Protein AF-A0A3N0YYC3-F1 (afdb_monomer)

Radius of gyration: 40.22 Å; Cα contacts (8 Å, |Δi|>4): 792; chains: 1; bounding box: 141×110×111 Å

Foldseek 3Di:
DDDPPPPPDQEKPWAAPDVPPVQLDPFRIEFDWDFPDDDPFKTKTWTAKFKWKKFKDKDLWPVVGCVVGVVLVVCQQCQQFPVRHHFTFYDKKKKKFFPPDDSPDIDMIMIITTGHSVPRVPPGGGPDPRMDMDMDHGFIKIKGKAFFDPTRVVLVVQVVVSVVVCVVVPFAWDPRIKMKMWSDDLLDLAPTIIMIITTGDDDDDDDDDDFDDFDDDAAQLARHHFPDDAQHGTHDPVLNVLLLVCLLVVDDFDAPDPLCDHHHPPCVVVGSRNSNVSCVVVPRHSVQHDNDPDDDDDGPCVVVVVVVVVVVVVVSVVRNPGHDDDDDDDDDDDDDDDDDDDDDDDDDDDDDDDDDDDDDDDDDDDDDDDDDDDDDDPPQDDDDDDDDDDDDDDDDDDDDDDDDDDDDDDDDDDDDDDDDDDDDDDDDDDDDDDDDDDDDDDDDDDDDDDDDDDDDDDDDDPDDDQDPLNVVLVLLVVLDDDLVVLLVQLVVQLVVVQVVDDPPDDDHPVQSVLSLLLSVLVSVLVSLCSRPLNVVADSQQLVLLCLVQSLLLSLLVQLVCCLVQNDPQWGQGSNRDTDGLVVCCVPDDPLVNVLSVLSVVLSVLCNVLVDDPSLSSLVSLLSSLDLVRPRHDPSVSSVVSNVSSLVSNQVVCCVVPVPCNCSSVSSVVSSVSSVVSSVSVLVVVVVCVVVVNRDRRTSNVNSSVSNVD

Secondary structure (DSSP, 8-state):
-------------EEE--TTSTT--SSSEEE--EEEEE-SS-EEEEE--EEEEEEEEEESSHHHHHHHHHHHHHHHHHT-BTT-------B-EEEEEETT--TTS-EEEEEEEEPPGGGSSSPPPBSSTTEEEEEE-SEEEEEEEEES---HHHHHHHHHHHHHHHHHTT--B--SEEEEEE-S-TT--SS-EEEEEEEBPP---PPPS-----PPPPPTTTSPPP-EEETTEEE-HHHHHHHHHHHHTT-----SSSS----STTTTTT-HHHHHHHHHHTT--GGGS-SS-------TTHHHHHHHHHHHHHHHTTTSS------------------------------------------------------------PPP--PPPP--------------------------------PPPPP------------------------------------PPPPHHHHHHHHHHTT---HHHHHHHHHHHHHHHHHSS-TT-PPPHHHHHHHHHHHHHHHHHHHHHH-HHHHTS-HHHHHHHHHHHHHHHHHHHHHHHHHHHPPTTEEE-TTS-EEEHHHHHTTS-HHHHHHHHHHHHHHHHHHHTT--HHHHHHHHHHHHS-TT-TT-S-HHHHHHHHHHHHHHHHHHHHHH-TT-TTHHHHHHTTHHHHHHHHHHHHHHHHHHHHTT-SPSS-HHHHHHHHHH-

Mean predicted aligned error: 21.62 Å

pLDDT: mean 72.51, std 26.41, range [19.59, 98.56]

Structure (mmCIF, N/CA/C/O backbone):
data_AF-A0A3N0YYC3-F1
#
_entry.id   AF-A0A3N0YYC3-F1
#
loop_
_atom_site.group_PDB
_atom_site.id
_atom_site.type_symbol
_atom_site.label_atom_id
_atom_site.label_alt_id
_atom_site.label_comp_id
_atom_site.label_asym_id
_atom_site.label_entity_id
_atom_site.label_seq_id
_atom_site.pdbx_PDB_ins_code
_atom_site.Cartn_x
_atom_site.Cartn_y
_atom_site.Cartn_z
_atom_site.occupancy
_atom_site.B_iso_or_equiv
_atom_site.auth_seq_id
_atom_site.auth_comp_id
_atom_site.auth_asym_id
_atom_site.auth_atom_id
_atom_site.pdbx_PDB_model_num
ATOM 1 N N . MET A 1 1 ? 7.888 8.540 -61.650 1.00 36.91 1 MET A N 1
ATOM 2 C CA . MET A 1 1 ? 6.939 8.775 -60.534 1.00 36.91 1 MET A CA 1
ATOM 3 C C . MET A 1 1 ? 6.123 7.499 -60.360 1.00 36.91 1 MET A C 1
ATOM 5 O O . MET A 1 1 ? 5.896 6.847 -61.367 1.00 36.91 1 MET A O 1
ATOM 9 N N . ILE A 1 2 ? 5.713 7.063 -59.170 1.00 29.09 2 ILE A N 1
ATOM 10 C CA . ILE A 1 2 ? 5.730 7.720 -57.850 1.00 29.09 2 ILE A CA 1
ATOM 11 C C . ILE A 1 2 ? 6.622 6.924 -56.881 1.00 29.09 2 ILE A C 1
ATOM 13 O O . ILE A 1 2 ? 6.639 5.698 -56.927 1.00 29.09 2 ILE A O 1
ATOM 17 N N . VAL A 1 3 ? 7.348 7.618 -56.000 1.00 32.41 3 VAL A N 1
ATOM 18 C CA . VAL A 1 3 ? 7.983 7.004 -54.823 1.00 32.41 3 VAL A CA 1
ATOM 19 C C . VAL A 1 3 ? 6.994 7.112 -53.669 1.00 32.41 3 VAL A C 1
ATOM 21 O O . VAL A 1 3 ? 6.712 8.222 -53.226 1.00 32.41 3 VAL A O 1
ATOM 24 N N . LEU A 1 4 ? 6.481 5.982 -53.179 1.00 29.19 4 LEU A N 1
ATOM 25 C CA . LEU A 1 4 ? 5.769 5.933 -51.901 1.00 29.19 4 LEU A CA 1
ATOM 26 C C . LEU A 1 4 ? 6.708 5.362 -50.833 1.00 29.19 4 LEU A C 1
ATOM 28 O O . LEU A 1 4 ? 6.682 4.178 -50.503 1.00 29.19 4 LEU A O 1
ATOM 32 N N . LEU A 1 5 ? 7.572 6.234 -50.314 1.00 31.94 5 LEU A N 1
ATOM 33 C CA . LEU A 1 5 ? 8.235 6.000 -49.038 1.00 31.94 5 LEU A CA 1
ATOM 34 C C . LEU A 1 5 ? 7.171 6.122 -47.944 1.00 31.94 5 LEU A C 1
ATOM 36 O O . LEU A 1 5 ? 6.898 7.217 -47.458 1.00 31.94 5 LEU A O 1
ATOM 40 N N . PHE A 1 6 ? 6.575 4.995 -47.552 1.00 31.17 6 PHE A N 1
ATOM 41 C CA . PHE A 1 6 ? 5.974 4.907 -46.228 1.00 31.17 6 PHE A CA 1
ATOM 42 C C . PHE A 1 6 ? 7.106 5.026 -45.209 1.00 31.17 6 PHE A C 1
ATOM 44 O O . PHE A 1 6 ? 7.826 4.063 -44.942 1.00 31.17 6 PHE A O 1
ATOM 51 N N . ALA A 1 7 ? 7.273 6.229 -44.664 1.00 29.89 7 ALA A N 1
ATOM 52 C CA . ALA A 1 7 ? 7.979 6.407 -43.413 1.00 29.89 7 ALA A CA 1
ATOM 53 C C . ALA A 1 7 ? 7.163 5.680 -42.338 1.00 29.89 7 ALA A C 1
ATOM 55 O O . ALA A 1 7 ? 6.141 6.186 -41.882 1.00 29.89 7 ALA A O 1
ATOM 56 N N . LEU A 1 8 ? 7.594 4.469 -41.983 1.00 31.47 8 LEU A N 1
ATOM 57 C CA . LEU A 1 8 ? 7.172 3.848 -40.737 1.00 31.47 8 LEU A CA 1
ATOM 58 C C . LEU A 1 8 ? 7.747 4.713 -39.617 1.00 31.47 8 LEU A C 1
ATOM 60 O O . LEU A 1 8 ? 8.958 4.711 -39.385 1.00 31.47 8 LEU A O 1
ATOM 64 N N . THR A 1 9 ? 6.883 5.494 -38.978 1.00 33.38 9 THR A N 1
ATOM 65 C CA . THR A 1 9 ? 7.181 6.097 -37.686 1.00 33.38 9 THR A CA 1
ATOM 66 C C . THR A 1 9 ? 7.565 4.980 -36.722 1.00 33.38 9 THR A C 1
ATOM 68 O O . THR A 1 9 ? 6.951 3.912 -36.707 1.00 33.38 9 THR A O 1
ATOM 71 N N . VAL A 1 10 ? 8.631 5.197 -35.951 1.00 38.81 10 VAL A N 1
ATOM 72 C CA . VAL A 1 10 ? 9.018 4.283 -34.870 1.00 38.81 10 VAL A CA 1
ATOM 73 C C . VAL A 1 10 ? 8.138 4.619 -33.671 1.00 38.81 10 VAL A C 1
ATOM 75 O O . VAL A 1 10 ? 8.591 5.198 -32.689 1.00 38.81 10 VAL A O 1
ATOM 78 N N . ASP A 1 11 ? 6.847 4.329 -33.818 1.00 44.88 11 ASP A N 1
ATOM 79 C CA . ASP A 1 11 ? 5.889 4.347 -32.723 1.00 44.88 11 ASP A CA 1
ATOM 80 C C . ASP A 1 11 ? 6.233 3.169 -31.806 1.00 44.88 11 ASP A C 1
ATOM 82 O O . ASP A 1 11 ? 6.319 2.024 -32.263 1.00 44.88 11 ASP A O 1
ATOM 86 N N . GLY A 1 12 ? 6.506 3.447 -30.532 1.00 50.59 12 GLY A N 1
ATOM 87 C CA . GLY A 1 12 ? 6.986 2.422 -29.614 1.00 50.59 12 GLY A CA 1
ATOM 88 C C . GLY A 1 12 ? 5.978 1.299 -29.399 1.00 50.59 12 GLY A C 1
ATOM 89 O O . GLY A 1 12 ? 4.768 1.510 -29.520 1.00 50.59 12 GLY A O 1
ATOM 90 N N . ARG A 1 13 ? 6.466 0.102 -29.039 1.00 70.12 13 ARG A N 1
ATOM 91 C CA . ARG A 1 13 ? 5.624 -1.044 -28.657 1.00 70.12 13 ARG A CA 1
ATOM 92 C C . ARG A 1 13 ? 4.849 -0.773 -27.363 1.00 70.12 13 ARG A C 1
ATOM 94 O O . ARG A 1 13 ? 5.174 -1.263 -26.286 1.00 70.12 13 ARG A O 1
ATOM 101 N N . ILE A 1 14 ? 3.780 -0.008 -27.508 1.00 79.56 14 ILE A N 1
ATOM 102 C CA . ILE A 1 14 ? 2.661 0.107 -26.584 1.00 79.56 14 ILE A CA 1
ATOM 103 C C . ILE A 1 14 ? 1.603 -0.866 -27.093 1.00 79.56 14 ILE A C 1
ATOM 105 O O . ILE A 1 14 ? 1.258 -0.850 -28.275 1.00 79.56 14 ILE A O 1
ATOM 109 N N . GLY A 1 15 ? 1.122 -1.743 -26.223 1.00 74.31 15 GLY A N 1
ATOM 110 C CA . GLY A 1 15 ? 0.129 -2.742 -26.599 1.00 74.31 15 GLY A CA 1
ATOM 111 C C . GLY A 1 15 ? -0.634 -3.268 -25.398 1.00 74.31 15 GLY A C 1
ATOM 112 O O . GLY A 1 15 ? -0.351 -2.882 -24.261 1.00 74.31 15 GLY A O 1
ATOM 113 N N . ASP A 1 16 ? -1.600 -4.144 -25.670 1.00 75.94 16 ASP A N 1
ATOM 114 C CA . ASP A 1 16 ? -2.466 -4.738 -24.655 1.00 75.94 16 ASP A CA 1
ATOM 115 C C . ASP A 1 16 ? -1.665 -5.339 -23.488 1.00 75.94 16 ASP A C 1
ATOM 117 O O . ASP A 1 16 ? -0.652 -6.023 -23.679 1.00 75.94 16 ASP A O 1
ATOM 121 N N . SER A 1 17 ? -2.178 -5.146 -22.272 1.00 67.62 17 SER A N 1
ATOM 122 C CA . SER A 1 17 ? -1.731 -5.793 -21.034 1.00 67.62 17 SER A CA 1
ATOM 123 C C . SER A 1 17 ? -2.022 -7.301 -21.065 1.00 67.62 17 SER A C 1
ATOM 125 O O . SER A 1 17 ? -2.930 -7.814 -20.408 1.00 67.62 17 SER A O 1
ATOM 127 N N . THR A 1 18 ? -1.265 -8.020 -21.891 1.00 55.59 18 THR A N 1
ATOM 128 C CA . THR A 1 18 ? -1.327 -9.477 -22.034 1.00 55.59 18 THR A CA 1
ATOM 129 C C . THR A 1 18 ? -0.664 -10.189 -20.855 1.00 55.59 18 THR A C 1
ATOM 131 O O . THR A 1 18 ? 0.178 -9.639 -20.145 1.00 55.59 18 THR A O 1
ATOM 134 N N . SER A 1 19 ? -0.993 -11.470 -20.673 1.00 47.88 19 SER A N 1
ATOM 135 C CA . SER A 1 19 ? -0.476 -12.309 -19.583 1.00 47.88 19 SER A CA 1
ATOM 136 C C . SER A 1 19 ? 1.031 -12.614 -19.639 1.00 47.88 19 SER A C 1
ATOM 138 O O . SER A 1 19 ? 1.505 -13.403 -18.825 1.00 47.88 19 SER A O 1
ATOM 140 N N . GLU A 1 20 ? 1.784 -12.049 -20.589 1.00 49.00 20 GLU A N 1
ATOM 141 C CA . GLU A 1 20 ? 3.241 -12.217 -20.672 1.00 49.00 20 GLU A CA 1
ATOM 142 C C . GLU A 1 20 ? 3.991 -11.301 -19.679 1.00 49.00 20 GLU A C 1
ATOM 144 O O . GLU A 1 20 ? 5.002 -11.727 -19.124 1.00 49.00 20 GLU A O 1
ATOM 149 N N . ASN A 1 21 ? 3.457 -10.110 -19.358 1.00 56.31 21 ASN A N 1
ATOM 150 C CA . ASN A 1 21 ? 4.016 -9.187 -18.354 1.00 56.31 21 ASN A CA 1
ATOM 151 C C . ASN A 1 21 ? 3.127 -9.128 -17.098 1.00 56.31 21 ASN A C 1
ATOM 153 O O . ASN A 1 21 ? 2.224 -8.300 -16.987 1.00 56.31 21 ASN A O 1
ATOM 157 N N . SER A 1 22 ? 3.412 -9.989 -16.116 1.00 62.66 22 SER A N 1
ATOM 158 C CA . SER A 1 22 ? 2.551 -10.276 -14.949 1.00 62.66 22 SER A CA 1
ATOM 159 C C . SER A 1 22 ? 2.206 -9.102 -14.014 1.00 62.66 22 SER A C 1
ATOM 161 O O . SER A 1 22 ? 1.332 -9.254 -13.160 1.00 62.66 22 SER A O 1
ATOM 163 N N . PHE A 1 23 ? 2.861 -7.945 -14.149 1.00 75.62 23 PHE A N 1
ATOM 164 C CA . PHE A 1 23 ? 2.635 -6.753 -13.321 1.00 75.62 23 PHE A CA 1
ATOM 165 C C . PHE A 1 23 ? 1.730 -5.688 -13.971 1.00 75.62 23 PHE A C 1
ATOM 167 O O . PHE A 1 23 ? 1.005 -4.991 -13.250 1.00 75.62 23 PHE A O 1
ATOM 174 N N . CYS A 1 24 ? 1.692 -5.594 -15.307 1.00 78.00 24 CYS A N 1
ATOM 175 C CA . CYS A 1 24 ? 0.769 -4.711 -16.033 1.00 78.00 24 CYS A CA 1
ATOM 176 C C . CYS A 1 24 ? -0.648 -5.304 -15.994 1.00 78.00 24 CYS A C 1
ATOM 178 O O . CYS A 1 24 ? -1.013 -6.141 -16.810 1.00 78.00 24 CYS A O 1
ATOM 180 N N . THR A 1 25 ? -1.426 -4.914 -14.979 1.00 75.50 25 THR A N 1
ATOM 181 C CA . THR A 1 25 ? -2.688 -5.588 -14.602 1.00 75.50 25 THR A CA 1
ATOM 182 C C . THR A 1 25 ? -3.892 -4.657 -14.429 1.00 75.50 25 THR A C 1
ATOM 184 O O . THR A 1 25 ? -5.003 -5.139 -14.229 1.00 75.50 25 THR A O 1
ATOM 187 N N . GLU A 1 26 ? -3.697 -3.336 -14.486 1.00 80.44 26 GLU A N 1
ATOM 188 C CA . GLU A 1 26 ? -4.739 -2.333 -14.178 1.00 80.44 26 GLU A CA 1
ATOM 189 C C . GLU A 1 26 ? -5.054 -1.382 -15.338 1.00 80.44 26 GLU A C 1
ATOM 191 O O . GLU A 1 26 ? -6.084 -0.711 -15.322 1.00 80.44 26 GLU A O 1
ATOM 196 N N . THR A 1 27 ? -4.187 -1.326 -16.346 1.00 83.56 27 THR A N 1
ATOM 197 C CA . THR A 1 27 ? -4.337 -0.495 -17.543 1.00 83.56 27 THR A CA 1
ATOM 198 C C . THR A 1 27 ? -4.585 -1.378 -18.759 1.00 83.56 27 THR A C 1
ATOM 200 O O . THR A 1 27 ? -4.121 -2.518 -18.803 1.00 83.56 27 THR A O 1
ATOM 203 N N . LYS A 1 28 ? -5.308 -0.864 -19.763 1.00 84.50 28 LYS A N 1
ATOM 204 C CA . LYS A 1 28 ? -5.533 -1.601 -21.021 1.00 84.50 28 LYS A CA 1
ATOM 205 C C . LYS A 1 28 ? -4.225 -1.812 -21.774 1.00 84.50 28 LYS A C 1
ATOM 207 O O . LYS A 1 28 ? -3.952 -2.924 -22.201 1.00 84.50 28 LYS A O 1
ATOM 212 N N . GLU A 1 29 ? -3.424 -0.753 -21.871 1.00 88.94 29 GLU A N 1
ATOM 213 C CA . GLU A 1 29 ? -2.124 -0.763 -22.534 1.00 88.94 29 GLU A CA 1
ATOM 214 C C . GLU A 1 29 ? -0.964 -0.618 -21.538 1.00 88.94 29 GLU A C 1
ATOM 216 O O . GLU A 1 29 ? -1.099 -0.022 -20.458 1.00 88.94 29 GLU A O 1
ATOM 221 N N . CYS A 1 30 ? 0.185 -1.154 -21.942 1.00 89.94 30 CYS A N 1
ATOM 222 C CA . CYS A 1 30 ? 1.438 -1.199 -21.199 1.00 89.94 30 CYS A CA 1
ATOM 223 C C . CYS A 1 30 ? 2.620 -0.918 -22.149 1.00 89.94 30 CYS A C 1
ATOM 225 O O . CYS A 1 30 ? 2.593 -1.340 -23.309 1.00 89.94 30 CYS A O 1
ATOM 227 N N . LEU A 1 31 ? 3.669 -0.243 -21.669 1.00 91.69 31 LEU A N 1
ATOM 228 C CA . LEU A 1 31 ? 4.941 -0.114 -22.386 1.00 91.69 31 LEU A CA 1
ATOM 229 C C . LEU A 1 31 ? 5.665 -1.467 -22.399 1.00 91.69 31 LEU A C 1
ATOM 231 O O . LEU A 1 31 ? 6.101 -1.963 -21.356 1.00 91.69 31 LEU A O 1
ATOM 235 N N . LEU A 1 32 ? 5.797 -2.059 -23.583 1.00 88.81 32 LEU A N 1
ATOM 236 C CA . LEU A 1 32 ? 6.465 -3.341 -23.784 1.00 88.81 32 LEU A CA 1
ATOM 237 C C . LEU A 1 32 ? 7.976 -3.142 -23.990 1.00 88.81 32 LEU A C 1
ATOM 239 O O . LEU A 1 32 ? 8.447 -2.053 -24.316 1.00 88.81 32 LEU A O 1
ATOM 243 N N . PHE A 1 33 ? 8.742 -4.215 -23.802 1.00 89.81 33 PHE A N 1
ATOM 244 C CA . PHE A 1 33 ? 10.201 -4.211 -23.902 1.00 89.81 33 PHE A CA 1
ATOM 245 C C . PHE A 1 33 ? 10.744 -5.541 -24.419 1.00 89.81 33 PHE A C 1
ATOM 247 O O . PHE A 1 33 ? 10.141 -6.594 -24.210 1.00 89.81 33 PHE A O 1
ATOM 254 N N . ASP A 1 34 ? 11.940 -5.506 -25.006 1.00 84.31 34 ASP A N 1
ATOM 255 C CA . ASP A 1 34 ? 12.753 -6.706 -25.206 1.00 84.31 34 ASP A CA 1
ATOM 256 C C . ASP A 1 34 ? 13.707 -6.898 -24.016 1.00 84.31 34 ASP A C 1
ATOM 258 O O . ASP A 1 34 ? 14.516 -6.022 -23.695 1.00 84.31 34 ASP A O 1
ATOM 262 N N . LEU A 1 35 ? 13.666 -8.068 -23.371 1.00 85.25 35 LEU A N 1
ATOM 263 C CA . LEU A 1 35 ? 14.672 -8.450 -22.375 1.00 85.25 35 LEU A CA 1
ATOM 264 C C . LEU A 1 35 ? 16.003 -8.757 -23.084 1.00 85.25 35 LEU A C 1
ATOM 266 O O . LEU A 1 35 ? 16.138 -9.769 -23.775 1.00 85.25 35 LEU A O 1
ATOM 270 N N . VAL A 1 36 ? 17.002 -7.893 -22.895 1.00 82.31 36 VAL A N 1
ATOM 271 C CA . VAL A 1 36 ? 18.342 -8.025 -23.492 1.00 82.31 36 VAL A CA 1
ATOM 272 C C . VAL A 1 36 ? 19.159 -9.076 -22.736 1.00 82.31 36 VAL A C 1
ATOM 274 O O . VAL A 1 36 ? 19.789 -9.939 -23.353 1.00 82.31 36 VAL A O 1
ATOM 277 N N . CYS A 1 37 ? 19.138 -9.013 -21.402 1.00 79.12 37 CYS A N 1
ATOM 278 C CA . CYS A 1 37 ? 19.627 -10.047 -20.488 1.00 79.12 37 CYS A CA 1
ATOM 279 C C . CYS A 1 37 ? 19.133 -9.784 -19.054 1.00 79.12 37 CYS A C 1
ATOM 281 O O . CYS A 1 37 ? 18.718 -8.675 -18.732 1.00 79.12 37 CYS A O 1
ATOM 283 N N . ALA A 1 38 ? 19.225 -10.793 -18.187 1.00 78.00 38 ALA A N 1
ATOM 284 C CA . ALA A 1 38 ? 19.084 -10.644 -16.739 1.00 78.00 38 ALA A CA 1
ATOM 285 C C . ALA A 1 38 ? 20.436 -10.908 -16.056 1.00 78.00 38 ALA A C 1
ATOM 287 O O . ALA A 1 38 ? 21.207 -11.754 -16.522 1.00 78.00 38 ALA A O 1
ATOM 288 N N . GLY A 1 39 ? 20.724 -10.162 -14.990 1.00 71.38 39 GLY A N 1
ATOM 289 C CA . GLY A 1 39 ? 21.756 -10.470 -14.000 1.00 71.38 39 GLY A CA 1
ATOM 290 C C . GLY A 1 39 ? 21.164 -11.222 -12.803 1.00 71.38 39 GLY A C 1
ATOM 291 O O . GLY A 1 39 ? 20.056 -11.749 -12.886 1.00 71.38 39 GLY A O 1
ATOM 292 N N . ASP A 1 40 ? 21.890 -11.251 -11.685 1.00 74.38 40 ASP A N 1
ATOM 293 C CA . ASP A 1 40 ? 21.431 -11.920 -10.457 1.00 74.38 40 ASP A CA 1
ATOM 294 C C . ASP A 1 40 ? 20.295 -11.145 -9.751 1.00 74.38 40 ASP A C 1
ATOM 296 O O . ASP A 1 40 ? 19.436 -11.747 -9.110 1.00 74.38 40 ASP A O 1
ATOM 300 N N . ASP A 1 41 ? 20.300 -9.808 -9.849 1.00 81.19 41 ASP A N 1
ATOM 301 C CA . ASP A 1 41 ? 19.422 -8.905 -9.088 1.00 81.19 41 ASP A CA 1
ATOM 302 C C . ASP A 1 41 ? 18.958 -7.649 -9.867 1.00 81.19 41 ASP A C 1
ATOM 304 O O . ASP A 1 41 ? 18.435 -6.695 -9.279 1.00 81.19 41 ASP A O 1
ATOM 308 N N . TYR A 1 42 ? 19.152 -7.637 -11.189 1.00 91.75 42 TYR A N 1
ATOM 309 C CA . TYR A 1 42 ? 18.671 -6.596 -12.104 1.00 91.75 42 TYR A CA 1
ATOM 310 C C . TYR A 1 42 ? 18.480 -7.143 -13.528 1.00 91.75 42 TYR A C 1
ATOM 312 O O . TYR A 1 42 ? 19.068 -8.157 -13.909 1.00 91.75 42 TYR A O 1
ATOM 320 N N . GLU A 1 43 ? 17.699 -6.443 -14.346 1.00 92.19 43 GLU A N 1
ATOM 321 C CA . GLU A 1 43 ? 17.494 -6.740 -15.767 1.00 92.19 43 GLU A CA 1
ATOM 322 C C . GLU A 1 43 ? 18.087 -5.648 -16.665 1.00 92.19 43 GLU A C 1
ATOM 324 O O . GLU A 1 43 ? 18.205 -4.486 -16.277 1.00 92.19 43 GLU A O 1
ATOM 329 N N . VAL A 1 44 ? 18.435 -6.015 -17.898 1.00 91.94 44 VAL A N 1
ATOM 330 C CA . VAL A 1 44 ? 18.713 -5.078 -18.990 1.00 91.94 44 VAL A CA 1
ATOM 331 C C . VAL A 1 44 ? 17.576 -5.199 -19.992 1.00 91.94 44 VAL A C 1
ATOM 333 O O . VAL A 1 44 ? 17.442 -6.225 -20.665 1.00 91.94 44 VAL A O 1
ATOM 336 N N . ARG A 1 45 ? 16.765 -4.150 -20.104 1.00 93.88 45 ARG A N 1
ATOM 337 C CA . ARG A 1 45 ? 15.638 -4.068 -21.041 1.00 93.88 45 ARG A CA 1
ATOM 338 C C . ARG A 1 45 ? 15.958 -3.097 -22.172 1.00 93.88 45 ARG A C 1
ATOM 340 O O . ARG A 1 45 ? 16.745 -2.165 -21.998 1.00 93.88 45 ARG A O 1
ATOM 347 N N . HIS A 1 46 ? 15.364 -3.324 -23.334 1.00 91.69 46 HIS A N 1
ATOM 348 C CA . HIS A 1 46 ? 15.328 -2.384 -24.450 1.00 91.69 46 HIS A CA 1
ATOM 349 C C . HIS A 1 46 ? 13.888 -1.913 -24.642 1.00 91.69 46 HIS A C 1
ATOM 351 O O . HIS A 1 46 ? 12.975 -2.737 -24.700 1.00 91.69 46 HIS A O 1
ATOM 357 N N . TYR A 1 47 ? 13.717 -0.595 -24.700 1.00 91.62 47 TYR A N 1
ATOM 358 C CA . TYR A 1 47 ? 12.458 0.083 -24.976 1.00 91.62 47 TYR A CA 1
ATOM 359 C C . TYR A 1 47 ? 12.608 0.860 -26.286 1.00 91.62 47 TYR A C 1
ATOM 361 O O . TYR A 1 47 ? 13.611 1.550 -26.492 1.00 91.62 47 TYR A O 1
ATOM 369 N N . ASP A 1 48 ? 11.602 0.757 -27.150 1.00 89.81 48 ASP A N 1
ATOM 370 C CA . ASP A 1 48 ? 11.503 1.588 -28.349 1.00 89.81 48 ASP A CA 1
ATOM 371 C C . ASP A 1 48 ? 11.217 3.058 -27.970 1.00 89.81 48 ASP A C 1
ATOM 373 O O . ASP A 1 48 ? 10.862 3.366 -26.828 1.00 89.81 48 ASP A O 1
ATOM 377 N N . ALA A 1 49 ? 11.316 3.970 -28.940 1.00 91.19 49 ALA A N 1
ATOM 378 C CA . ALA A 1 49 ? 10.969 5.373 -28.725 1.00 91.19 49 ALA A CA 1
ATOM 379 C C . ALA A 1 49 ? 9.474 5.554 -28.384 1.00 91.19 49 ALA A C 1
ATOM 381 O O . ALA A 1 49 ? 8.614 4.924 -28.995 1.00 91.19 49 ALA A O 1
ATOM 382 N N . ALA A 1 50 ? 9.152 6.430 -27.429 1.00 93.69 50 ALA A N 1
ATOM 383 C CA . ALA A 1 50 ? 7.784 6.630 -26.945 1.00 93.69 50 ALA A CA 1
ATOM 384 C C . ALA A 1 50 ? 7.535 8.072 -26.488 1.00 93.69 50 ALA A C 1
ATOM 386 O O . ALA A 1 50 ? 8.412 8.710 -25.902 1.00 93.69 50 ALA A O 1
ATOM 387 N N . LYS A 1 51 ? 6.317 8.566 -26.719 1.00 95.25 51 LYS A N 1
ATOM 388 C CA . LYS A 1 51 ? 5.843 9.890 -26.312 1.00 95.25 51 LYS A CA 1
ATOM 389 C C . LYS A 1 51 ? 5.035 9.830 -25.021 1.00 95.25 51 LYS A C 1
ATOM 391 O O . LYS A 1 51 ? 4.208 8.936 -24.810 1.00 95.25 51 LYS A O 1
ATOM 396 N N . TRP A 1 52 ? 5.240 10.840 -24.193 1.00 97.38 52 TRP A N 1
ATOM 397 C CA . TRP A 1 52 ? 4.683 10.979 -22.858 1.00 97.38 52 TRP A CA 1
ATOM 398 C C . TRP A 1 52 ? 4.055 12.361 -22.698 1.00 97.38 52 TRP A C 1
ATOM 400 O O . TRP A 1 52 ? 4.465 13.326 -23.350 1.00 97.38 52 TRP A O 1
ATOM 410 N N . VAL A 1 53 ? 3.086 12.473 -21.791 1.00 98.12 53 VAL A N 1
ATOM 411 C CA . VAL A 1 53 ? 2.623 13.765 -21.275 1.00 98.12 53 VAL A CA 1
ATOM 412 C C . VAL A 1 53 ? 3.176 13.972 -19.868 1.00 98.12 53 VAL A C 1
ATOM 414 O O . VAL A 1 53 ? 3.113 13.085 -19.017 1.00 98.12 53 VAL A O 1
ATOM 417 N N . THR A 1 54 ? 3.765 15.140 -19.647 1.00 98.44 54 THR A N 1
ATOM 418 C CA . THR A 1 54 ? 4.742 15.408 -18.595 1.00 98.44 54 THR A CA 1
ATOM 419 C C . THR A 1 54 ? 4.377 16.672 -17.830 1.00 98.44 54 THR A C 1
ATOM 421 O O . THR A 1 54 ? 3.940 17.667 -18.411 1.00 98.44 54 THR A O 1
ATOM 424 N N . ALA A 1 55 ? 4.550 16.631 -16.511 1.00 97.31 55 ALA A N 1
ATOM 425 C CA . ALA A 1 55 ? 4.366 17.773 -15.631 1.00 97.31 55 ALA A CA 1
ATOM 426 C C . ALA A 1 55 ? 5.359 17.718 -14.469 1.00 97.31 55 ALA A C 1
ATOM 428 O O . ALA A 1 55 ? 5.706 16.649 -13.965 1.00 97.31 55 ALA A O 1
ATOM 429 N N . GLU A 1 56 ? 5.788 18.889 -14.017 1.00 95.50 56 GLU A N 1
ATOM 430 C CA . GLU A 1 56 ? 6.790 19.023 -12.962 1.00 95.50 56 GLU A CA 1
ATOM 431 C C . GLU A 1 56 ? 6.213 19.606 -11.664 1.00 95.50 56 GLU A C 1
ATOM 433 O O . GLU A 1 56 ? 5.188 20.314 -11.672 1.00 95.50 56 GLU A O 1
ATOM 438 N N . ALA A 1 57 ? 6.869 19.282 -10.548 1.00 86.00 57 ALA A N 1
ATOM 439 C CA . ALA A 1 57 ? 6.559 19.798 -9.222 1.00 86.00 57 ALA A CA 1
ATOM 440 C C . ALA A 1 57 ? 7.794 19.788 -8.302 1.00 86.00 57 ALA A C 1
ATOM 442 O O . ALA A 1 57 ? 8.468 18.770 -8.139 1.00 86.00 57 ALA A O 1
ATOM 443 N N . GLU A 1 58 ? 8.028 20.911 -7.623 1.00 86.00 58 GLU A N 1
ATOM 444 C CA . GLU A 1 58 ? 9.048 21.031 -6.582 1.00 86.00 58 GLU A CA 1
ATOM 445 C C . GLU A 1 58 ? 8.544 20.494 -5.227 1.00 86.00 58 GLU A C 1
ATOM 447 O O . GLU A 1 58 ? 7.386 20.707 -4.842 1.00 86.00 58 GLU A O 1
ATOM 452 N N . SER A 1 59 ? 9.413 19.787 -4.496 1.00 74.38 59 SER A N 1
ATOM 453 C CA . SER A 1 59 ? 9.170 19.278 -3.137 1.00 74.38 59 SER A CA 1
ATOM 454 C C . SER A 1 59 ? 10.477 18.845 -2.456 1.00 74.38 59 SER A C 1
ATOM 456 O O . SER A 1 59 ? 11.463 18.594 -3.135 1.00 74.38 59 SER A O 1
ATOM 458 N N . TYR A 1 60 ? 10.487 18.677 -1.132 1.00 67.00 60 TYR A N 1
ATOM 459 C CA . TYR A 1 60 ? 11.553 17.934 -0.432 1.00 67.00 60 TYR A CA 1
ATOM 460 C C . TYR A 1 60 ? 11.405 16.410 -0.591 1.00 67.00 60 TYR A C 1
ATOM 462 O O . TYR A 1 60 ? 12.395 15.686 -0.602 1.00 67.00 60 TYR A O 1
ATOM 470 N N . PHE A 1 61 ? 10.163 15.933 -0.739 1.00 68.06 61 PHE A N 1
ATOM 471 C CA . PHE A 1 61 ? 9.819 14.515 -0.854 1.00 68.06 61 PHE A CA 1
ATOM 472 C C . PHE A 1 61 ? 9.074 14.231 -2.161 1.00 68.06 61 PHE A C 1
ATOM 474 O O . PHE A 1 61 ? 8.137 14.953 -2.529 1.00 68.06 61 PHE A O 1
ATOM 481 N N . MET A 1 62 ? 9.474 13.158 -2.837 1.00 81.75 62 MET A N 1
ATOM 482 C CA . MET A 1 62 ? 8.990 12.746 -4.154 1.00 81.75 62 MET A CA 1
ATOM 483 C C . MET A 1 62 ? 7.484 12.480 -4.165 1.00 81.75 62 MET A C 1
ATOM 485 O O . MET A 1 62 ? 6.779 13.000 -5.017 1.00 81.75 62 MET A O 1
ATOM 489 N N . GLU A 1 63 ? 6.973 11.742 -3.187 1.00 75.12 63 GLU A N 1
ATOM 490 C CA . GLU A 1 63 ? 5.563 11.395 -2.978 1.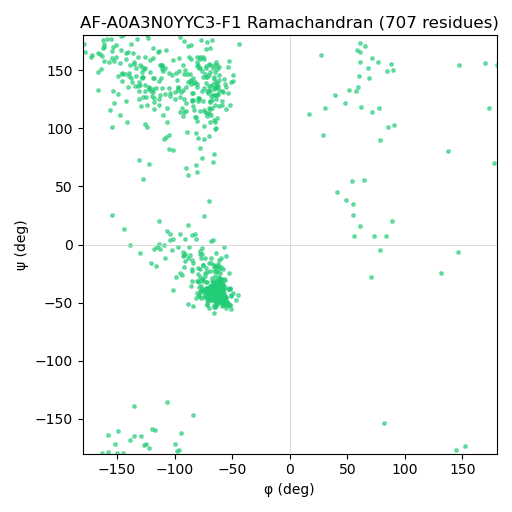00 75.12 63 GLU A CA 1
ATOM 491 C C . GLU A 1 63 ? 4.624 12.624 -2.978 1.00 75.12 63 GLU A C 1
ATOM 493 O O . GLU A 1 63 ? 3.539 12.604 -3.573 1.00 75.12 63 GLU A O 1
ATOM 498 N N . ILE A 1 64 ? 5.075 13.749 -2.413 1.00 69.00 64 ILE A N 1
ATOM 499 C CA . ILE A 1 64 ? 4.344 15.027 -2.424 1.00 69.00 64 ILE A CA 1
ATOM 500 C C . ILE A 1 64 ? 4.386 15.674 -3.822 1.00 69.00 64 ILE A C 1
ATOM 502 O O . ILE A 1 64 ? 3.384 16.233 -4.277 1.00 69.00 64 ILE A O 1
ATOM 506 N N . ALA A 1 65 ? 5.517 15.592 -4.530 1.00 78.44 65 ALA A N 1
ATOM 507 C CA . ALA A 1 65 ? 5.642 16.101 -5.897 1.00 78.44 65 ALA A CA 1
ATOM 508 C C . ALA A 1 65 ? 4.840 15.264 -6.908 1.00 78.44 65 ALA A C 1
ATOM 510 O O . ALA A 1 65 ? 4.120 15.841 -7.723 1.00 78.44 65 ALA A O 1
ATOM 511 N N . ILE A 1 66 ? 4.878 13.929 -6.797 1.00 81.75 66 ILE A N 1
ATOM 512 C CA . ILE A 1 66 ? 4.031 12.993 -7.550 1.00 81.75 66 ILE A CA 1
ATOM 513 C C . ILE A 1 66 ? 2.573 13.415 -7.397 1.00 81.75 66 ILE A C 1
ATOM 515 O O . ILE A 1 66 ? 1.910 13.643 -8.399 1.00 81.75 66 ILE A O 1
ATOM 519 N N . SER A 1 67 ? 2.088 13.609 -6.168 1.00 74.44 67 SER A N 1
ATOM 520 C CA . SER A 1 67 ? 0.694 14.001 -5.910 1.00 74.44 67 SER A CA 1
ATOM 521 C C . SER A 1 67 ? 0.300 15.319 -6.601 1.00 74.44 67 SER A C 1
ATOM 523 O O . SER A 1 67 ? -0.799 15.443 -7.147 1.00 74.44 67 SER A O 1
ATOM 525 N N . ARG A 1 68 ? 1.210 16.304 -6.638 1.00 78.56 68 ARG A N 1
ATOM 526 C CA . ARG A 1 68 ? 1.002 17.604 -7.309 1.00 78.56 68 ARG A CA 1
ATOM 527 C C . ARG A 1 68 ? 1.001 17.480 -8.835 1.00 78.56 68 ARG A C 1
ATOM 529 O O . ARG A 1 68 ? 0.098 18.005 -9.485 1.00 78.56 68 ARG A O 1
ATOM 536 N N . ALA A 1 69 ? 1.988 16.795 -9.406 1.00 88.31 69 ALA A N 1
ATOM 537 C CA . ALA A 1 69 ? 2.120 16.633 -10.852 1.00 88.31 69 ALA A CA 1
ATOM 538 C C . ALA A 1 69 ? 1.062 15.671 -11.425 1.00 88.31 69 ALA A C 1
ATOM 540 O O . ALA A 1 69 ? 0.485 15.951 -12.475 1.00 88.31 69 ALA A O 1
ATOM 541 N N . PHE A 1 70 ? 0.718 14.602 -10.698 1.00 88.62 70 PHE A N 1
ATOM 542 C CA . PHE A 1 70 ? -0.329 13.644 -11.067 1.00 88.62 70 PHE A CA 1
ATOM 543 C C . PHE A 1 70 ? -1.658 14.364 -11.260 1.00 88.62 70 PHE A C 1
ATOM 545 O O . PHE A 1 70 ? -2.343 14.116 -12.243 1.00 88.62 70 PHE A O 1
ATOM 552 N N . ARG A 1 71 ? -2.000 15.320 -10.385 1.00 82.25 71 ARG A N 1
ATOM 553 C CA . ARG A 1 71 ? -3.228 16.118 -10.509 1.00 82.25 71 ARG A CA 1
ATOM 554 C C . ARG A 1 71 ? -3.283 16.927 -11.814 1.00 82.25 71 ARG A C 1
ATOM 556 O O . ARG A 1 71 ? -4.346 16.985 -12.427 1.00 82.25 71 ARG A O 1
ATOM 563 N N . LYS A 1 72 ? -2.159 17.502 -12.266 1.00 90.50 72 LYS A N 1
ATOM 564 C CA . LYS A 1 72 ? -2.060 18.214 -13.559 1.00 90.50 72 LYS A CA 1
ATOM 565 C C . LYS A 1 72 ? -2.272 17.260 -14.743 1.00 90.50 72 LYS A C 1
ATOM 567 O O . LYS A 1 72 ? -3.077 17.532 -15.630 1.00 90.50 72 LYS A O 1
ATOM 572 N N . LEU A 1 73 ? -1.596 16.111 -14.731 1.00 94.81 73 LEU A N 1
ATOM 573 C CA . LEU A 1 73 ? -1.702 15.110 -15.799 1.00 94.81 73 LEU A CA 1
ATOM 574 C C . LEU A 1 73 ? -3.072 14.416 -15.829 1.00 94.81 73 LEU A C 1
ATOM 576 O O . LEU A 1 73 ? -3.610 14.143 -16.899 1.00 94.81 73 LEU A O 1
ATOM 580 N N . PHE A 1 74 ? -3.675 14.184 -14.662 1.00 91.31 74 PHE A N 1
ATOM 581 C CA . PHE A 1 74 ? -5.003 13.590 -14.530 1.00 91.31 74 PHE A CA 1
ATOM 582 C C . PHE A 1 74 ? -6.092 14.511 -15.094 1.00 91.31 74 PHE A C 1
ATOM 584 O O . PHE A 1 74 ? -6.962 14.052 -15.833 1.00 91.31 74 PHE A O 1
ATOM 591 N N . LYS A 1 75 ? -6.009 15.823 -14.830 1.00 88.19 75 LYS A N 1
ATOM 592 C CA . LYS A 1 75 ? -6.841 16.847 -15.488 1.00 88.19 75 LYS A CA 1
ATOM 593 C C . LYS A 1 75 ? -6.728 16.766 -17.014 1.00 88.19 75 LYS A C 1
ATOM 595 O O . LYS A 1 75 ? -7.744 16.674 -17.702 1.00 88.19 75 LYS A O 1
ATOM 600 N N . TYR A 1 76 ? -5.500 16.727 -17.537 1.00 96.88 76 TYR A N 1
ATOM 601 C CA . TYR A 1 76 ? -5.243 16.635 -18.976 1.00 96.88 76 TYR A CA 1
ATOM 602 C C . TYR A 1 76 ? -5.928 15.419 -19.629 1.00 96.88 76 TYR A C 1
ATOM 604 O O . TYR A 1 76 ? -6.681 15.596 -20.591 1.00 96.88 76 TYR A O 1
ATOM 612 N N . ILE A 1 77 ? -5.740 14.206 -19.088 1.00 94.56 77 ILE A N 1
ATOM 613 C CA . ILE A 1 77 ? -6.336 12.978 -19.655 1.00 94.56 77 ILE A CA 1
ATOM 614 C C . ILE A 1 77 ? -7.854 12.864 -19.435 1.00 94.56 77 ILE A C 1
ATOM 616 O O . ILE A 1 77 ? -8.518 12.125 -20.159 1.00 94.56 77 ILE A O 1
ATOM 620 N N . THR A 1 78 ? -8.428 13.581 -18.462 1.00 93.12 78 THR A N 1
ATOM 621 C CA . THR A 1 78 ? -9.880 13.553 -18.184 1.00 93.12 78 THR A CA 1
ATOM 622 C C . THR A 1 78 ? -10.689 14.609 -18.943 1.00 93.12 78 THR A C 1
ATOM 624 O O . THR A 1 78 ? -11.921 14.521 -18.949 1.00 93.12 78 THR A O 1
ATOM 627 N N . GLY A 1 79 ? -10.028 15.549 -19.629 1.00 92.12 79 GLY A N 1
ATOM 628 C CA . GLY A 1 79 ? -10.665 16.485 -20.562 1.00 92.12 79 GLY A CA 1
ATOM 629 C C . GLY A 1 79 ? -10.052 17.888 -20.633 1.00 92.12 79 GLY A C 1
ATOM 630 O O . GLY A 1 79 ? -10.457 18.658 -21.499 1.00 92.12 79 GLY A O 1
ATOM 631 N N . GLU A 1 80 ? -9.085 18.247 -19.778 1.00 93.81 80 GLU A N 1
ATOM 632 C CA . GLU A 1 80 ? -8.418 19.566 -19.804 1.00 93.81 80 GLU A CA 1
ATOM 633 C C . GLU A 1 80 ? -7.316 19.621 -20.881 1.00 93.81 80 GLU A C 1
ATOM 635 O O . GLU A 1 80 ? -6.115 19.765 -20.632 1.00 93.81 80 GLU A O 1
ATOM 640 N N . ASN A 1 81 ? -7.767 19.459 -22.122 1.00 97.31 81 ASN A N 1
ATOM 641 C CA . ASN A 1 81 ? -7.007 19.573 -23.356 1.00 97.31 81 ASN A CA 1
ATOM 642 C C . ASN A 1 81 ? -7.885 20.227 -24.438 1.00 97.31 81 ASN A C 1
ATOM 644 O O . ASN A 1 81 ? -9.111 20.221 -24.353 1.00 97.31 81 ASN A O 1
ATOM 648 N N . VAL A 1 82 ? -7.263 20.789 -25.476 1.00 96.88 82 VAL A N 1
ATOM 649 C CA . VAL A 1 82 ? -7.934 21.611 -26.505 1.00 96.88 82 VAL A CA 1
ATOM 650 C C . VAL A 1 82 ? -9.016 20.846 -27.289 1.00 96.88 82 VAL A C 1
ATOM 652 O O . VAL A 1 82 ? -9.910 21.469 -27.853 1.00 96.88 82 VAL A O 1
ATOM 655 N N . ALA A 1 83 ? -8.974 19.509 -27.306 1.00 95.25 83 ALA A N 1
ATOM 656 C CA . ALA A 1 83 ? -9.980 18.674 -27.963 1.00 95.25 83 ALA A CA 1
ATOM 657 C C . ALA A 1 83 ? -11.129 18.225 -27.033 1.00 95.25 83 ALA A C 1
ATOM 659 O O . ALA A 1 83 ? -12.052 17.561 -27.500 1.00 95.25 83 ALA A O 1
ATOM 660 N N . GLY A 1 84 ? -11.061 18.511 -25.725 1.00 95.31 84 GLY A N 1
ATOM 661 C CA . GLY A 1 84 ? -11.968 17.941 -24.718 1.00 95.31 84 GLY A CA 1
ATOM 662 C C . GLY A 1 84 ? -11.889 16.410 -24.613 1.00 95.31 84 GLY A C 1
ATOM 663 O O . GLY A 1 84 ? -12.806 15.771 -24.094 1.00 95.31 84 GLY A O 1
ATOM 664 N N . ALA A 1 85 ? -10.828 15.806 -25.155 1.00 95.50 85 ALA A N 1
ATOM 665 C CA . ALA A 1 85 ? -10.718 14.366 -25.337 1.00 95.50 85 ALA A CA 1
ATOM 666 C C . ALA A 1 85 ? -10.434 13.658 -24.009 1.00 95.50 85 ALA A C 1
ATOM 668 O O . ALA A 1 85 ? -9.674 14.158 -23.181 1.00 95.50 85 ALA A O 1
ATOM 669 N N . LYS A 1 86 ? -11.004 12.463 -23.831 1.00 94.94 86 LYS A N 1
ATOM 670 C CA . LYS A 1 86 ? -10.674 11.577 -22.711 1.00 94.94 86 LYS A CA 1
ATOM 671 C C . LYS A 1 86 ? -9.694 10.512 -23.179 1.00 94.94 86 LYS A C 1
ATOM 673 O O . LYS A 1 86 ? -9.907 9.895 -24.221 1.00 94.94 86 LYS A O 1
ATOM 678 N N . ILE A 1 87 ? -8.626 10.334 -22.415 1.00 94.38 87 ILE A N 1
ATOM 679 C CA . ILE A 1 87 ? -7.494 9.463 -22.722 1.00 94.38 87 ILE A CA 1
ATOM 680 C C . ILE A 1 87 ? -7.437 8.397 -21.624 1.00 94.38 87 ILE A C 1
ATOM 682 O O . ILE A 1 87 ? -7.433 8.730 -20.438 1.00 94.38 87 ILE A O 1
ATOM 686 N N . ASP A 1 88 ? -7.427 7.119 -22.005 1.00 90.06 88 ASP A N 1
ATOM 687 C CA . ASP A 1 88 ? -7.278 6.022 -21.043 1.00 90.06 88 ASP A CA 1
ATOM 688 C C . ASP A 1 88 ? -5.886 6.057 -20.388 1.00 90.06 88 ASP A C 1
ATOM 690 O O . ASP A 1 88 ? -4.884 6.364 -21.035 1.00 90.06 88 ASP A O 1
ATOM 694 N N . MET A 1 89 ? -5.813 5.707 -19.102 1.00 89.56 89 MET A N 1
ATOM 695 C CA . MET A 1 89 ? -4.537 5.575 -18.396 1.00 89.56 89 MET A CA 1
ATOM 696 C C . MET A 1 89 ? -3.772 4.340 -18.897 1.00 89.56 89 MET A C 1
ATOM 698 O O . MET A 1 89 ? -4.345 3.252 -19.008 1.00 89.56 89 MET A O 1
ATOM 702 N N . THR A 1 90 ? -2.469 4.496 -19.126 1.00 90.81 90 THR A N 1
ATOM 703 C CA . THR A 1 90 ? -1.543 3.408 -19.478 1.00 90.81 90 THR A CA 1
ATOM 704 C C . THR A 1 90 ? -0.439 3.268 -18.427 1.00 90.81 90 THR A C 1
ATOM 706 O O . THR A 1 90 ? -0.332 4.098 -17.520 1.00 90.81 90 THR A O 1
ATOM 709 N N . ALA A 1 91 ? 0.343 2.190 -18.501 1.00 91.94 91 ALA A N 1
ATOM 710 C CA . ALA A 1 91 ? 1.443 1.923 -17.576 1.00 91.94 91 ALA A CA 1
ATOM 711 C C . ALA A 1 91 ? 2.788 1.781 -18.319 1.00 91.94 91 ALA A C 1
ATOM 713 O O . ALA A 1 91 ? 2.810 1.251 -19.429 1.00 91.94 91 ALA A O 1
ATOM 714 N N . PRO A 1 92 ? 3.922 2.166 -17.708 1.00 94.50 92 PRO A N 1
ATOM 715 C CA . PRO A 1 92 ? 4.039 2.754 -16.378 1.00 94.50 92 PRO A CA 1
ATOM 716 C C . PRO A 1 92 ? 3.849 4.279 -16.361 1.00 94.50 92 PRO A C 1
ATOM 718 O O . PRO A 1 92 ? 3.839 4.954 -17.388 1.00 94.50 92 PRO A O 1
ATOM 721 N N . VAL A 1 93 ? 3.786 4.820 -15.148 1.00 94.56 93 VAL A N 1
ATOM 722 C CA . VAL A 1 93 ? 4.081 6.224 -14.846 1.00 94.56 93 VAL A CA 1
ATOM 723 C C . VAL A 1 93 ? 5.557 6.324 -14.450 1.00 94.56 93 VAL A C 1
ATOM 725 O O . VAL A 1 93 ? 6.017 5.528 -13.629 1.00 94.56 93 VAL A O 1
ATOM 728 N N . ILE A 1 94 ? 6.298 7.287 -15.007 1.00 96.69 94 ILE A N 1
ATOM 729 C CA . ILE A 1 94 ? 7.729 7.497 -14.713 1.00 96.69 94 ILE A CA 1
ATOM 730 C C . ILE A 1 94 ? 7.965 8.824 -13.984 1.00 96.69 94 ILE A C 1
ATOM 732 O O . ILE A 1 94 ? 7.346 9.839 -14.308 1.00 96.69 94 ILE A O 1
ATOM 736 N N . ILE A 1 95 ? 8.876 8.828 -13.012 1.00 96.69 95 ILE A N 1
ATOM 737 C CA . ILE A 1 95 ? 9.355 10.015 -12.300 1.00 96.69 95 ILE A CA 1
ATOM 738 C C . ILE A 1 95 ? 10.852 10.140 -12.567 1.00 96.69 95 ILE A C 1
ATOM 740 O O . ILE A 1 95 ? 11.621 9.289 -12.127 1.00 96.69 95 ILE A O 1
ATOM 744 N N . LYS A 1 96 ? 11.299 11.209 -13.232 1.00 96.25 96 LYS A N 1
ATOM 745 C CA . LYS A 1 96 ? 12.732 11.525 -13.327 1.00 96.25 96 LYS A CA 1
ATOM 746 C C . LYS A 1 96 ? 13.193 12.202 -12.034 1.00 96.25 96 LYS A C 1
ATOM 748 O O . LYS A 1 96 ? 12.619 13.216 -11.632 1.00 96.25 96 LYS A O 1
ATOM 753 N N . VAL A 1 97 ? 14.237 11.657 -11.409 1.00 93.44 97 VAL A N 1
ATOM 754 C CA . VAL A 1 97 ? 14.811 12.129 -10.135 1.00 93.44 97 VAL A CA 1
ATOM 755 C C . VAL A 1 97 ? 16.285 12.480 -10.338 1.00 93.44 97 VAL A C 1
ATOM 757 O O . VAL A 1 97 ? 17.022 11.707 -10.947 1.00 93.44 97 VAL A O 1
ATOM 760 N N . ASN A 1 98 ? 16.727 13.631 -9.823 1.00 90.50 98 ASN A N 1
ATOM 761 C CA . ASN A 1 98 ? 18.134 14.041 -9.838 1.00 90.50 98 ASN A CA 1
ATOM 762 C C . ASN A 1 98 ? 18.897 13.423 -8.647 1.00 90.50 98 ASN A C 1
ATOM 764 O O . ASN A 1 98 ? 18.517 13.620 -7.493 1.00 90.50 98 ASN A O 1
ATOM 768 N N . GLU A 1 99 ? 19.984 12.701 -8.920 1.00 83.44 99 GLU A N 1
ATOM 769 C CA . GLU A 1 99 ? 20.819 12.044 -7.904 1.00 83.44 99 GLU A CA 1
ATOM 770 C C . GLU A 1 99 ? 21.767 13.008 -7.175 1.00 83.44 99 GLU A C 1
ATOM 772 O O . GLU A 1 99 ? 22.202 12.711 -6.061 1.00 83.44 99 GLU A O 1
ATOM 777 N N . SER A 1 100 ? 22.076 14.173 -7.760 1.00 75.75 100 SER A N 1
ATOM 778 C CA . SER A 1 100 ? 22.925 15.191 -7.125 1.00 75.75 100 SER A CA 1
ATOM 779 C C . SER A 1 100 ? 22.193 16.018 -6.062 1.00 75.75 100 SER A C 1
ATOM 781 O O . SER A 1 100 ? 22.811 16.863 -5.414 1.00 75.75 100 SER A O 1
ATOM 783 N N . ALA A 1 101 ? 20.881 15.826 -5.895 1.00 67.56 101 ALA A N 1
ATOM 784 C CA . ALA A 1 101 ? 20.074 16.602 -4.966 1.00 67.56 101 ALA A CA 1
ATOM 785 C C . ALA A 1 101 ? 20.279 16.169 -3.502 1.00 67.56 101 ALA A C 1
ATOM 787 O O . ALA A 1 101 ? 20.226 14.984 -3.148 1.00 67.56 101 ALA A O 1
ATOM 788 N N . SER A 1 102 ? 20.488 17.158 -2.629 1.00 58.16 102 SER A N 1
ATOM 789 C CA . SER A 1 102 ? 20.581 16.953 -1.183 1.00 58.16 102 SER A CA 1
ATOM 790 C C . SER A 1 102 ? 19.206 16.649 -0.588 1.00 58.16 102 SER A C 1
ATOM 792 O O . SER A 1 102 ? 18.236 17.330 -0.897 1.00 58.16 102 SER A O 1
ATOM 794 N N . MET A 1 103 ? 19.138 15.698 0.348 1.00 48.28 103 MET A N 1
ATOM 795 C CA . MET A 1 103 ? 17.923 15.404 1.131 1.00 48.28 103 MET A CA 1
ATOM 796 C C . MET A 1 103 ? 17.432 16.616 1.951 1.00 48.28 103 MET A C 1
ATOM 798 O O . MET A 1 103 ? 16.272 16.676 2.340 1.00 48.28 103 MET A O 1
ATOM 802 N N . TRP A 1 104 ? 18.309 17.596 2.189 1.00 47.84 104 TRP A N 1
ATOM 803 C CA . TRP A 1 104 ? 18.014 18.829 2.925 1.00 47.84 104 TRP A CA 1
ATOM 804 C C . TRP A 1 104 ? 17.536 19.986 2.033 1.00 47.84 104 TRP A C 1
ATOM 806 O O . TRP A 1 104 ? 17.363 21.101 2.521 1.00 47.84 104 TRP A O 1
ATOM 816 N N . GLN A 1 105 ? 17.347 19.751 0.732 1.00 63.50 105 GLN A N 1
ATOM 817 C CA . GLN A 1 105 ? 16.942 20.761 -0.242 1.00 63.50 105 GLN A CA 1
ATOM 818 C C . GLN A 1 105 ? 15.725 20.282 -1.039 1.00 63.50 105 GLN A C 1
ATOM 820 O O . GLN A 1 105 ? 15.559 19.091 -1.298 1.00 63.50 105 GLN A O 1
ATOM 825 N N . SER A 1 106 ? 14.876 21.220 -1.451 1.00 69.19 106 SER A N 1
ATOM 826 C CA . SER A 1 106 ? 13.819 20.931 -2.407 1.00 69.19 106 SER A CA 1
ATOM 827 C C . SER A 1 106 ? 14.404 20.513 -3.764 1.00 69.19 106 SER A C 1
ATOM 829 O O . SER A 1 106 ? 15.410 21.037 -4.241 1.00 69.19 106 SER A O 1
ATOM 831 N N . SER A 1 107 ? 13.763 19.525 -4.376 1.00 79.38 107 SER A N 1
ATOM 832 C CA . SER A 1 107 ? 14.086 18.965 -5.684 1.00 79.38 107 SER A CA 1
ATOM 833 C C . SER A 1 107 ? 12.902 19.163 -6.623 1.00 79.38 107 SER A C 1
ATOM 835 O O . SER A 1 107 ? 11.747 19.040 -6.209 1.00 79.38 107 SER A O 1
ATOM 837 N N . ASN A 1 108 ? 13.176 19.432 -7.899 1.00 89.50 108 ASN A N 1
ATOM 838 C CA . ASN A 1 108 ? 12.155 19.366 -8.940 1.00 89.50 108 ASN A CA 1
ATOM 839 C C . ASN A 1 108 ? 12.027 17.917 -9.433 1.00 89.50 108 ASN A C 1
ATOM 841 O O . ASN A 1 108 ? 13.015 17.325 -9.874 1.00 89.50 108 ASN A O 1
ATOM 845 N N . TYR A 1 109 ? 10.821 17.356 -9.352 1.00 92.44 109 TYR A N 1
ATOM 846 C CA . TYR A 1 109 ? 10.505 16.010 -9.825 1.00 92.44 109 TYR A CA 1
ATOM 847 C C . TYR A 1 109 ? 9.639 16.103 -11.079 1.00 92.44 109 TYR A C 1
ATOM 849 O O . TYR A 1 109 ? 8.609 16.784 -11.087 1.00 92.44 109 TYR A O 1
ATOM 857 N N . VAL A 1 110 ? 10.036 15.386 -12.130 1.00 97.06 110 VAL A N 1
ATOM 858 C CA . VAL A 1 110 ? 9.349 15.413 -13.428 1.00 97.06 110 VAL A CA 1
ATOM 859 C C . VAL A 1 110 ? 8.574 14.111 -13.606 1.00 97.06 110 VAL A C 1
ATOM 861 O O . VAL A 1 110 ? 9.164 13.057 -13.848 1.00 97.06 110 VAL A O 1
ATOM 864 N N . LEU A 1 111 ? 7.251 14.185 -13.459 1.00 97.44 111 LEU A N 1
ATOM 865 C CA . LEU A 1 111 ? 6.321 13.067 -13.617 1.00 97.44 111 LEU A CA 1
ATOM 866 C C . LEU A 1 111 ? 5.857 12.993 -15.074 1.00 97.44 111 LEU A C 1
ATOM 868 O O . LEU A 1 111 ? 5.484 14.017 -15.646 1.00 97.44 111 LEU A O 1
ATOM 872 N N . SER A 1 112 ? 5.814 11.796 -15.658 1.00 98.06 112 SER A N 1
ATOM 873 C CA . SER A 1 112 ? 5.261 11.587 -17.001 1.00 98.06 112 SER A CA 1
ATOM 874 C C . SER A 1 112 ? 4.339 10.370 -17.069 1.00 98.06 112 SER A C 1
ATOM 876 O O . SER A 1 112 ? 4.661 9.301 -16.547 1.00 98.06 112 SER A O 1
ATOM 878 N N . PHE A 1 113 ? 3.198 10.533 -17.740 1.00 97.06 113 PHE A N 1
ATOM 879 C CA . PHE A 1 113 ? 2.300 9.446 -18.133 1.00 97.06 113 PHE A CA 1
ATOM 880 C C . PHE A 1 113 ? 2.597 9.048 -19.578 1.00 97.06 113 PHE A C 1
ATOM 882 O O . PHE A 1 113 ? 2.718 9.912 -20.451 1.00 97.06 113 PHE A O 1
ATOM 889 N N . LEU A 1 114 ? 2.670 7.746 -19.837 1.00 95.75 114 LEU A N 1
ATOM 890 C CA . LEU A 1 114 ? 2.727 7.211 -21.192 1.00 95.75 114 LEU A CA 1
ATOM 891 C C . LEU A 1 114 ? 1.396 7.502 -21.912 1.00 95.75 114 LEU A C 1
ATOM 893 O O . LEU A 1 114 ? 0.312 7.313 -21.351 1.00 95.75 114 LEU A O 1
ATOM 897 N N . LEU A 1 115 ? 1.463 7.983 -23.154 1.00 95.50 115 LEU A N 1
ATOM 898 C CA . LEU A 1 115 ? 0.271 8.197 -23.980 1.00 95.50 115 LEU A CA 1
ATOM 899 C C . LEU A 1 115 ? -0.143 6.878 -24.659 1.00 95.50 115 LEU A C 1
ATOM 901 O O . LEU A 1 115 ? 0.744 6.181 -25.153 1.00 95.50 115 LEU A O 1
ATOM 905 N N . PRO A 1 116 ? -1.446 6.541 -24.750 1.00 93.38 116 PRO A N 1
ATOM 906 C CA . PRO A 1 116 ? -1.908 5.364 -25.488 1.00 93.38 116 PRO A CA 1
ATOM 907 C C . PRO A 1 116 ? -1.397 5.302 -26.928 1.00 93.38 116 PRO A C 1
ATOM 909 O O . PRO A 1 116 ? -1.104 6.341 -27.529 1.00 93.38 116 PRO A O 1
ATOM 912 N N . SER A 1 117 ? -1.372 4.103 -27.512 1.00 90.75 117 SER A N 1
ATOM 913 C CA . SER A 1 117 ? -0.942 3.867 -28.902 1.00 90.75 117 SER A CA 1
ATOM 914 C C . SER A 1 117 ? -1.629 4.816 -29.900 1.00 90.75 117 SER A C 1
ATOM 916 O O . SER A 1 117 ? -0.980 5.421 -30.754 1.00 90.75 117 SER A O 1
ATOM 918 N N . SER A 1 118 ? -2.932 5.050 -29.718 1.00 91.56 118 SER A N 1
ATOM 919 C CA . SER A 1 118 ? -3.764 5.961 -30.517 1.00 91.56 118 SER A CA 1
ATOM 920 C C . SER A 1 118 ? -3.400 7.450 -30.407 1.00 91.56 118 SER A C 1
ATOM 922 O O . SER A 1 118 ? -3.780 8.232 -31.280 1.00 91.56 118 SER A O 1
ATOM 924 N N . PHE A 1 119 ? -2.648 7.849 -29.377 1.00 93.69 119 PHE A N 1
ATOM 925 C CA . PHE A 1 119 ? -2.228 9.230 -29.118 1.00 93.69 119 PHE A CA 1
ATOM 926 C C . PHE A 1 119 ? -0.712 9.454 -29.256 1.00 93.69 119 PHE A C 1
ATOM 928 O O . PHE A 1 119 ? -0.266 10.591 -29.111 1.00 93.69 119 PHE A O 1
ATOM 935 N N . GLN A 1 120 ? 0.079 8.427 -29.592 1.00 92.38 120 GLN A N 1
ATOM 936 C CA . GLN A 1 120 ? 1.527 8.559 -29.819 1.00 92.38 120 GLN A CA 1
ATOM 937 C C . GLN A 1 120 ? 1.857 9.561 -30.935 1.00 92.38 120 GLN A C 1
ATOM 939 O O . GLN A 1 120 ? 2.658 10.478 -30.739 1.00 92.38 120 GLN A O 1
ATOM 944 N N . ALA A 1 121 ? 1.196 9.451 -32.090 1.00 90.06 121 ALA A N 1
ATOM 945 C CA . ALA A 1 121 ? 1.426 10.357 -33.213 1.00 90.06 121 ALA A CA 1
ATOM 946 C C . ALA A 1 121 ? 0.888 11.778 -32.940 1.00 90.06 121 ALA A C 1
ATOM 948 O O . ALA A 1 121 ? 1.641 12.750 -33.019 1.00 90.06 121 ALA A O 1
ATOM 949 N N . ASN A 1 122 ? -0.402 11.895 -32.595 1.00 92.44 122 ASN A N 1
ATOM 950 C CA . ASN A 1 122 ? -1.143 13.163 -32.541 1.00 92.44 122 ASN A CA 1
ATOM 951 C C . ASN A 1 122 ? -1.916 13.342 -31.212 1.00 92.44 122 ASN A C 1
ATOM 953 O O . ASN A 1 122 ? -3.147 13.240 -31.202 1.00 92.44 122 ASN A O 1
ATOM 957 N N . PRO A 1 123 ? -1.240 13.610 -30.081 1.00 95.31 123 PRO A N 1
ATOM 958 C CA . PRO A 1 123 ? -1.920 13.865 -28.815 1.00 95.31 123 PRO A CA 1
ATOM 959 C C . PRO A 1 123 ? -2.610 15.245 -28.808 1.00 95.31 123 PRO A C 1
ATOM 961 O O . PRO A 1 123 ? -2.074 16.210 -29.363 1.00 95.31 123 PRO A O 1
ATOM 964 N N . PRO A 1 124 ? -3.784 15.393 -28.165 1.00 96.75 124 PRO A N 1
ATOM 965 C CA . PRO A 1 124 ? -4.476 16.677 -28.085 1.00 96.75 124 PRO A CA 1
ATOM 966 C C . PRO A 1 124 ? -3.679 17.651 -27.211 1.00 96.75 124 PRO A C 1
ATOM 968 O O . PRO A 1 124 ? -3.191 17.276 -26.148 1.00 96.75 124 PRO A O 1
ATOM 971 N N . LYS A 1 125 ? -3.540 18.914 -27.628 1.00 97.00 125 LYS A N 1
ATOM 972 C CA . LYS A 1 125 ? -2.711 19.898 -26.910 1.00 97.00 125 LYS A CA 1
ATOM 973 C C . LYS A 1 125 ? -3.256 20.182 -25.490 1.00 97.00 125 LYS A C 1
ATOM 975 O O . LYS A 1 125 ? -4.462 20.406 -25.371 1.00 97.00 125 LYS A O 1
ATOM 980 N N . PRO A 1 126 ? -2.420 20.234 -24.433 1.00 97.31 126 PRO A N 1
ATOM 981 C CA . PRO A 1 126 ? -2.851 20.647 -23.093 1.00 97.31 126 PRO A CA 1
ATOM 982 C C . PRO A 1 126 ? -3.378 22.089 -23.045 1.00 97.31 126 PRO A C 1
ATOM 984 O O . PRO A 1 126 ? -2.955 22.937 -23.836 1.00 97.31 126 PRO A O 1
ATOM 987 N N . THR A 1 127 ? -4.278 22.376 -22.099 1.00 96.38 127 THR A N 1
ATOM 988 C CA . THR A 1 127 ? -4.706 23.753 -21.773 1.00 96.38 127 THR A CA 1
ATOM 989 C C . THR A 1 127 ? -3.933 24.368 -20.601 1.00 96.38 127 THR A C 1
ATOM 991 O O . THR A 1 127 ? -3.830 25.589 -20.525 1.00 96.38 127 THR A O 1
ATOM 994 N N . ASP A 1 128 ? -3.370 23.547 -19.709 1.00 94.00 128 ASP A N 1
ATOM 995 C CA . ASP A 1 128 ? -2.429 23.965 -18.658 1.00 94.00 128 ASP A CA 1
ATOM 996 C C . ASP A 1 128 ? -1.029 24.152 -19.273 1.00 94.00 128 ASP A C 1
ATOM 998 O O . ASP A 1 128 ? -0.502 23.239 -19.908 1.00 94.00 128 ASP A O 1
ATOM 1002 N N . SER A 1 129 ? -0.419 25.328 -19.102 1.00 95.31 129 SER A N 1
ATOM 1003 C CA . SER A 1 129 ? 0.912 25.643 -19.644 1.00 95.31 129 SER A CA 1
ATOM 1004 C C . SER A 1 129 ? 2.067 24.954 -18.908 1.00 95.31 129 SER A C 1
ATOM 1006 O O . SER A 1 129 ? 3.188 24.954 -19.412 1.00 95.31 129 SER A O 1
ATOM 1008 N N . SER A 1 130 ? 1.807 24.355 -17.743 1.00 94.25 130 SER A N 1
ATOM 1009 C CA . SER A 1 130 ? 2.753 23.541 -16.972 1.00 94.25 130 SER A CA 1
ATOM 1010 C C . SER A 1 130 ? 2.633 22.033 -17.247 1.00 94.25 130 SER A C 1
ATOM 1012 O O . SER A 1 130 ? 3.254 21.228 -16.546 1.00 94.25 130 SER A O 1
ATOM 1014 N N . VAL A 1 131 ? 1.849 21.660 -18.267 1.00 97.88 131 VAL A N 1
ATOM 1015 C CA . VAL A 1 131 ? 1.768 20.315 -18.848 1.00 97.88 131 VAL A CA 1
ATOM 1016 C C . VAL A 1 131 ? 2.307 20.368 -20.278 1.00 97.88 131 VAL A C 1
ATOM 1018 O O . VAL A 1 131 ? 1.843 21.154 -21.104 1.00 97.88 131 VAL A O 1
ATOM 1021 N N . TYR A 1 132 ? 3.288 19.524 -20.582 1.00 98.00 132 TYR A N 1
ATOM 1022 C CA . TYR A 1 132 ? 3.980 19.480 -21.872 1.00 98.00 132 TYR A CA 1
ATOM 1023 C C . TYR A 1 132 ? 4.195 18.036 -22.340 1.00 98.00 132 TYR A C 1
ATOM 1025 O O . TYR A 1 132 ? 3.901 17.092 -21.614 1.00 98.00 132 TYR A O 1
ATOM 1033 N N . PHE A 1 133 ? 4.674 17.847 -23.570 1.00 97.50 133 PHE A N 1
ATOM 1034 C CA . PHE A 1 133 ? 5.039 16.522 -24.080 1.00 97.50 133 PHE A CA 1
ATOM 1035 C C . PHE A 1 133 ? 6.543 16.293 -23.966 1.00 97.50 133 PHE A C 1
ATOM 1037 O O . PHE A 1 133 ? 7.325 17.235 -24.116 1.00 97.50 133 PHE A O 1
ATOM 1044 N N . THR A 1 134 ? 6.940 15.044 -23.743 1.00 95.62 134 THR A N 1
ATOM 1045 C CA . THR A 1 134 ? 8.332 14.598 -23.874 1.00 95.62 134 THR A CA 1
ATOM 1046 C C . THR A 1 134 ? 8.397 13.296 -24.663 1.00 95.62 134 THR A C 1
ATOM 1048 O O . THR A 1 134 ? 7.456 12.504 -24.652 1.00 95.62 134 THR A O 1
ATOM 1051 N N . ASP A 1 135 ? 9.514 13.072 -25.346 1.00 91.56 135 ASP A N 1
ATOM 1052 C CA . ASP A 1 135 ? 9.780 11.858 -26.111 1.00 91.56 135 ASP A CA 1
ATOM 1053 C C . ASP A 1 135 ? 11.003 11.154 -25.503 1.00 91.56 135 ASP A C 1
ATOM 1055 O O . ASP A 1 135 ? 12.082 11.745 -25.402 1.00 91.56 135 ASP A O 1
ATOM 1059 N N . THR A 1 136 ? 10.857 9.893 -25.094 1.00 90.44 136 THR A N 1
ATOM 1060 C CA . THR A 1 136 ? 12.005 9.026 -24.791 1.00 90.44 136 THR A CA 1
ATOM 1061 C C . THR A 1 136 ? 12.500 8.400 -26.095 1.00 90.44 136 THR A C 1
ATOM 1063 O O . THR A 1 136 ? 11.677 7.846 -26.827 1.00 90.44 136 THR A O 1
ATOM 1066 N N . PRO A 1 137 ? 13.807 8.452 -26.410 1.00 91.50 137 PRO A N 1
ATOM 1067 C CA . PRO A 1 137 ? 14.360 7.793 -27.592 1.00 91.50 137 PRO A CA 1
ATOM 1068 C C . PRO A 1 137 ? 14.389 6.265 -27.423 1.00 91.50 137 PRO A C 1
ATOM 1070 O O . PRO A 1 137 ? 14.138 5.749 -26.336 1.00 91.50 137 PRO A O 1
ATOM 1073 N N . ASP A 1 138 ? 14.768 5.553 -28.489 1.00 89.81 138 ASP A N 1
ATOM 1074 C CA . ASP A 1 138 ? 15.203 4.152 -28.397 1.00 89.81 138 ASP A CA 1
ATOM 1075 C C . ASP A 1 138 ? 16.299 4.026 -27.327 1.00 89.81 138 ASP A C 1
ATOM 1077 O O . ASP A 1 138 ? 17.332 4.702 -27.402 1.00 89.81 138 ASP A O 1
ATOM 1081 N N . MET A 1 139 ? 16.052 3.217 -26.295 1.00 92.25 139 MET A N 1
ATOM 1082 C CA . MET A 1 139 ? 16.891 3.201 -25.099 1.00 92.25 139 MET A CA 1
ATOM 1083 C C . MET A 1 139 ? 17.077 1.804 -24.515 1.00 92.25 139 MET A C 1
ATOM 1085 O O . MET A 1 139 ? 16.187 0.952 -24.517 1.00 92.25 139 MET A O 1
ATOM 1089 N N . LYS A 1 140 ? 18.264 1.580 -23.947 1.00 94.50 140 LYS A N 1
ATOM 1090 C CA . LYS A 1 140 ? 18.546 0.428 -23.086 1.00 94.50 140 LYS A CA 1
ATOM 1091 C C . LYS A 1 140 ? 18.586 0.893 -21.647 1.00 94.50 140 LYS A C 1
ATOM 1093 O O . LYS A 1 140 ? 19.194 1.917 -21.345 1.00 94.50 140 LYS A O 1
ATOM 1098 N N . VAL A 1 141 ? 17.942 0.136 -20.774 1.00 96.19 141 VAL A N 1
ATOM 1099 C CA . VAL A 1 141 ? 17.693 0.525 -19.390 1.00 96.19 141 VAL A CA 1
ATOM 1100 C C . VAL A 1 141 ? 18.093 -0.620 -18.470 1.00 96.19 141 VAL A C 1
ATOM 1102 O O . VAL A 1 141 ? 17.724 -1.773 -18.698 1.00 96.19 141 VAL A O 1
ATOM 1105 N N . TYR A 1 142 ? 18.856 -0.289 -17.433 1.00 97.06 142 TYR A N 1
ATOM 1106 C CA . TYR A 1 142 ? 19.126 -1.167 -16.303 1.00 97.06 142 TYR A CA 1
ATOM 1107 C C . TYR A 1 142 ? 17.988 -1.027 -15.297 1.00 97.06 142 TYR A C 1
ATOM 1109 O O . TYR A 1 142 ? 17.705 0.088 -14.862 1.00 97.06 142 TYR A O 1
ATOM 1117 N N . VAL A 1 143 ? 17.340 -2.135 -14.944 1.00 96.62 143 VAL A N 1
ATOM 1118 C CA . VAL A 1 143 ? 16.074 -2.154 -14.202 1.00 96.62 143 VAL A CA 1
ATOM 1119 C C . VAL A 1 143 ? 16.186 -3.020 -12.952 1.00 96.62 143 VAL A C 1
ATOM 1121 O O . VAL A 1 143 ? 16.607 -4.172 -13.032 1.00 96.62 143 VAL A O 1
ATOM 1124 N N . ARG A 1 144 ? 15.737 -2.498 -11.807 1.00 95.25 144 ARG A N 1
ATOM 1125 C CA . ARG A 1 144 ? 15.509 -3.274 -10.577 1.00 95.25 144 ARG A CA 1
ATOM 1126 C C . ARG A 1 144 ? 14.067 -3.101 -10.111 1.00 95.25 144 ARG A C 1
ATOM 1128 O O . ARG A 1 144 ? 13.666 -1.981 -9.805 1.00 95.25 144 ARG A O 1
ATOM 1135 N N . SER A 1 145 ? 13.312 -4.194 -10.016 1.00 93.31 145 SER A N 1
ATOM 1136 C CA . SER A 1 145 ? 11.920 -4.191 -9.542 1.00 93.31 145 SER A CA 1
ATOM 1137 C C . SER A 1 145 ? 11.823 -4.365 -8.020 1.00 93.31 145 SER A C 1
ATOM 1139 O O . SER A 1 145 ? 12.640 -5.067 -7.425 1.00 93.31 145 SER A O 1
ATOM 1141 N N . TYR A 1 146 ? 10.823 -3.744 -7.385 1.00 87.62 146 TYR A N 1
ATOM 1142 C CA . TYR A 1 146 ? 10.564 -3.806 -5.942 1.00 87.62 146 TYR A CA 1
ATOM 1143 C C . TYR A 1 146 ? 9.076 -3.598 -5.592 1.00 87.62 146 TYR A C 1
ATOM 1145 O O . TYR A 1 146 ? 8.310 -3.024 -6.370 1.00 87.62 146 TYR A O 1
ATOM 1153 N N . GLY A 1 147 ? 8.661 -4.073 -4.411 1.00 81.31 147 GLY A N 1
ATOM 1154 C CA . GLY A 1 147 ? 7.272 -4.003 -3.945 1.00 81.31 147 GLY A CA 1
ATOM 1155 C C . GLY A 1 147 ? 6.898 -2.726 -3.179 1.00 81.31 147 GLY A C 1
ATOM 1156 O O . GLY A 1 147 ? 7.755 -1.934 -2.793 1.00 81.31 147 GLY A O 1
ATOM 1157 N N . GLY A 1 148 ? 5.600 -2.561 -2.910 1.00 72.06 148 GLY A N 1
ATOM 1158 C CA . GLY A 1 148 ? 5.054 -1.562 -1.979 1.00 72.06 148 GLY A CA 1
ATOM 1159 C C . GLY A 1 148 ? 4.895 -0.149 -2.548 1.00 72.06 148 GLY A C 1
ATOM 1160 O O . GLY A 1 148 ? 4.678 0.032 -3.747 1.00 72.06 148 GLY A O 1
ATOM 1161 N N . TRP A 1 149 ? 4.940 0.881 -1.702 1.00 69.94 149 TRP A N 1
ATOM 1162 C CA . TRP A 1 149 ? 4.785 2.272 -2.152 1.00 69.94 149 TRP A CA 1
ATOM 1163 C C . TRP A 1 149 ? 6.109 2.871 -2.622 1.00 69.94 149 TRP A C 1
ATOM 1165 O O . TRP A 1 149 ? 7.166 2.662 -2.025 1.00 69.94 149 TRP A O 1
ATOM 1175 N N . MET A 1 150 ? 6.031 3.667 -3.688 1.00 83.19 150 MET A N 1
ATOM 1176 C CA . MET A 1 150 ? 7.156 4.412 -4.246 1.00 83.19 150 MET A CA 1
ATOM 1177 C C . MET A 1 150 ? 7.473 5.640 -3.373 1.00 83.19 150 MET A C 1
ATOM 1179 O O . MET A 1 150 ? 7.156 6.775 -3.722 1.00 83.19 150 MET A O 1
ATOM 1183 N N . MET A 1 151 ? 8.078 5.394 -2.212 1.00 77.69 151 MET A N 1
ATOM 1184 C CA . MET A 1 151 ? 8.509 6.428 -1.265 1.00 77.69 151 MET A CA 1
ATOM 1185 C C . MET A 1 151 ? 9.961 6.841 -1.530 1.00 77.69 151 MET A C 1
ATOM 1187 O O . MET A 1 151 ? 10.800 5.996 -1.866 1.00 77.69 151 MET A O 1
ATOM 1191 N N . SER A 1 152 ? 10.286 8.117 -1.303 1.00 73.44 152 SER A N 1
ATOM 1192 C CA . SER A 1 152 ? 11.612 8.715 -1.546 1.00 73.44 152 SER A CA 1
ATOM 1193 C C . SER A 1 152 ? 12.781 7.873 -1.017 1.00 73.44 152 SER A C 1
ATOM 1195 O O . SER A 1 152 ? 13.755 7.629 -1.735 1.00 73.44 152 SER A O 1
ATOM 1197 N N . VAL A 1 153 ? 12.681 7.410 0.235 1.00 72.06 153 VAL A N 1
ATOM 1198 C CA . VAL A 1 153 ? 13.743 6.658 0.928 1.00 72.06 153 VAL A CA 1
ATOM 1199 C C . VAL A 1 153 ? 13.858 5.223 0.404 1.00 72.06 153 VAL A C 1
ATOM 1201 O O . VAL A 1 153 ? 14.962 4.768 0.102 1.00 72.06 153 VAL A O 1
ATOM 1204 N N . VAL A 1 154 ? 12.727 4.527 0.236 1.00 76.31 154 VAL A N 1
ATOM 1205 C CA . VAL A 1 154 ? 12.679 3.142 -0.269 1.00 76.31 154 VAL A CA 1
ATOM 1206 C C . VAL A 1 154 ? 13.278 3.076 -1.671 1.00 76.31 154 VAL A C 1
ATOM 1208 O O . VAL A 1 154 ? 14.183 2.280 -1.927 1.00 76.31 154 VAL A O 1
ATOM 1211 N N . SER A 1 155 ? 12.847 3.976 -2.554 1.00 84.75 155 SER A N 1
ATOM 1212 C CA . SER A 1 155 ? 13.350 4.039 -3.922 1.00 84.75 155 SER A CA 1
ATOM 1213 C C . SER A 1 155 ? 14.839 4.412 -3.975 1.00 84.75 155 SER A C 1
ATOM 1215 O O . SER A 1 155 ? 15.597 3.817 -4.738 1.00 84.75 155 SER A O 1
ATOM 1217 N N . LYS A 1 156 ? 15.324 5.300 -3.087 1.00 83.81 156 LYS A N 1
ATOM 1218 C CA . LYS A 1 156 ? 16.765 5.613 -2.983 1.00 83.81 156 LYS A CA 1
ATOM 1219 C C . LYS A 1 156 ? 17.608 4.415 -2.517 1.00 83.81 156 LYS A C 1
ATOM 1221 O O . LYS A 1 156 ? 18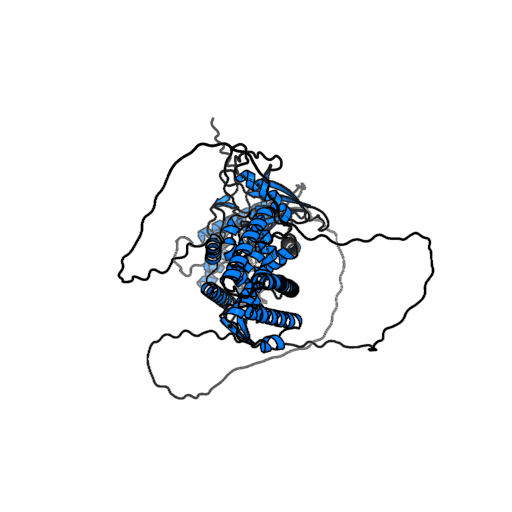.727 4.247 -2.999 1.00 83.81 156 LYS A O 1
ATOM 1226 N N . SER A 1 157 ? 17.070 3.546 -1.658 1.00 82.25 157 SER A N 1
ATOM 1227 C CA . SER A 1 157 ? 17.723 2.283 -1.273 1.00 82.25 157 SER A CA 1
ATOM 1228 C C . SER A 1 157 ? 17.819 1.295 -2.448 1.00 82.25 157 SER A C 1
ATOM 1230 O O . SER A 1 157 ? 18.876 0.704 -2.697 1.00 82.25 157 SER A O 1
ATOM 1232 N N . GLN A 1 158 ? 16.751 1.164 -3.243 1.00 92.38 158 GLN A N 1
ATOM 1233 C CA . GLN A 1 158 ? 16.747 0.298 -4.431 1.00 92.38 158 GLN A CA 1
ATOM 1234 C C . GLN A 1 158 ? 17.641 0.843 -5.556 1.00 92.38 158 GLN A C 1
ATOM 1236 O O . GLN A 1 158 ? 18.357 0.064 -6.187 1.00 92.38 158 GLN A O 1
ATOM 1241 N N . ALA A 1 159 ? 17.682 2.166 -5.744 1.00 92.50 159 ALA A N 1
ATOM 1242 C CA . ALA A 1 159 ? 18.608 2.848 -6.648 1.00 92.50 159 ALA A CA 1
ATOM 1243 C C . ALA A 1 159 ? 20.069 2.540 -6.291 1.00 92.50 159 ALA A C 1
ATOM 1245 O O . ALA A 1 159 ? 20.822 2.047 -7.128 1.00 92.50 159 ALA A O 1
ATOM 1246 N N . GLN A 1 160 ? 20.451 2.730 -5.022 1.00 89.94 160 GLN A N 1
ATOM 1247 C CA . GLN A 1 160 ? 21.805 2.440 -4.544 1.00 89.94 160 GLN A CA 1
ATOM 1248 C C . GLN A 1 160 ? 22.157 0.944 -4.645 1.00 89.94 160 GLN A C 1
ATOM 1250 O O . GLN A 1 160 ? 23.307 0.600 -4.928 1.00 89.94 160 GLN A O 1
ATOM 1255 N N . SER A 1 161 ? 21.177 0.052 -4.470 1.00 90.50 161 SER A N 1
ATOM 1256 C CA . SER A 1 161 ? 21.357 -1.394 -4.665 1.00 90.50 161 SER A CA 1
ATOM 1257 C C . SER A 1 161 ? 21.656 -1.732 -6.130 1.00 90.50 161 SER A C 1
ATOM 1259 O O . SER A 1 161 ? 22.680 -2.349 -6.415 1.00 90.50 161 SER A O 1
ATOM 1261 N N . LEU A 1 162 ? 20.821 -1.254 -7.064 1.00 94.56 162 LEU A N 1
ATOM 1262 C CA . LEU A 1 162 ? 21.042 -1.397 -8.508 1.00 94.56 162 LEU A CA 1
ATOM 1263 C C . LEU A 1 162 ? 22.409 -0.828 -8.911 1.00 94.56 162 LEU A C 1
ATOM 1265 O O . LEU A 1 162 ? 23.192 -1.508 -9.569 1.00 94.56 162 LEU A O 1
ATOM 1269 N N . LYS A 1 163 ? 22.723 0.388 -8.456 1.00 93.44 163 LYS A N 1
ATOM 1270 C CA . LYS A 1 163 ? 23.993 1.068 -8.716 1.00 93.44 163 LYS A CA 1
ATOM 1271 C C . LYS A 1 163 ? 25.200 0.231 -8.287 1.00 93.44 163 LYS A C 1
ATOM 1273 O O . LYS A 1 163 ? 26.128 0.053 -9.066 1.00 93.44 163 LYS A O 1
ATOM 1278 N N . THR A 1 164 ? 25.145 -0.363 -7.094 1.00 92.38 164 THR A N 1
ATOM 1279 C CA . THR A 1 164 ? 26.205 -1.244 -6.574 1.00 92.38 164 THR A CA 1
ATOM 1280 C C . THR A 1 164 ? 26.420 -2.466 -7.477 1.00 92.38 164 THR A C 1
ATOM 1282 O O . THR A 1 164 ? 27.563 -2.824 -7.767 1.00 92.38 164 THR A O 1
ATOM 1285 N N . SER A 1 165 ? 25.343 -3.079 -7.978 1.00 91.12 165 SER A N 1
ATOM 1286 C CA . SER A 1 165 ? 25.421 -4.221 -8.901 1.00 91.12 165 SER A CA 1
ATOM 1287 C C . SER A 1 165 ? 25.905 -3.830 -10.307 1.00 91.12 165 SER A C 1
ATOM 1289 O O . SER A 1 165 ? 26.630 -4.607 -10.929 1.00 91.12 165 SER A O 1
ATOM 1291 N N . LEU A 1 166 ? 25.600 -2.615 -10.781 1.00 91.94 166 LEU A N 1
ATOM 1292 C CA . LEU A 1 166 ? 26.115 -2.059 -12.043 1.00 91.94 166 LEU A CA 1
ATOM 1293 C C . LEU A 1 166 ? 27.604 -1.690 -11.968 1.00 91.94 166 LEU A C 1
ATOM 1295 O O . LEU A 1 166 ? 28.372 -2.044 -12.867 1.00 91.94 166 LEU A O 1
ATOM 1299 N N . ASP A 1 167 ? 28.029 -1.032 -10.890 1.00 91.00 167 ASP A N 1
ATOM 1300 C CA . ASP A 1 167 ? 29.422 -0.630 -10.668 1.00 91.00 167 ASP A CA 1
ATOM 1301 C C . ASP A 1 167 ? 30.331 -1.867 -10.518 1.00 91.00 167 ASP A C 1
ATOM 1303 O O . ASP A 1 167 ? 31.417 -1.922 -11.101 1.00 91.00 167 ASP A O 1
ATOM 1307 N N . LYS A 1 168 ? 29.843 -2.921 -9.840 1.00 90.12 168 LYS A N 1
ATOM 1308 C CA . LYS A 1 168 ? 30.501 -4.239 -9.713 1.00 90.12 168 LYS A CA 1
ATOM 1309 C C . LYS A 1 168 ? 30.822 -4.896 -11.064 1.00 90.12 168 LYS A C 1
ATOM 1311 O O . LYS A 1 168 ? 31.807 -5.627 -11.155 1.00 90.12 168 LYS A O 1
ATOM 1316 N N . VAL A 1 169 ? 30.020 -4.646 -12.104 1.00 86.00 169 VAL A N 1
ATOM 1317 C CA . VAL A 1 169 ? 30.247 -5.159 -13.473 1.00 86.00 169 VAL A CA 1
ATOM 1318 C C . VAL A 1 169 ? 30.785 -4.096 -14.442 1.00 86.00 169 VAL A C 1
ATOM 1320 O O . VAL A 1 169 ? 30.872 -4.353 -15.641 1.00 86.00 169 VAL A O 1
ATOM 1323 N N . GLN A 1 170 ? 31.158 -2.913 -13.936 1.00 89.81 170 GLN A N 1
ATOM 1324 C CA . GLN A 1 170 ? 31.663 -1.771 -14.712 1.00 89.81 170 GLN A CA 1
ATOM 1325 C C . GLN A 1 170 ? 30.714 -1.321 -15.847 1.00 89.81 170 GLN A C 1
ATOM 1327 O O . GLN A 1 170 ? 31.150 -0.895 -16.921 1.00 89.81 170 GLN A O 1
ATOM 1332 N N . ALA A 1 171 ? 29.400 -1.414 -15.620 1.00 88.56 171 ALA A N 1
ATOM 1333 C CA . ALA A 1 171 ? 28.392 -0.968 -16.577 1.00 88.56 171 ALA A CA 1
ATOM 1334 C C . ALA A 1 171 ? 28.437 0.560 -16.785 1.00 88.56 171 ALA A C 1
ATOM 1336 O O . ALA A 1 171 ? 28.628 1.328 -15.845 1.00 88.56 171 ALA A O 1
ATOM 1337 N N . LYS A 1 172 ? 28.217 1.021 -18.025 1.00 92.44 172 LYS A N 1
ATOM 1338 C CA . LYS A 1 172 ? 28.154 2.454 -18.360 1.00 92.44 172 LYS A CA 1
ATOM 1339 C C . LYS A 1 172 ? 26.700 2.933 -18.370 1.00 92.44 172 LYS A C 1
ATOM 1341 O O . LYS A 1 172 ? 25.930 2.545 -19.245 1.00 92.44 172 LYS A O 1
ATOM 1346 N N . TYR A 1 173 ? 26.342 3.818 -17.443 1.00 94.00 173 TYR A N 1
ATOM 1347 C CA . TYR A 1 173 ? 24.988 4.368 -17.304 1.00 94.00 173 TYR A CA 1
ATOM 1348 C C . TYR A 1 173 ? 24.985 5.886 -17.055 1.00 94.00 173 TYR A C 1
ATOM 1350 O O . TYR A 1 173 ? 26.015 6.509 -16.765 1.00 94.00 173 TYR A O 1
ATOM 1358 N N . GLU A 1 174 ? 23.824 6.506 -17.234 1.00 93.06 174 GLU A N 1
ATOM 1359 C CA . GLU A 1 174 ? 23.534 7.885 -16.844 1.00 93.06 174 GLU A CA 1
ATOM 1360 C C . GLU A 1 174 ? 23.364 7.957 -15.325 1.00 93.06 174 GLU A C 1
ATOM 1362 O O . GLU A 1 174 ? 22.483 7.327 -14.759 1.00 93.06 174 GLU A O 1
ATOM 1367 N N . SER A 1 175 ? 24.265 8.685 -14.664 1.00 89.06 175 SER A N 1
ATOM 1368 C CA . SER A 1 175 ? 24.424 8.701 -13.203 1.00 89.06 175 SER A CA 1
ATOM 1369 C C . SER A 1 175 ? 23.977 10.012 -12.547 1.00 89.06 175 SER A C 1
ATOM 1371 O O . SER A 1 175 ? 24.123 10.168 -11.339 1.00 89.06 175 SER A O 1
ATOM 1373 N N . GLU A 1 176 ? 23.514 10.970 -13.351 1.00 90.56 176 GLU A N 1
ATOM 1374 C CA . GLU A 1 176 ? 22.969 12.264 -12.916 1.00 90.56 176 GLU A CA 1
ATOM 1375 C C . GLU A 1 176 ? 21.478 12.149 -12.579 1.00 90.56 176 GLU A C 1
ATOM 1377 O O . GLU A 1 176 ? 20.998 12.748 -11.620 1.00 90.56 176 GLU A O 1
ATOM 1382 N N . TYR A 1 177 ? 20.760 11.311 -13.330 1.00 91.88 177 TYR A N 1
ATOM 1383 C CA . TYR A 1 177 ? 19.342 11.049 -13.143 1.00 91.88 177 TYR A CA 1
ATOM 1384 C C . TYR A 1 177 ? 19.071 9.555 -13.046 1.00 91.88 177 TYR A C 1
ATOM 1386 O O . TYR A 1 177 ? 19.660 8.759 -13.778 1.00 91.88 177 TYR A O 1
ATOM 1394 N N . ARG A 1 178 ? 18.100 9.205 -12.208 1.00 95.12 178 ARG A N 1
ATOM 1395 C CA . ARG A 1 178 ? 17.401 7.918 -12.249 1.00 95.12 178 ARG A CA 1
ATOM 1396 C C . ARG A 1 178 ? 15.943 8.140 -12.643 1.00 95.12 178 ARG A C 1
ATOM 1398 O O . ARG A 1 178 ? 15.454 9.274 -12.590 1.00 95.12 178 ARG A O 1
ATOM 1405 N N . TYR A 1 179 ? 15.249 7.063 -12.988 1.00 97.19 179 TYR A N 1
ATOM 1406 C CA . TYR A 1 179 ? 13.797 7.082 -13.128 1.00 97.19 179 TYR A CA 1
ATOM 1407 C C . TYR A 1 179 ? 13.171 6.099 -12.142 1.00 97.19 179 TYR A C 1
ATOM 1409 O O . TYR A 1 179 ? 13.548 4.928 -12.100 1.00 97.19 179 TYR A O 1
ATOM 1417 N N . ASP A 1 180 ? 12.209 6.589 -11.371 1.00 96.50 180 ASP A N 1
ATOM 1418 C CA . ASP A 1 180 ? 11.406 5.797 -10.447 1.00 96.50 180 ASP A CA 1
ATOM 1419 C C . ASP A 1 180 ? 10.079 5.510 -11.152 1.00 96.50 180 ASP A C 1
ATOM 1421 O O . ASP A 1 180 ? 9.435 6.420 -11.676 1.00 96.50 180 ASP A O 1
ATOM 1425 N N . VAL A 1 181 ? 9.707 4.237 -11.262 1.00 96.75 181 VAL A N 1
ATOM 1426 C CA . VAL A 1 181 ? 8.721 3.777 -12.251 1.00 96.75 181 VAL A CA 1
ATOM 1427 C C . VAL A 1 181 ? 7.621 2.972 -11.576 1.00 96.75 181 VAL A C 1
ATOM 1429 O O . VAL A 1 181 ? 7.902 2.037 -10.834 1.00 96.75 181 VAL A O 1
ATOM 1432 N N . GLY A 1 182 ? 6.360 3.346 -11.798 1.00 93.38 182 GLY A N 1
ATOM 1433 C CA . GLY A 1 182 ? 5.199 2.790 -11.102 1.00 93.38 182 GLY A CA 1
ATOM 1434 C C . GLY A 1 182 ? 4.159 2.238 -12.070 1.00 93.38 182 GLY A C 1
ATOM 1435 O O . GLY A 1 182 ? 3.692 2.945 -12.960 1.00 93.38 182 GLY A O 1
ATOM 1436 N N . TYR A 1 183 ? 3.762 0.981 -11.874 1.00 91.94 183 TYR A N 1
ATOM 1437 C CA . TYR A 1 183 ? 2.867 0.257 -12.789 1.00 91.94 183 TYR A CA 1
ATOM 1438 C C . TYR A 1 183 ? 1.411 0.179 -12.315 1.00 91.94 183 TYR A C 1
ATOM 1440 O O . TYR A 1 183 ? 0.588 -0.507 -12.923 1.00 91.94 183 TYR A O 1
ATOM 1448 N N . ASN A 1 184 ? 1.083 0.835 -11.200 1.00 86.75 184 ASN A N 1
ATOM 1449 C CA . ASN A 1 184 ? -0.182 0.637 -10.508 1.00 86.75 184 ASN A CA 1
ATOM 1450 C C . ASN A 1 184 ? -0.820 1.931 -10.017 1.00 86.75 184 ASN A C 1
ATOM 1452 O O . ASN A 1 184 ? -0.145 2.826 -9.497 1.00 86.75 184 ASN A O 1
ATOM 1456 N N . SER A 1 185 ? -2.148 1.947 -10.100 1.00 75.88 185 SER A N 1
ATOM 1457 C CA . SER A 1 185 ? -3.026 3.013 -9.638 1.00 75.88 185 SER A CA 1
ATOM 1458 C C . SER A 1 185 ? -2.705 3.443 -8.199 1.00 75.88 185 SER A C 1
ATOM 1460 O O . SER A 1 185 ? -2.374 2.584 -7.371 1.00 75.88 185 SER A O 1
ATOM 1462 N N . PRO A 1 186 ? -2.863 4.731 -7.838 1.00 64.75 186 PRO A N 1
ATOM 1463 C CA . PRO A 1 186 ? -2.817 5.172 -6.443 1.00 64.75 186 PRO A CA 1
ATOM 1464 C C . PRO A 1 186 ? -3.766 4.387 -5.519 1.00 64.75 186 PRO A C 1
ATOM 1466 O O . PRO A 1 186 ? -3.474 4.244 -4.340 1.00 64.75 186 PRO A O 1
ATOM 1469 N N . MET A 1 187 ? -4.846 3.792 -6.050 1.00 64.06 187 MET A N 1
ATOM 1470 C CA . MET A 1 187 ? -5.786 2.979 -5.258 1.00 64.06 187 MET A CA 1
ATOM 1471 C C . MET A 1 187 ? -5.273 1.568 -4.923 1.00 64.06 187 MET A C 1
ATOM 1473 O O . MET A 1 187 ? -5.924 0.857 -4.156 1.00 64.06 187 MET A O 1
ATOM 1477 N N . LYS A 1 188 ? -4.178 1.091 -5.538 1.00 66.69 188 LYS A N 1
ATOM 1478 C CA . LYS A 1 188 ? -3.702 -0.285 -5.327 1.00 66.69 188 LYS A CA 1
ATOM 1479 C C . LYS A 1 188 ? -2.883 -0.368 -4.043 1.00 66.69 188 LYS A C 1
ATOM 1481 O O . LYS A 1 188 ? -1.756 0.114 -3.996 1.00 66.69 188 LYS A O 1
ATOM 1486 N N . ILE A 1 189 ? -3.445 -1.027 -3.034 1.00 49.72 189 ILE A N 1
ATOM 1487 C CA . ILE A 1 189 ? -2.856 -1.157 -1.691 1.00 49.72 189 ILE A CA 1
ATOM 1488 C C . ILE A 1 189 ? -1.964 -2.410 -1.537 1.00 49.72 189 ILE A C 1
ATOM 1490 O O . ILE A 1 189 ? -1.213 -2.508 -0.580 1.00 49.72 189 ILE A O 1
ATOM 1494 N N . MET A 1 190 ? -2.016 -3.377 -2.464 1.00 55.97 190 MET A N 1
ATOM 1495 C CA . MET A 1 190 ? -1.242 -4.631 -2.378 1.00 55.97 190 MET A CA 1
ATOM 1496 C C . MET A 1 190 ? -0.578 -4.994 -3.694 1.00 55.97 190 MET A C 1
ATOM 1498 O O . MET A 1 190 ? -1.077 -4.627 -4.758 1.00 55.97 190 MET A O 1
ATOM 1502 N N . ASN A 1 191 ? 0.487 -5.799 -3.623 1.00 69.38 191 ASN A N 1
ATOM 1503 C CA . ASN A 1 191 ? 1.214 -6.318 -4.785 1.00 69.38 191 ASN A CA 1
ATOM 1504 C C . ASN A 1 191 ? 1.545 -5.201 -5.789 1.00 69.38 191 ASN A C 1
ATOM 1506 O O . ASN A 1 191 ? 1.419 -5.374 -7.002 1.00 69.38 191 ASN A O 1
ATOM 1510 N N . ARG A 1 192 ? 1.900 -4.026 -5.257 1.00 83.62 192 ARG A N 1
ATOM 1511 C CA . ARG A 1 192 ? 2.379 -2.892 -6.037 1.00 83.62 192 ARG A CA 1
ATOM 1512 C C . ARG A 1 192 ? 3.718 -3.269 -6.661 1.00 83.62 192 ARG A C 1
ATOM 1514 O O . ARG A 1 192 ? 4.607 -3.715 -5.942 1.00 83.62 192 ARG A O 1
ATOM 1521 N N . HIS A 1 193 ? 3.851 -3.083 -7.968 1.00 89.31 193 HIS A N 1
ATOM 1522 C CA . HIS A 1 193 ? 5.094 -3.269 -8.710 1.00 89.31 193 HIS A CA 1
ATOM 1523 C C . HIS A 1 193 ? 5.659 -1.901 -9.084 1.00 89.31 193 HIS A C 1
ATOM 1525 O O . HIS A 1 193 ? 5.034 -1.133 -9.825 1.00 89.31 193 HIS A O 1
ATOM 1531 N N . ASN A 1 194 ? 6.843 -1.603 -8.561 1.00 94.00 194 ASN A N 1
ATOM 1532 C CA . ASN A 1 194 ? 7.612 -0.417 -8.909 1.00 94.00 194 ASN A CA 1
ATOM 1533 C C . ASN A 1 194 ? 9.009 -0.846 -9.348 1.00 94.00 194 ASN A C 1
ATOM 1535 O O . ASN A 1 194 ? 9.465 -1.945 -9.034 1.00 94.00 194 ASN A O 1
ATOM 1539 N N . GLU A 1 195 ? 9.711 0.025 -10.056 1.00 96.75 195 GLU A N 1
ATOM 1540 C CA . GLU A 1 195 ? 11.068 -0.227 -10.519 1.00 96.75 195 GLU A CA 1
ATOM 1541 C C . GLU A 1 195 ? 11.934 1.026 -10.361 1.00 96.75 195 GLU A C 1
ATOM 1543 O O . GLU A 1 195 ? 11.423 2.146 -10.350 1.00 96.75 195 GLU A O 1
ATOM 1548 N N . VAL A 1 196 ? 13.247 0.836 -10.237 1.00 97.44 196 VAL A N 1
ATOM 1549 C CA . VAL A 1 196 ? 14.237 1.902 -10.441 1.00 97.44 196 VAL A CA 1
ATOM 1550 C C . VAL A 1 196 ? 15.013 1.605 -11.713 1.00 97.44 196 VAL A C 1
ATOM 1552 O O . VAL A 1 196 ? 15.429 0.465 -11.945 1.00 97.44 196 VAL A O 1
ATOM 1555 N N . TRP A 1 197 ? 15.183 2.634 -12.535 1.00 97.56 197 TRP A N 1
ATOM 1556 C CA . TRP A 1 197 ? 15.791 2.579 -13.856 1.00 97.56 197 TRP A CA 1
ATOM 1557 C C . TRP A 1 197 ? 16.998 3.527 -13.954 1.00 97.56 197 TRP A C 1
ATOM 1559 O O . TRP A 1 197 ? 16.894 4.706 -13.605 1.00 97.56 197 TRP A O 1
ATOM 1569 N N . TYR A 1 198 ? 18.103 3.053 -14.539 1.00 97.12 198 TYR A N 1
ATOM 1570 C CA . TYR A 1 198 ? 19.170 3.906 -15.086 1.00 97.12 198 TYR A CA 1
ATOM 1571 C C . TYR A 1 198 ? 19.318 3.658 -16.593 1.00 97.12 198 TYR A C 1
ATOM 1573 O O . TYR A 1 198 ? 19.382 2.508 -17.035 1.00 97.12 198 TYR A O 1
ATOM 1581 N N . ILE A 1 199 ? 19.413 4.725 -17.391 1.00 95.38 199 ILE A N 1
ATOM 1582 C CA . ILE A 1 199 ? 19.626 4.626 -18.844 1.00 95.38 199 ILE A CA 1
ATOM 1583 C C . ILE A 1 199 ? 21.082 4.222 -19.120 1.00 95.38 199 ILE A C 1
ATOM 1585 O O . ILE A 1 199 ? 22.018 4.754 -18.520 1.00 95.38 199 ILE A O 1
ATOM 1589 N N . ALA A 1 200 ? 21.289 3.266 -20.023 1.00 92.94 200 ALA A N 1
ATOM 1590 C CA . ALA A 1 200 ? 22.610 2.809 -20.435 1.00 92.94 200 ALA A CA 1
ATOM 1591 C C . ALA A 1 200 ? 23.239 3.789 -21.435 1.00 92.94 200 ALA A C 1
ATOM 1593 O O . ALA A 1 200 ? 22.668 4.067 -22.490 1.00 92.94 200 ALA A O 1
ATOM 1594 N N . LYS A 1 201 ? 24.454 4.269 -21.145 1.00 89.75 201 LYS A N 1
ATOM 1595 C CA . LYS A 1 201 ? 25.159 5.200 -22.037 1.00 89.75 201 LYS A CA 1
ATOM 1596 C C . LYS A 1 201 ? 25.584 4.489 -23.319 1.00 89.75 201 LYS A C 1
ATOM 1598 O O . LYS A 1 201 ? 26.335 3.511 -23.277 1.00 89.75 201 LYS A O 1
ATOM 1603 N N . ALA A 1 202 ? 25.159 5.026 -24.461 1.00 65.31 202 ALA A N 1
ATOM 1604 C CA . ALA A 1 202 ? 25.670 4.618 -25.762 1.00 65.31 202 ALA A CA 1
ATOM 1605 C C . ALA A 1 202 ? 27.197 4.805 -25.822 1.00 65.31 202 ALA A C 1
ATOM 1607 O O . ALA A 1 202 ? 27.749 5.763 -25.278 1.00 65.31 202 ALA A O 1
ATOM 1608 N N . HIS A 1 203 ? 27.899 3.884 -26.486 1.00 48.03 203 HIS A N 1
ATOM 1609 C CA . HIS A 1 203 ? 29.344 4.004 -26.643 1.00 48.03 203 HIS A CA 1
ATOM 1610 C C . HIS A 1 203 ? 29.663 4.950 -27.802 1.00 48.03 203 HIS A C 1
ATOM 1612 O O . HIS A 1 203 ? 29.718 4.515 -28.951 1.00 48.03 203 HIS A O 1
ATOM 1618 N N . GLU A 1 204 ? 29.916 6.228 -27.510 1.00 34.41 204 GLU A N 1
ATOM 1619 C CA . GLU A 1 204 ? 30.514 7.131 -28.497 1.00 34.41 204 GLU A CA 1
ATOM 1620 C C . GLU A 1 204 ? 31.830 6.528 -29.008 1.00 34.41 204 GLU A C 1
ATOM 1622 O O . GLU A 1 204 ? 32.783 6.320 -28.254 1.00 34.41 204 GLU A O 1
ATOM 1627 N N . LEU A 1 205 ? 31.870 6.215 -30.301 1.00 33.16 205 LEU A N 1
ATOM 1628 C CA . LEU A 1 205 ? 33.083 5.864 -31.028 1.00 33.16 205 LEU A CA 1
ATOM 1629 C C . LEU A 1 205 ? 33.420 7.039 -31.942 1.00 33.16 205 LEU A C 1
ATOM 1631 O O . LEU A 1 205 ? 32.937 7.121 -33.071 1.00 33.16 205 LEU A O 1
ATOM 1635 N N . LYS A 1 206 ? 34.249 7.961 -31.445 1.00 28.77 206 LYS A N 1
ATOM 1636 C CA . LYS A 1 206 ? 34.935 8.918 -32.319 1.00 28.77 206 LYS A CA 1
ATOM 1637 C C . LYS A 1 206 ? 36.001 8.147 -33.113 1.00 28.77 206 LYS A C 1
ATOM 1639 O O . LYS A 1 206 ? 36.734 7.371 -32.500 1.00 28.77 206 LYS A O 1
ATOM 1644 N N . PRO A 1 207 ? 36.073 8.301 -34.446 1.00 30.36 207 PRO A N 1
ATOM 1645 C CA . PRO A 1 207 ? 37.039 7.575 -35.257 1.00 30.36 207 PRO A CA 1
ATOM 1646 C C . PRO A 1 207 ? 38.439 8.179 -35.098 1.00 30.36 207 PRO A C 1
ATOM 1648 O O . PRO A 1 207 ? 38.643 9.356 -35.388 1.00 30.36 207 PRO A O 1
ATOM 1651 N N . ASP A 1 208 ? 39.393 7.349 -34.686 1.00 30.22 208 ASP A N 1
ATOM 1652 C CA . ASP A 1 208 ? 40.831 7.618 -34.782 1.00 30.22 208 ASP A CA 1
ATOM 1653 C C . ASP A 1 208 ? 41.348 6.907 -36.057 1.00 30.22 208 ASP A C 1
ATOM 1655 O O . ASP A 1 208 ? 40.924 5.774 -36.316 1.00 30.22 208 ASP A O 1
ATOM 1659 N N . PRO A 1 209 ? 42.148 7.543 -36.935 1.00 34.59 209 PRO A N 1
ATOM 1660 C CA . PRO A 1 209 ? 42.116 7.211 -38.364 1.00 34.59 209 PRO A CA 1
ATOM 1661 C C . PRO A 1 209 ? 42.978 6.018 -38.818 1.00 34.59 209 PRO A C 1
ATOM 1663 O O . PRO A 1 209 ? 43.073 5.800 -40.027 1.00 34.59 209 PRO A O 1
ATOM 1666 N N . ASP A 1 210 ? 43.589 5.236 -37.917 1.00 38.94 210 ASP A N 1
ATOM 1667 C CA . ASP A 1 210 ? 44.530 4.169 -38.303 1.00 38.94 210 ASP A CA 1
ATOM 1668 C C . ASP A 1 210 ? 44.428 2.879 -37.453 1.00 38.94 210 ASP A C 1
ATOM 1670 O O . ASP A 1 210 ? 44.853 2.842 -36.301 1.00 38.94 210 ASP A O 1
ATOM 1674 N N . SER A 1 211 ? 43.839 1.806 -38.015 1.00 36.03 211 SER A N 1
ATOM 1675 C CA . SER A 1 211 ? 44.179 0.388 -37.715 1.00 36.03 211 SER A CA 1
ATOM 1676 C C . SER A 1 211 ? 43.308 -0.653 -38.465 1.00 36.03 211 SER A C 1
ATOM 1678 O O . SER A 1 211 ? 42.528 -1.406 -37.870 1.00 36.03 211 SER A O 1
ATOM 1680 N N . ARG A 1 212 ? 43.469 -0.784 -39.791 1.00 44.47 212 ARG A N 1
ATOM 1681 C CA . ARG A 1 212 ? 42.774 -1.815 -40.599 1.00 44.47 212 ARG A CA 1
ATOM 1682 C C . ARG A 1 212 ? 43.442 -3.202 -40.563 1.00 44.47 212 ARG A C 1
ATOM 1684 O O . ARG A 1 212 ? 44.402 -3.434 -41.294 1.00 44.47 212 ARG A O 1
ATOM 1691 N N . ALA A 1 213 ? 42.805 -4.178 -39.912 1.00 38.34 213 ALA A N 1
ATOM 1692 C CA . ALA A 1 213 ? 42.637 -5.533 -40.467 1.00 38.34 213 ALA A CA 1
ATOM 1693 C C . ALA A 1 213 ? 41.508 -6.294 -39.757 1.00 38.34 213 ALA A C 1
ATOM 1695 O O . ALA A 1 213 ? 40.948 -5.840 -38.763 1.00 38.34 213 ALA A O 1
ATOM 1696 N N . THR A 1 214 ? 41.150 -7.448 -40.320 1.00 43.19 214 THR A N 1
ATOM 1697 C CA . THR A 1 214 ? 39.954 -8.217 -39.966 1.00 43.19 214 THR A CA 1
ATOM 1698 C C . THR A 1 214 ? 40.271 -9.710 -40.013 1.00 43.19 214 THR A C 1
ATOM 1700 O O . THR A 1 214 ? 40.690 -10.198 -41.064 1.00 43.19 214 THR A O 1
ATOM 1703 N N . GLN A 1 215 ? 40.068 -10.451 -38.920 1.00 41.09 215 GLN A N 1
ATOM 1704 C CA . GLN A 1 215 ? 40.259 -11.909 -38.903 1.00 41.09 215 GLN A CA 1
ATOM 1705 C C . GLN A 1 215 ? 38.913 -12.644 -38.937 1.00 41.09 215 GLN A C 1
ATOM 1707 O O . GLN A 1 215 ? 38.033 -12.377 -38.123 1.00 41.09 215 GLN A O 1
ATOM 1712 N N . GLU A 1 216 ? 38.759 -13.588 -39.871 1.00 51.03 216 GLU A N 1
ATOM 1713 C CA . GLU A 1 216 ? 37.615 -14.507 -39.898 1.00 51.03 216 GLU A CA 1
ATOM 1714 C C . GLU A 1 216 ? 37.729 -15.541 -38.761 1.00 51.03 216 GLU A C 1
ATOM 1716 O O . GLU A 1 216 ? 38.775 -16.169 -38.585 1.00 51.03 216 GLU A O 1
ATOM 1721 N N . GLU A 1 217 ? 36.651 -15.764 -38.002 1.00 69.25 217 GLU A N 1
ATOM 1722 C CA . GLU A 1 217 ? 36.662 -16.694 -36.865 1.00 69.25 217 GLU A CA 1
ATOM 1723 C C . GLU A 1 217 ? 36.836 -18.168 -37.299 1.00 69.25 217 GLU A C 1
ATOM 1725 O O . GLU A 1 217 ? 35.982 -18.765 -37.965 1.00 69.25 217 GLU A O 1
ATOM 1730 N N . GLY A 1 218 ? 37.938 -18.794 -36.870 1.00 87.75 218 GLY A N 1
ATOM 1731 C CA . GLY A 1 218 ? 38.184 -20.232 -37.031 1.00 87.75 218 GLY A CA 1
ATOM 1732 C C . GLY A 1 218 ? 37.329 -21.111 -36.102 1.00 87.75 218 GLY A C 1
ATOM 1733 O O . GLY A 1 218 ? 36.711 -20.639 -35.151 1.00 87.75 218 GLY A O 1
ATOM 1734 N N . CYS A 1 219 ? 37.296 -22.430 -36.334 1.00 93.00 219 CYS A N 1
ATOM 1735 C CA . CYS A 1 219 ? 36.489 -23.350 -35.518 1.00 93.00 219 CYS A CA 1
ATOM 1736 C C . CYS A 1 219 ? 36.932 -23.334 -34.036 1.00 93.00 219 CYS A C 1
ATOM 1738 O O . CYS A 1 219 ? 38.045 -23.786 -33.745 1.00 93.00 219 CYS A O 1
ATOM 1740 N N . PRO A 1 220 ? 36.071 -22.960 -33.067 1.00 90.81 220 PRO A N 1
ATOM 1741 C CA . PRO A 1 220 ? 36.479 -22.746 -31.670 1.00 90.81 220 PRO A CA 1
ATOM 1742 C C . PRO A 1 220 ? 36.967 -24.023 -30.964 1.00 90.81 220 PRO A C 1
ATOM 1744 O O . PRO A 1 220 ? 37.705 -23.966 -29.979 1.00 90.81 220 PRO A O 1
ATOM 1747 N N . VAL A 1 221 ? 36.633 -25.207 -31.495 1.00 93.12 221 VAL A N 1
ATOM 1748 C CA . VAL A 1 221 ? 37.202 -26.473 -31.012 1.00 93.12 221 VAL A CA 1
ATOM 1749 C C . VAL A 1 221 ? 38.697 -26.572 -31.341 1.00 93.12 221 VAL A C 1
ATOM 1751 O O . VAL A 1 221 ? 39.471 -26.967 -30.472 1.00 93.12 221 VAL A O 1
ATOM 1754 N N . CYS A 1 222 ? 39.124 -26.263 -32.573 1.00 92.12 222 CYS A N 1
ATOM 1755 C CA . CYS A 1 222 ? 40.469 -26.626 -33.047 1.00 92.12 222 CYS A CA 1
ATOM 1756 C C . CYS A 1 222 ? 41.083 -25.747 -34.159 1.00 92.12 222 CYS A C 1
ATOM 1758 O O . CYS A 1 222 ? 41.870 -26.264 -34.952 1.00 92.12 222 CYS A O 1
ATOM 1760 N N . GLY A 1 223 ? 40.682 -24.481 -34.300 1.00 89.38 223 GLY A N 1
ATOM 1761 C CA . GLY A 1 223 ? 41.220 -23.496 -35.261 1.00 89.38 223 GLY A CA 1
ATOM 1762 C C . GLY A 1 223 ? 40.885 -23.727 -36.745 1.00 89.38 223 GLY A C 1
ATOM 1763 O O . GLY A 1 223 ? 40.793 -22.776 -37.508 1.00 89.38 223 GLY A O 1
ATOM 1764 N N . ASP A 1 224 ? 40.664 -24.978 -37.150 1.00 92.00 224 ASP A N 1
ATOM 1765 C CA . ASP A 1 224 ? 40.375 -25.408 -38.527 1.00 92.00 224 ASP A CA 1
ATOM 1766 C C . ASP A 1 224 ? 39.187 -24.664 -39.172 1.00 92.00 224 ASP A C 1
ATOM 1768 O O . ASP A 1 224 ? 38.257 -24.248 -38.477 1.00 92.00 224 ASP A O 1
ATOM 1772 N N . ARG A 1 225 ? 39.180 -24.538 -40.505 1.00 90.75 225 ARG A N 1
ATOM 1773 C CA . ARG A 1 225 ? 38.220 -23.692 -41.236 1.00 90.75 225 ARG A CA 1
ATOM 1774 C C . ARG A 1 225 ? 36.771 -24.097 -40.944 1.00 90.75 225 ARG A C 1
ATOM 1776 O O . ARG A 1 225 ? 36.402 -25.273 -41.026 1.00 90.75 225 ARG A O 1
ATOM 1783 N N . VAL A 1 226 ? 35.935 -23.114 -40.613 1.00 91.00 226 VAL A N 1
ATOM 1784 C CA . VAL A 1 226 ? 34.496 -23.307 -40.395 1.00 91.00 226 VAL A CA 1
ATOM 1785 C C . VAL A 1 226 ? 33.833 -23.820 -41.679 1.00 91.00 226 VAL A C 1
ATOM 1787 O O . VAL A 1 226 ? 34.061 -23.284 -42.759 1.00 91.00 226 VAL A O 1
ATOM 1790 N N . SER A 1 227 ? 32.996 -24.857 -41.558 1.00 87.50 227 SER A N 1
ATOM 1791 C CA . SER A 1 227 ? 32.229 -25.440 -42.674 1.00 87.50 227 SER A CA 1
ATOM 1792 C C . SER A 1 227 ? 30.716 -25.222 -42.563 1.00 87.50 227 SER A C 1
ATOM 1794 O O . SER A 1 227 ? 29.965 -25.633 -43.445 1.00 87.50 227 SER A O 1
ATOM 1796 N N . GLY A 1 228 ? 30.245 -24.619 -41.468 1.00 81.19 228 GLY A N 1
ATOM 1797 C CA . GLY A 1 228 ? 28.836 -24.310 -41.234 1.00 81.19 228 GLY A CA 1
ATOM 1798 C C . GLY A 1 228 ? 28.421 -24.447 -39.769 1.00 81.19 228 GLY A C 1
ATOM 1799 O O . GLY A 1 228 ? 29.237 -24.730 -38.893 1.00 81.19 228 GLY A O 1
ATOM 1800 N N . TYR A 1 229 ? 27.126 -24.243 -39.515 1.00 82.25 229 TYR A N 1
ATOM 1801 C CA . TYR A 1 229 ? 26.504 -24.456 -38.205 1.00 82.25 229 TYR A CA 1
ATOM 1802 C C . TYR A 1 229 ? 26.268 -25.951 -37.971 1.00 82.25 229 TYR A C 1
ATOM 1804 O O . TYR A 1 229 ? 25.432 -26.555 -38.645 1.00 82.25 229 TYR A O 1
ATOM 1812 N N . HIS A 1 230 ? 26.945 -26.532 -36.980 1.00 89.19 230 HIS A N 1
ATOM 1813 C CA . HIS A 1 230 ? 26.792 -27.938 -36.607 1.00 89.19 230 HIS A CA 1
ATOM 1814 C C . HIS A 1 230 ? 26.586 -28.068 -35.098 1.00 89.19 230 HIS A C 1
ATOM 1816 O O . HIS A 1 230 ? 27.400 -27.599 -34.309 1.00 89.19 230 HIS A O 1
ATOM 1822 N N . TYR A 1 231 ? 25.499 -28.730 -34.698 1.00 89.19 231 TYR A N 1
ATOM 1823 C CA . TYR A 1 231 ? 25.191 -29.072 -33.299 1.00 89.19 231 TYR A CA 1
ATOM 1824 C C . TYR A 1 231 ? 25.176 -27.894 -32.304 1.00 89.19 231 TYR A C 1
ATOM 1826 O O . TYR A 1 231 ? 25.369 -28.108 -31.116 1.00 89.19 231 TYR A O 1
ATOM 1834 N N . GLY A 1 232 ? 24.925 -26.665 -32.765 1.00 80.19 232 GLY A N 1
ATOM 1835 C CA . GLY A 1 232 ? 24.773 -25.480 -31.909 1.00 80.19 232 GLY A CA 1
ATOM 1836 C C . GLY A 1 232 ? 25.577 -24.259 -32.349 1.00 80.19 232 GLY A C 1
ATOM 1837 O O . GLY A 1 232 ? 25.161 -23.148 -32.052 1.00 80.19 232 GLY A O 1
ATOM 1838 N N . LEU A 1 233 ? 26.679 -24.440 -33.085 1.00 87.81 233 LEU A N 1
ATOM 1839 C CA . LEU A 1 233 ? 27.597 -23.348 -33.432 1.00 87.81 233 LEU A CA 1
ATOM 1840 C C . LEU A 1 233 ? 28.372 -23.594 -34.737 1.00 87.81 233 LEU A C 1
ATOM 1842 O O . LEU A 1 233 ? 28.360 -24.696 -35.294 1.00 87.81 233 LEU A O 1
ATOM 1846 N N . LEU A 1 234 ? 29.068 -22.560 -35.212 1.00 86.31 234 LEU A N 1
ATOM 1847 C CA . LEU A 1 234 ? 29.992 -22.631 -36.345 1.00 86.31 234 LEU A CA 1
ATOM 1848 C C . LEU A 1 234 ? 31.192 -23.535 -36.022 1.00 86.31 234 LEU A C 1
ATOM 1850 O O . LEU A 1 234 ? 31.938 -23.274 -35.084 1.00 86.31 234 LEU A O 1
ATOM 1854 N N . THR A 1 235 ? 31.393 -24.608 -36.793 1.00 92.50 235 THR A N 1
ATOM 1855 C CA . THR A 1 235 ? 32.535 -25.528 -36.619 1.00 92.50 235 THR A CA 1
ATOM 1856 C C . THR A 1 235 ? 33.019 -26.119 -37.946 1.00 92.50 235 THR A C 1
ATOM 1858 O O . THR A 1 235 ? 32.363 -26.005 -38.980 1.00 92.50 235 THR A O 1
ATOM 1861 N N . CYS A 1 236 ? 34.194 -26.753 -37.927 1.00 95.56 236 CYS A N 1
ATOM 1862 C CA . CYS A 1 236 ? 34.750 -27.492 -39.060 1.00 95.56 236 CYS A CA 1
ATOM 1863 C C . CYS A 1 236 ? 34.138 -28.900 -39.206 1.00 95.56 236 CYS A C 1
ATOM 1865 O O . CYS A 1 236 ? 33.739 -29.546 -38.227 1.00 95.56 236 CYS A O 1
ATOM 1867 N N . GLU A 1 237 ? 34.155 -29.430 -40.432 1.00 94.94 237 GLU A N 1
ATOM 1868 C CA . GLU A 1 237 ? 33.560 -30.728 -40.793 1.00 94.94 237 GLU A CA 1
ATOM 1869 C C . GLU A 1 237 ? 34.150 -31.898 -39.981 1.00 94.94 237 GLU A C 1
ATOM 1871 O O . GLU A 1 237 ? 33.449 -32.835 -39.594 1.00 94.94 237 GLU A O 1
ATOM 1876 N N . SER A 1 238 ? 35.438 -31.805 -39.637 1.00 95.00 238 SER A N 1
ATOM 1877 C CA . SER A 1 238 ? 36.143 -32.780 -38.798 1.00 95.00 238 SER A CA 1
ATOM 1878 C C . SER A 1 238 ? 35.589 -32.838 -37.368 1.00 95.00 238 SER A C 1
ATOM 1880 O O . SER A 1 238 ? 35.422 -33.931 -36.823 1.00 95.00 238 SER A O 1
ATOM 1882 N N . CYS A 1 239 ? 35.270 -31.694 -36.750 1.00 96.62 239 CYS A N 1
ATOM 1883 C CA . CYS A 1 239 ? 34.710 -31.645 -35.393 1.00 96.62 239 CYS A CA 1
ATOM 1884 C C . CYS A 1 239 ? 33.227 -32.021 -35.363 1.00 96.62 239 CYS A C 1
ATOM 1886 O O . CYS A 1 239 ? 32.841 -32.818 -34.512 1.00 96.62 239 CYS A O 1
ATOM 1888 N N . LYS A 1 240 ? 32.435 -31.585 -36.348 1.00 95.88 240 LYS A N 1
ATOM 1889 C CA . LYS A 1 240 ? 31.080 -32.103 -36.613 1.00 95.88 240 LYS A CA 1
ATOM 1890 C C . LYS A 1 240 ? 31.066 -33.634 -36.706 1.00 95.88 240 LYS A C 1
ATOM 1892 O O . LYS A 1 240 ? 30.334 -34.297 -35.971 1.00 95.88 240 LYS A O 1
ATOM 1897 N N . GLY A 1 241 ? 31.890 -34.207 -37.587 1.00 94.62 241 GLY A N 1
ATOM 1898 C CA . GLY A 1 241 ? 31.955 -35.653 -37.808 1.00 94.62 241 GLY A CA 1
ATOM 1899 C C . GLY A 1 241 ? 32.453 -36.430 -36.585 1.00 94.62 241 GLY A C 1
ATOM 1900 O O . GLY A 1 241 ? 31.939 -37.510 -36.290 1.00 94.62 241 GLY A O 1
ATOM 1901 N N . PHE A 1 242 ? 33.418 -35.876 -35.847 1.00 97.06 242 PHE A N 1
ATOM 1902 C CA . PHE A 1 242 ? 33.891 -36.428 -34.577 1.00 97.06 242 PHE A CA 1
ATOM 1903 C C . PHE A 1 242 ? 32.790 -36.426 -33.506 1.00 97.06 242 PHE A C 1
ATOM 1905 O O . PHE A 1 242 ? 32.478 -37.483 -32.955 1.00 97.06 242 PHE A O 1
ATOM 1912 N N . PHE A 1 243 ? 32.153 -35.278 -33.262 1.00 96.31 243 PHE A N 1
ATOM 1913 C CA . PHE A 1 243 ? 31.100 -35.121 -32.259 1.00 96.31 243 PHE A CA 1
ATOM 1914 C C . PHE A 1 243 ? 29.910 -36.048 -32.537 1.00 96.31 243 PHE A C 1
ATOM 1916 O O . PHE A 1 243 ? 29.495 -36.795 -31.649 1.00 96.31 243 PHE A O 1
ATOM 1923 N N . LYS A 1 244 ? 29.448 -36.114 -33.798 1.00 93.69 244 LYS A N 1
ATOM 1924 C CA . LYS A 1 244 ? 28.405 -37.057 -34.234 1.00 93.69 244 LYS A CA 1
ATOM 1925 C C . LYS A 1 244 ? 28.755 -38.502 -33.869 1.00 93.69 244 LYS A C 1
ATOM 1927 O O . LYS A 1 244 ? 27.939 -39.185 -33.259 1.00 93.69 244 LYS A O 1
ATOM 1932 N N . ARG A 1 245 ? 29.956 -38.978 -34.229 1.00 93.56 245 ARG A N 1
ATOM 1933 C CA . ARG A 1 245 ? 30.379 -40.365 -33.949 1.00 93.56 245 ARG A CA 1
ATOM 1934 C C . ARG A 1 245 ? 30.553 -40.639 -32.456 1.00 93.56 245 ARG A C 1
ATOM 1936 O O . ARG A 1 245 ? 30.262 -41.754 -32.030 1.00 93.56 245 ARG A O 1
ATOM 1943 N N . SER A 1 246 ? 30.996 -39.647 -31.689 1.00 95.00 246 SER A N 1
ATOM 1944 C CA . SER A 1 246 ? 31.182 -39.762 -30.240 1.00 95.00 246 SER A CA 1
ATOM 1945 C C . SER A 1 246 ? 29.838 -39.929 -29.528 1.00 95.00 246 SER A C 1
ATOM 1947 O O . SER A 1 246 ? 29.678 -40.858 -28.742 1.00 95.00 246 SER A O 1
ATOM 1949 N N . VAL A 1 247 ? 28.839 -39.107 -29.876 1.00 93.00 247 VAL A N 1
ATOM 1950 C CA . VAL A 1 247 ? 27.488 -39.190 -29.294 1.00 93.00 247 VAL A CA 1
ATOM 1951 C C . VAL A 1 247 ? 26.720 -40.419 -29.801 1.00 93.00 247 VAL A C 1
ATOM 1953 O O . VAL A 1 247 ? 26.259 -41.210 -28.985 1.00 93.00 247 VAL A O 1
ATOM 1956 N N . GLN A 1 248 ? 26.633 -40.653 -31.121 1.00 88.31 248 GLN A N 1
ATOM 1957 C CA . GLN A 1 248 ? 25.829 -41.762 -31.679 1.00 88.31 248 GLN A CA 1
ATOM 1958 C C . GLN A 1 248 ? 26.310 -43.165 -31.279 1.00 88.31 248 GLN A C 1
ATOM 1960 O O . GLN A 1 248 ? 25.531 -44.109 -31.344 1.00 88.31 248 GLN A O 1
ATOM 1965 N N . ASN A 1 249 ? 27.581 -43.323 -30.897 1.00 87.56 249 ASN A N 1
ATOM 1966 C CA . ASN A 1 249 ? 28.135 -44.607 -30.452 1.00 87.56 249 ASN A CA 1
ATOM 1967 C C . ASN A 1 249 ? 28.523 -44.582 -28.960 1.00 87.56 249 ASN A C 1
ATOM 1969 O O . ASN A 1 249 ? 29.365 -45.380 -28.550 1.00 87.56 249 ASN A O 1
ATOM 1973 N N . ASN A 1 250 ? 27.963 -43.631 -28.193 1.00 87.56 250 ASN A N 1
ATOM 1974 C CA . ASN A 1 250 ? 28.168 -43.411 -26.754 1.00 87.56 250 ASN A CA 1
ATOM 1975 C C . ASN A 1 250 ? 29.634 -43.580 -26.299 1.00 87.56 250 ASN A C 1
ATOM 1977 O O . ASN A 1 250 ? 29.937 -44.284 -25.332 1.00 87.56 250 ASN A O 1
ATOM 1981 N N . LYS A 1 251 ? 30.575 -42.999 -27.055 1.00 88.94 251 LYS A N 1
ATOM 1982 C CA . LYS A 1 251 ? 32.007 -43.223 -26.843 1.00 88.94 251 LYS A CA 1
ATOM 1983 C C . LYS A 1 251 ? 32.486 -42.484 -25.600 1.00 88.94 251 LYS A C 1
ATOM 1985 O O . LYS A 1 251 ? 32.546 -41.258 -25.570 1.00 88.94 251 LYS A O 1
ATOM 1990 N N . ARG A 1 252 ? 32.884 -43.267 -24.599 1.00 89.88 252 ARG A N 1
ATOM 1991 C CA . ARG A 1 252 ? 33.720 -42.818 -23.487 1.00 89.88 252 ARG A CA 1
ATOM 1992 C C . ARG A 1 252 ? 35.176 -42.803 -23.958 1.00 89.88 252 ARG A C 1
ATOM 1994 O O . ARG A 1 252 ? 35.606 -43.718 -24.659 1.00 89.88 252 ARG A O 1
ATOM 2001 N N . TYR A 1 253 ? 35.908 -41.759 -23.588 1.00 93.94 253 TYR A N 1
ATOM 2002 C CA . TYR A 1 253 ? 37.324 -41.578 -23.897 1.00 93.94 253 TYR A CA 1
ATOM 2003 C C . TYR A 1 253 ? 38.058 -41.178 -22.620 1.00 93.94 253 TYR A C 1
ATOM 2005 O O . TYR A 1 253 ? 37.597 -40.283 -21.910 1.00 93.94 253 TYR A O 1
ATOM 2013 N N . THR A 1 254 ? 39.224 -41.764 -22.383 1.00 91.50 254 THR A N 1
ATOM 2014 C CA . THR A 1 254 ? 40.124 -41.384 -21.286 1.00 91.50 254 THR A CA 1
ATOM 2015 C C . THR A 1 254 ? 41.269 -40.547 -21.852 1.00 91.50 254 THR A C 1
ATOM 2017 O O . THR A 1 254 ? 41.672 -40.749 -22.999 1.00 91.50 254 THR A O 1
ATOM 2020 N N . CYS A 1 255 ? 41.760 -39.576 -21.086 1.00 93.62 255 CYS A N 1
ATOM 2021 C CA . CYS A 1 255 ? 42.983 -38.853 -21.421 1.00 93.62 255 CYS A CA 1
ATOM 2022 C C . CYS A 1 255 ? 44.197 -39.620 -20.878 1.00 93.62 255 CYS A C 1
ATOM 2024 O O . CYS A 1 255 ? 44.114 -40.162 -19.780 1.00 93.62 255 CYS A O 1
ATOM 2026 N N . ALA A 1 256 ? 45.299 -39.667 -21.631 1.00 90.81 256 ALA A N 1
ATOM 2027 C CA . ALA A 1 256 ? 46.580 -40.180 -21.131 1.00 90.81 256 ALA A CA 1
ATOM 2028 C C . ALA A 1 256 ? 47.331 -39.122 -20.296 1.00 90.81 256 ALA A C 1
ATOM 2030 O O . ALA A 1 256 ? 48.017 -39.463 -19.339 1.00 90.81 256 ALA A O 1
ATOM 2031 N N . ASP A 1 257 ? 47.143 -37.844 -20.642 1.00 87.62 257 ASP A N 1
ATOM 2032 C CA . ASP A 1 257 ? 47.748 -36.678 -19.988 1.00 87.62 257 ASP A CA 1
ATOM 2033 C C . ASP A 1 257 ? 46.775 -35.994 -18.994 1.00 87.62 257 ASP A C 1
ATOM 2035 O O . ASP A 1 257 ? 45.656 -36.460 -18.763 1.00 87.62 257 ASP A O 1
ATOM 2039 N N . ALA A 1 258 ? 47.154 -34.823 -18.466 1.00 85.25 258 ALA A N 1
ATOM 2040 C CA . ALA A 1 258 ? 46.415 -34.021 -17.476 1.00 85.25 258 ALA A CA 1
ATOM 2041 C C . ALA A 1 258 ? 45.118 -33.327 -17.984 1.00 85.25 258 ALA A C 1
ATOM 2043 O O . ALA A 1 258 ? 44.822 -32.193 -17.617 1.00 85.25 258 ALA A O 1
ATOM 2044 N N . GLN A 1 259 ? 44.345 -33.983 -18.857 1.00 84.81 259 GLN A N 1
ATOM 2045 C CA . GLN A 1 259 ? 43.072 -33.523 -19.452 1.00 84.81 259 GLN A CA 1
ATOM 2046 C C . GLN A 1 259 ? 43.091 -32.168 -20.200 1.00 84.81 259 GLN A C 1
ATOM 2048 O O . GLN A 1 259 ? 42.051 -31.709 -20.676 1.00 84.81 259 GLN A O 1
ATOM 2053 N N . SER A 1 260 ? 44.262 -31.564 -20.395 1.00 88.62 260 SER A N 1
ATOM 2054 C CA . SER A 1 260 ? 44.460 -30.227 -20.971 1.00 88.62 260 SER A CA 1
ATOM 2055 C C . SER A 1 260 ? 45.025 -30.225 -22.402 1.00 88.62 260 SER A C 1
ATOM 2057 O O . SER A 1 260 ? 45.436 -29.177 -22.899 1.00 88.62 260 SER A O 1
ATOM 2059 N N . CYS A 1 261 ? 45.058 -31.380 -23.084 1.00 90.75 261 CYS A N 1
ATOM 2060 C CA . CYS A 1 261 ? 45.771 -31.556 -24.355 1.00 90.75 261 CYS A CA 1
ATOM 2061 C C . CYS A 1 261 ? 45.369 -30.505 -25.421 1.00 90.75 261 CYS A C 1
ATOM 2063 O O . CYS A 1 261 ? 44.172 -30.350 -25.699 1.00 90.75 261 CYS A O 1
ATOM 2065 N N . PRO A 1 262 ? 46.336 -29.838 -26.083 1.00 87.56 262 PRO A N 1
ATOM 2066 C CA . PRO A 1 262 ? 46.062 -28.792 -27.067 1.00 87.56 262 PRO A CA 1
ATOM 2067 C C . PRO A 1 262 ? 45.256 -29.294 -28.274 1.00 87.56 262 PRO A C 1
ATOM 2069 O O . PRO A 1 262 ? 45.404 -30.426 -28.739 1.00 87.56 262 PRO A O 1
ATOM 2072 N N . MET A 1 263 ? 44.397 -28.417 -28.802 1.00 92.06 263 MET A N 1
ATOM 2073 C CA . MET A 1 263 ? 43.471 -28.719 -29.897 1.00 92.06 263 MET A CA 1
ATOM 2074 C C . MET A 1 263 ? 43.669 -27.753 -31.064 1.00 92.06 263 MET A C 1
ATOM 2076 O O . MET A 1 263 ? 43.141 -26.644 -31.055 1.00 92.06 263 MET A O 1
ATOM 2080 N N . ASP A 1 264 ? 44.372 -28.224 -32.090 1.00 91.50 264 ASP A N 1
ATOM 2081 C CA . ASP A 1 264 ? 44.630 -27.549 -33.370 1.00 91.50 264 ASP A CA 1
ATOM 2082 C C . ASP A 1 264 ? 44.358 -28.518 -34.551 1.00 91.50 264 ASP A C 1
ATOM 2084 O O . ASP A 1 264 ? 44.023 -29.688 -34.313 1.00 91.50 264 ASP A O 1
ATOM 2088 N N . PRO A 1 265 ? 44.466 -28.104 -35.830 1.00 91.44 265 PRO A N 1
ATOM 2089 C CA . PRO A 1 265 ? 44.130 -28.966 -36.962 1.00 91.44 265 PRO A CA 1
ATOM 2090 C C . PRO A 1 265 ? 44.978 -30.245 -37.075 1.00 91.44 265 PRO A C 1
ATOM 2092 O O . PRO A 1 265 ? 44.466 -31.250 -37.589 1.00 91.44 265 PRO A O 1
ATOM 2095 N N . ALA A 1 266 ? 46.222 -30.222 -36.586 1.00 90.06 266 ALA A N 1
ATOM 2096 C CA . ALA A 1 266 ? 47.196 -31.302 -36.689 1.00 90.06 266 ALA A CA 1
ATOM 2097 C C . ALA A 1 266 ? 47.073 -32.300 -35.525 1.00 90.06 266 ALA A C 1
ATOM 2099 O O . ALA A 1 266 ? 46.914 -33.501 -35.763 1.00 90.06 266 ALA A O 1
ATOM 2100 N N . GLN A 1 267 ? 47.073 -31.830 -34.270 1.00 89.19 267 GLN A N 1
ATOM 2101 C CA . GLN A 1 267 ? 47.113 -32.710 -33.093 1.00 89.19 267 GLN A CA 1
ATOM 2102 C C . GLN A 1 267 ? 45.754 -33.017 -32.442 1.00 89.19 267 GLN A C 1
ATOM 2104 O O . GLN A 1 267 ? 45.680 -33.901 -31.596 1.00 89.19 267 GLN A O 1
ATOM 2109 N N . ARG A 1 268 ? 44.632 -32.464 -32.931 1.00 90.38 268 ARG A N 1
ATOM 2110 C CA . ARG A 1 268 ? 43.252 -32.889 -32.560 1.00 90.38 268 ARG A CA 1
ATOM 2111 C C . ARG A 1 268 ? 42.903 -34.371 -32.804 1.00 90.38 268 ARG A C 1
ATOM 2113 O O . ARG A 1 268 ? 41.764 -34.783 -32.581 1.00 90.38 268 ARG A O 1
ATOM 2120 N N . LYS A 1 269 ? 43.809 -35.176 -33.364 1.00 92.94 269 LYS A N 1
ATOM 2121 C CA . LYS A 1 269 ? 43.670 -36.643 -33.430 1.00 92.94 269 LYS A CA 1
ATOM 2122 C C . LYS A 1 269 ? 44.317 -37.349 -32.226 1.00 92.94 269 LYS A C 1
ATOM 2124 O O . LYS A 1 269 ? 43.971 -38.494 -31.969 1.00 92.94 269 LYS A O 1
ATOM 2129 N N . ARG A 1 270 ? 45.228 -36.672 -31.514 1.00 93.06 270 ARG A N 1
ATOM 2130 C CA . ARG A 1 270 ? 46.150 -37.225 -30.509 1.00 93.06 270 ARG A CA 1
ATOM 2131 C C . ARG A 1 270 ? 45.453 -37.555 -29.181 1.00 93.06 270 ARG A C 1
ATOM 2133 O O . ARG A 1 270 ? 45.674 -38.636 -28.659 1.00 93.06 270 ARG A O 1
ATOM 2140 N N . CYS A 1 271 ? 44.540 -36.701 -28.700 1.00 95.69 271 CYS A N 1
ATOM 2141 C CA . CYS A 1 271 ? 43.685 -36.997 -27.538 1.00 95.69 271 CYS A CA 1
ATOM 2142 C C . CYS A 1 271 ? 42.180 -36.821 -27.849 1.00 95.69 271 CYS A C 1
ATOM 2144 O O . CYS A 1 271 ? 41.676 -35.693 -27.891 1.00 95.69 271 CYS A O 1
ATOM 2146 N N . PRO A 1 272 ? 41.420 -37.918 -28.046 1.00 94.62 272 PRO A N 1
ATOM 2147 C CA . PRO A 1 272 ? 39.967 -37.861 -28.228 1.00 94.62 272 PRO A CA 1
ATOM 2148 C C . PRO A 1 272 ? 39.189 -37.341 -27.008 1.00 94.62 272 PRO A C 1
ATOM 2150 O O . PRO A 1 272 ? 38.142 -36.723 -27.192 1.00 94.62 272 PRO A O 1
ATOM 2153 N N . SER A 1 273 ? 39.686 -37.560 -25.783 1.00 95.12 273 SER A N 1
AT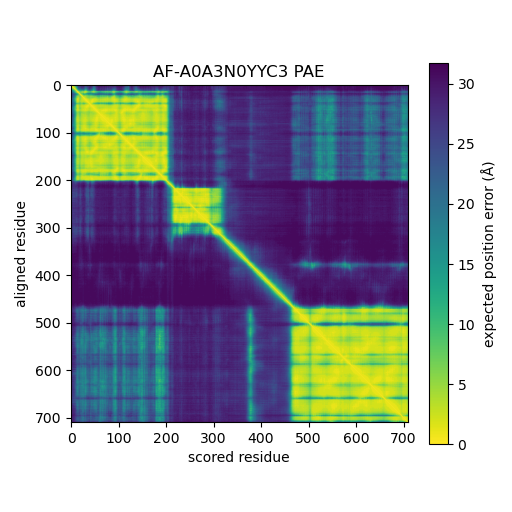OM 2154 C CA . SER A 1 273 ? 38.995 -37.157 -24.546 1.00 95.12 273 SER A CA 1
ATOM 2155 C C . SER A 1 273 ? 38.896 -35.634 -24.433 1.00 95.12 273 SER A C 1
ATOM 2157 O O . SER A 1 273 ? 37.796 -35.082 -24.526 1.00 95.12 273 SER A O 1
ATOM 2159 N N . CYS A 1 274 ? 40.042 -34.948 -24.431 1.00 94.69 274 CYS A N 1
ATOM 2160 C CA . CYS A 1 274 ? 40.124 -33.488 -24.400 1.00 94.69 274 CYS A CA 1
ATOM 2161 C C . CYS A 1 274 ? 39.406 -32.837 -25.590 1.00 94.69 274 CYS A C 1
ATOM 2163 O O . CYS A 1 274 ? 38.773 -31.794 -25.438 1.00 94.69 274 CYS A O 1
ATOM 2165 N N . ARG A 1 275 ? 39.416 -33.472 -26.773 1.00 96.88 275 ARG A N 1
ATOM 2166 C CA . ARG A 1 275 ? 38.640 -32.986 -27.924 1.00 96.88 275 ARG A CA 1
ATOM 2167 C C . ARG A 1 275 ? 37.136 -33.034 -27.671 1.00 96.88 275 ARG A C 1
ATOM 2169 O O . ARG A 1 275 ? 36.438 -32.090 -28.030 1.00 96.88 275 ARG A O 1
ATOM 2176 N N . PHE A 1 276 ? 36.624 -34.119 -27.091 1.00 96.38 276 PHE A N 1
ATOM 2177 C CA . PHE A 1 276 ? 35.193 -34.258 -26.818 1.00 96.38 276 PHE A CA 1
ATOM 2178 C C . PHE A 1 276 ? 34.747 -33.362 -25.657 1.00 96.38 276 PHE A C 1
ATOM 2180 O O . PHE A 1 276 ? 33.708 -32.713 -25.771 1.00 96.38 276 PHE A O 1
ATOM 2187 N N . GLN A 1 277 ? 35.567 -33.231 -24.610 1.00 93.94 277 GLN A N 1
ATOM 2188 C CA . GLN A 1 277 ? 35.375 -32.233 -23.552 1.00 93.94 277 GLN A CA 1
ATOM 2189 C C . GLN A 1 277 ? 35.341 -30.813 -24.139 1.00 93.94 277 GLN A C 1
ATOM 2191 O O . GLN A 1 277 ? 34.379 -30.087 -23.895 1.00 93.94 277 GLN A O 1
ATOM 2196 N N . LYS A 1 278 ? 36.300 -30.437 -25.001 1.00 94.62 278 LYS A N 1
ATOM 2197 C CA . LYS A 1 278 ? 36.318 -29.107 -25.632 1.00 94.62 278 LYS A CA 1
ATOM 2198 C C . LYS A 1 278 ? 35.131 -28.874 -26.573 1.00 94.62 278 LYS A C 1
ATOM 2200 O O . LYS A 1 278 ? 34.599 -27.771 -26.583 1.00 94.62 278 LYS A O 1
ATOM 2205 N N . CYS A 1 279 ? 34.657 -29.886 -27.308 1.00 94.75 279 CYS A N 1
ATOM 2206 C CA . CYS A 1 279 ? 33.401 -29.788 -28.066 1.00 94.75 279 CYS A CA 1
ATOM 2207 C C . CYS A 1 279 ? 32.212 -29.405 -27.169 1.00 94.75 279 CYS A C 1
ATOM 2209 O O . CYS A 1 279 ? 31.425 -28.540 -27.545 1.00 94.75 279 CYS A O 1
ATOM 2211 N N . LEU A 1 280 ? 32.084 -30.023 -25.991 1.00 93.25 280 LEU A N 1
ATOM 2212 C CA . LEU A 1 280 ? 31.017 -29.701 -25.038 1.00 93.25 280 LEU A CA 1
ATOM 2213 C C . LEU A 1 280 ? 31.210 -28.309 -24.418 1.00 93.25 280 LEU A C 1
ATOM 2215 O O . LEU A 1 280 ? 30.250 -27.549 -24.346 1.00 93.25 280 LEU A O 1
ATOM 2219 N N . ALA A 1 281 ? 32.444 -27.949 -24.051 1.00 88.50 281 ALA A N 1
ATOM 2220 C CA . ALA A 1 281 ? 32.775 -26.651 -23.460 1.00 88.50 281 ALA A CA 1
ATOM 2221 C C . ALA A 1 281 ? 32.487 -25.461 -24.396 1.00 88.50 281 ALA A C 1
ATOM 2223 O O . ALA A 1 281 ? 32.035 -24.422 -23.930 1.00 88.50 281 ALA A O 1
ATOM 2224 N N . VAL A 1 282 ? 32.668 -25.614 -25.717 1.00 86.06 282 VAL A N 1
ATOM 2225 C CA . VAL A 1 282 ? 32.271 -24.583 -26.704 1.00 86.06 282 VAL A CA 1
ATOM 2226 C C . VAL A 1 282 ? 30.781 -24.637 -27.087 1.00 86.06 282 VAL A C 1
ATOM 2228 O O . VAL A 1 282 ? 30.366 -23.960 -28.023 1.00 86.06 282 VAL A O 1
ATOM 2231 N N . GLY A 1 283 ? 29.969 -25.447 -26.398 1.00 86.69 283 GLY A N 1
ATOM 2232 C CA . GLY A 1 283 ? 28.513 -25.479 -26.561 1.00 86.69 283 GLY A CA 1
ATOM 2233 C C . GLY A 1 283 ? 27.968 -26.433 -27.631 1.00 86.69 283 GLY A C 1
ATOM 2234 O O . GLY A 1 283 ? 26.830 -26.248 -28.067 1.00 86.69 283 GLY A O 1
ATOM 2235 N N . MET A 1 284 ? 28.717 -27.457 -28.073 1.00 93.06 284 MET A N 1
ATOM 2236 C CA . MET A 1 284 ? 28.149 -28.478 -28.970 1.00 93.06 284 MET A CA 1
ATOM 2237 C C . MET A 1 284 ? 27.142 -29.357 -28.211 1.00 93.06 284 MET A C 1
ATOM 2239 O O . MET A 1 284 ? 27.483 -30.072 -27.269 1.00 93.06 284 MET A O 1
ATOM 2243 N N . LYS A 1 285 ? 25.886 -29.320 -28.654 1.00 87.25 285 LYS A N 1
ATOM 2244 C CA . LYS A 1 285 ? 24.713 -29.923 -28.013 1.00 87.25 285 LYS A CA 1
ATOM 2245 C C . LYS A 1 285 ? 24.554 -31.400 -28.369 1.00 87.25 285 LYS A C 1
ATOM 2247 O O . LYS A 1 285 ? 24.376 -31.746 -29.540 1.00 87.25 285 LYS A O 1
ATOM 2252 N N . LYS A 1 286 ? 24.589 -32.288 -27.368 1.00 88.81 286 LYS A N 1
ATOM 2253 C CA . LYS A 1 286 ? 24.434 -33.748 -27.563 1.00 88.81 286 LYS A CA 1
ATOM 2254 C C . LYS A 1 286 ? 23.042 -34.080 -28.106 1.00 88.81 286 LYS A C 1
ATOM 2256 O O . LYS A 1 286 ? 22.915 -34.893 -29.015 1.00 88.81 286 LYS A O 1
ATOM 2261 N N . GLU A 1 287 ? 22.026 -33.386 -27.604 1.00 82.81 287 GLU A N 1
ATOM 2262 C CA . GLU A 1 287 ? 20.616 -33.482 -27.986 1.00 82.81 287 GLU A CA 1
ATOM 2263 C C . GLU A 1 287 ? 20.342 -33.076 -29.447 1.00 82.81 287 GLU A C 1
ATOM 2265 O O . GLU A 1 287 ? 19.343 -33.485 -30.037 1.00 82.81 287 GLU A O 1
ATOM 2270 N N . ALA A 1 288 ? 21.259 -32.333 -30.078 1.00 83.56 288 ALA A N 1
ATOM 2271 C CA . ALA A 1 288 ? 21.199 -32.019 -31.504 1.00 83.56 288 ALA A CA 1
ATOM 2272 C C . ALA A 1 288 ? 21.654 -33.187 -32.408 1.00 83.56 288 ALA A C 1
ATOM 2274 O O . ALA A 1 288 ? 21.511 -33.112 -33.634 1.00 83.56 288 ALA A O 1
ATOM 2275 N N . VAL A 1 289 ? 22.201 -34.267 -31.837 1.00 85.44 289 VAL A N 1
ATOM 2276 C CA . VAL A 1 289 ? 22.587 -35.488 -32.553 1.00 85.44 289 VAL A CA 1
ATOM 2277 C C . VAL A 1 289 ? 21.437 -36.496 -32.488 1.00 85.44 289 VAL A C 1
ATOM 2279 O O . VAL A 1 289 ? 21.066 -36.965 -31.418 1.00 85.44 289 VAL A O 1
ATOM 2282 N N . ARG A 1 290 ? 20.875 -36.871 -33.644 1.00 78.69 290 ARG A N 1
ATOM 2283 C CA . ARG A 1 290 ? 19.832 -37.910 -33.709 1.00 78.69 290 ARG A CA 1
ATOM 2284 C C . ARG A 1 290 ? 20.401 -39.277 -33.313 1.00 78.69 290 ARG A C 1
ATOM 2286 O O . ARG A 1 290 ? 21.481 -39.638 -33.778 1.00 78.69 290 ARG A O 1
ATOM 2293 N N . ALA A 1 291 ? 19.648 -40.045 -32.526 1.00 66.69 291 ALA A N 1
ATOM 2294 C CA . ALA A 1 291 ? 19.966 -41.444 -32.222 1.00 66.69 291 ALA A CA 1
ATOM 2295 C C . ALA A 1 291 ? 19.857 -42.345 -33.470 1.00 66.69 291 ALA A C 1
ATOM 2297 O O . ALA A 1 291 ? 20.685 -43.226 -33.684 1.00 66.69 291 ALA A O 1
ATOM 2298 N N . ASP A 1 292 ? 18.869 -42.067 -34.321 1.00 65.81 292 ASP A N 1
ATOM 2299 C CA . ASP A 1 292 ? 18.607 -42.785 -35.567 1.00 65.81 292 ASP A CA 1
ATOM 2300 C C . ASP A 1 292 ? 19.691 -42.530 -36.645 1.00 65.81 292 ASP A C 1
ATOM 2302 O O . ASP A 1 292 ? 20.299 -41.454 -36.731 1.00 65.81 292 ASP A O 1
ATOM 2306 N N . ARG A 1 293 ? 19.928 -43.544 -37.486 1.00 63.62 293 ARG A N 1
ATOM 2307 C CA . ARG A 1 293 ? 20.835 -43.538 -38.644 1.00 63.62 293 ARG A CA 1
ATOM 2308 C C . ARG A 1 293 ? 20.137 -43.148 -39.961 1.00 63.62 293 ARG A C 1
ATOM 2310 O O . ARG A 1 293 ? 20.843 -42.910 -40.942 1.00 63.62 293 ARG A O 1
ATOM 2317 N N . MET A 1 294 ? 18.803 -43.033 -39.982 1.00 56.12 294 MET A N 1
ATOM 2318 C CA . MET A 1 294 ? 17.986 -42.609 -41.133 1.00 56.12 294 MET A CA 1
ATOM 2319 C C . MET A 1 294 ? 18.482 -41.320 -41.820 1.00 56.12 294 MET A C 1
ATOM 2321 O O . MET A 1 294 ? 18.909 -40.348 -41.185 1.00 56.12 294 MET A O 1
ATOM 2325 N N . ARG A 1 295 ? 18.408 -41.300 -43.159 1.00 52.19 295 ARG A N 1
ATOM 2326 C CA . ARG A 1 295 ? 19.059 -40.305 -44.032 1.00 52.19 295 ARG A CA 1
ATOM 2327 C C . ARG A 1 295 ? 18.059 -39.281 -44.597 1.00 52.19 295 ARG A C 1
ATOM 2329 O O . ARG A 1 295 ? 17.634 -39.402 -45.736 1.00 52.19 295 ARG A O 1
ATOM 2336 N N . GLY A 1 296 ? 17.717 -38.247 -43.822 1.00 53.84 296 GLY A N 1
ATOM 2337 C CA . GLY A 1 296 ? 16.881 -37.124 -44.292 1.00 53.84 296 GLY A CA 1
ATOM 2338 C C . GLY A 1 296 ? 16.057 -36.433 -43.196 1.00 53.84 296 GLY A C 1
ATOM 2339 O O . GLY A 1 296 ? 16.215 -36.731 -42.015 1.00 53.84 296 GLY A O 1
ATOM 2340 N N . GLY A 1 297 ? 15.178 -35.498 -43.579 1.00 56.53 297 GLY A N 1
ATOM 2341 C CA . GLY A 1 297 ? 14.170 -34.867 -42.703 1.00 56.53 297 GLY A CA 1
ATOM 2342 C C . GLY A 1 297 ? 14.609 -33.594 -41.953 1.00 56.53 297 GLY A C 1
ATOM 2343 O O . GLY A 1 297 ? 15.780 -33.439 -41.595 1.00 56.53 297 GLY A O 1
ATOM 2344 N N . ARG A 1 298 ? 13.656 -32.684 -41.676 1.00 55.06 298 ARG A N 1
ATOM 2345 C CA . ARG A 1 298 ? 13.879 -31.386 -40.991 1.00 55.06 298 ARG A CA 1
ATOM 2346 C C . ARG A 1 298 ? 14.392 -31.538 -39.547 1.00 55.06 298 ARG A C 1
ATOM 2348 O O . ARG A 1 298 ? 14.119 -32.517 -38.851 1.00 55.06 298 ARG A O 1
ATOM 2355 N N . ASN A 1 299 ? 15.157 -30.556 -39.079 1.00 55.09 299 ASN A N 1
ATOM 2356 C CA . ASN A 1 299 ? 15.685 -30.473 -37.716 1.00 55.09 299 ASN A CA 1
ATOM 2357 C C . ASN A 1 299 ? 14.716 -29.711 -36.791 1.00 55.09 299 ASN A C 1
ATOM 2359 O O . ASN A 1 299 ? 14.444 -28.539 -37.024 1.00 55.09 299 ASN A O 1
ATOM 2363 N N . LYS A 1 300 ? 14.244 -30.346 -35.703 1.00 56.03 300 LYS A N 1
ATOM 2364 C CA . LYS A 1 300 ? 13.317 -29.714 -34.734 1.00 56.03 300 LYS A CA 1
ATOM 2365 C C . LYS A 1 300 ? 13.878 -28.418 -34.116 1.00 56.03 300 LYS A C 1
ATOM 2367 O O . LYS A 1 300 ? 13.130 -27.489 -33.858 1.00 56.03 300 LYS A O 1
ATOM 2372 N N . PHE A 1 301 ? 15.202 -28.318 -33.982 1.00 55.53 301 PHE A N 1
ATOM 2373 C CA . PHE A 1 301 ? 15.916 -27.129 -33.491 1.00 55.53 301 PHE A CA 1
ATOM 2374 C C . PHE A 1 301 ? 16.155 -26.027 -34.551 1.00 55.53 301 PHE A C 1
ATOM 2376 O O . PHE A 1 301 ? 16.840 -25.047 -34.271 1.00 55.53 301 PHE A O 1
ATOM 2383 N N . GLY A 1 302 ? 15.625 -26.169 -35.773 1.00 54.62 302 GLY A N 1
ATOM 2384 C CA . GLY A 1 302 ? 15.828 -25.220 -36.878 1.00 54.62 302 GLY A CA 1
ATOM 2385 C C . GLY A 1 302 ? 15.539 -23.742 -36.549 1.00 54.62 302 GLY A C 1
ATOM 2386 O O . GLY A 1 302 ? 16.360 -22.900 -36.919 1.00 54.62 302 GLY A O 1
ATOM 2387 N N . PRO A 1 303 ? 14.443 -23.400 -35.838 1.00 56.66 303 PRO A N 1
ATOM 2388 C CA . PRO A 1 303 ? 14.171 -22.023 -35.411 1.00 56.66 303 PRO A CA 1
ATOM 2389 C C . PRO A 1 303 ? 15.220 -21.476 -34.431 1.00 56.66 303 PRO A C 1
ATOM 2391 O O . PRO A 1 303 ? 15.662 -20.338 -34.578 1.00 56.66 303 PRO A O 1
ATOM 2394 N N . LEU A 1 304 ? 15.684 -22.308 -33.488 1.00 54.00 304 LEU A N 1
ATOM 2395 C CA . LEU A 1 304 ? 16.672 -21.930 -32.471 1.00 54.00 304 LEU A CA 1
ATOM 2396 C C . LEU A 1 304 ? 17.996 -21.484 -33.114 1.00 54.00 304 LEU A C 1
ATOM 2398 O O . LEU A 1 304 ? 18.528 -20.428 -32.782 1.00 54.00 304 LEU A O 1
ATOM 2402 N N . TYR A 1 305 ? 18.487 -22.246 -34.099 1.00 55.56 305 TYR A N 1
ATOM 2403 C CA . TYR A 1 305 ? 19.709 -21.901 -34.838 1.00 55.56 305 TYR A CA 1
ATOM 2404 C C . TYR A 1 305 ? 19.545 -20.675 -35.745 1.00 55.56 305 TYR A C 1
ATOM 2406 O O . TYR A 1 305 ? 20.540 -20.044 -36.095 1.00 55.56 305 TYR A O 1
ATOM 2414 N N . ARG A 1 306 ? 18.314 -20.333 -36.151 1.00 54.44 306 ARG A N 1
ATOM 2415 C CA . ARG A 1 306 ? 18.043 -19.115 -36.926 1.00 54.44 306 ARG A CA 1
ATOM 2416 C C . ARG A 1 306 ? 18.187 -17.876 -36.031 1.00 54.44 306 ARG A C 1
ATOM 2418 O O . ARG A 1 306 ? 18.909 -16.959 -36.408 1.00 54.44 306 ARG A O 1
ATOM 2425 N N . ARG A 1 307 ? 17.614 -17.925 -34.819 1.00 54.69 307 ARG A N 1
ATOM 2426 C CA . ARG A 1 307 ? 17.725 -16.875 -33.788 1.00 54.69 307 ARG A CA 1
ATOM 2427 C C . ARG A 1 307 ? 19.177 -16.671 -33.333 1.00 54.69 307 ARG A C 1
ATOM 2429 O O . ARG A 1 307 ? 19.673 -15.551 -33.371 1.00 54.69 307 ARG A O 1
ATOM 2436 N N . ASP A 1 308 ? 19.888 -17.753 -33.003 1.00 50.88 308 ASP A N 1
ATOM 2437 C CA . ASP A 1 308 ? 21.305 -17.694 -32.596 1.00 50.88 308 ASP A CA 1
ATOM 2438 C C . ASP A 1 308 ? 22.230 -17.178 -33.715 1.00 50.88 308 ASP A C 1
ATOM 2440 O O . ASP A 1 308 ? 23.137 -16.384 -33.461 1.00 50.88 308 ASP A O 1
ATOM 2444 N N . ARG A 1 309 ? 21.964 -17.549 -34.978 1.00 52.41 309 ARG A N 1
ATOM 2445 C CA . ARG A 1 309 ? 22.690 -16.990 -36.125 1.00 52.41 309 ARG A CA 1
ATOM 2446 C C . ARG A 1 309 ? 22.489 -15.478 -36.238 1.00 52.41 309 ARG A C 1
ATOM 2448 O O . ARG A 1 309 ? 23.478 -14.783 -36.442 1.00 52.41 309 ARG A O 1
ATOM 2455 N N . GLN A 1 310 ? 21.259 -14.976 -36.113 1.00 53.53 310 GLN A N 1
ATOM 2456 C CA . GLN A 1 310 ? 20.985 -13.535 -36.197 1.00 53.53 310 GLN A CA 1
ATOM 2457 C C . GLN A 1 310 ? 21.696 -12.770 -35.068 1.00 53.53 310 GLN A C 1
ATOM 2459 O O . GLN A 1 310 ? 22.419 -11.818 -35.354 1.00 53.53 310 GLN A O 1
ATOM 2464 N N . LEU A 1 311 ? 21.611 -13.265 -33.827 1.00 52.38 311 LEU A N 1
ATOM 2465 C CA . LEU A 1 311 ? 22.309 -12.698 -32.664 1.00 52.38 311 LEU A CA 1
ATOM 2466 C C . LEU A 1 311 ? 23.839 -12.655 -32.842 1.00 52.38 311 LEU A C 1
ATOM 2468 O O . LEU A 1 311 ? 24.478 -11.671 -32.470 1.00 52.38 311 LEU A O 1
ATOM 2472 N N . LYS A 1 312 ? 24.449 -13.694 -33.431 1.00 49.19 312 LYS A N 1
ATOM 2473 C CA . LYS A 1 312 ? 25.899 -13.700 -33.701 1.00 49.19 312 LYS A CA 1
ATOM 2474 C C . LYS A 1 312 ? 26.297 -12.851 -34.912 1.00 49.19 312 LYS A C 1
ATOM 2476 O O . LYS A 1 312 ? 27.331 -12.195 -34.849 1.00 49.19 312 LYS A O 1
ATOM 2481 N N . GLN A 1 313 ? 25.490 -12.794 -35.975 1.00 48.12 313 GLN A N 1
ATOM 2482 C CA . GLN A 1 313 ? 25.764 -11.904 -37.114 1.00 48.12 313 GLN A CA 1
ATOM 2483 C C . GLN A 1 313 ? 25.698 -10.424 -36.707 1.00 48.12 313 GLN A C 1
ATOM 2485 O O . GLN A 1 313 ? 26.567 -9.661 -37.116 1.00 48.12 313 GLN A O 1
ATOM 2490 N N . GLN A 1 314 ? 24.757 -10.047 -35.833 1.00 43.84 314 GLN A N 1
ATOM 2491 C CA . GLN A 1 314 ? 24.676 -8.699 -35.253 1.00 43.84 314 GLN A CA 1
ATOM 2492 C C . GLN A 1 314 ? 25.876 -8.340 -34.361 1.00 43.84 314 GLN A C 1
ATOM 2494 O O . GLN A 1 314 ? 26.204 -7.165 -34.250 1.00 43.84 314 GLN A O 1
ATOM 2499 N N . ARG A 1 315 ? 26.555 -9.318 -33.739 1.00 42.72 315 ARG A N 1
ATOM 2500 C CA . ARG A 1 315 ? 27.818 -9.078 -33.012 1.00 42.72 315 ARG A CA 1
ATOM 2501 C C . ARG A 1 315 ? 29.018 -8.966 -33.956 1.00 42.72 315 ARG A C 1
ATOM 2503 O O . ARG A 1 315 ? 29.825 -8.055 -33.801 1.00 42.72 315 ARG A O 1
ATOM 2510 N N . GLY A 1 316 ? 29.116 -9.849 -34.954 1.00 35.88 316 GLY A N 1
ATOM 2511 C CA . GLY A 1 316 ? 30.251 -9.897 -35.886 1.00 35.88 316 GLY A CA 1
ATOM 2512 C C . GLY A 1 316 ? 30.483 -8.592 -36.655 1.00 35.88 316 GLY A C 1
ATOM 2513 O O . GLY A 1 316 ? 31.629 -8.176 -36.820 1.00 35.88 316 GLY A O 1
ATOM 2514 N N . THR A 1 317 ? 29.415 -7.884 -37.038 1.00 35.22 317 THR A N 1
ATOM 2515 C CA . THR A 1 317 ? 29.511 -6.582 -37.725 1.00 35.22 317 THR A CA 1
ATOM 2516 C C . THR A 1 317 ? 30.194 -5.476 -36.912 1.00 35.22 317 THR A C 1
ATOM 2518 O O . THR A 1 317 ? 30.665 -4.517 -37.513 1.00 35.22 317 THR A O 1
ATOM 2521 N N . TYR A 1 318 ? 30.308 -5.601 -35.583 1.00 31.02 318 TYR A N 1
ATOM 2522 C CA . TYR A 1 318 ? 31.019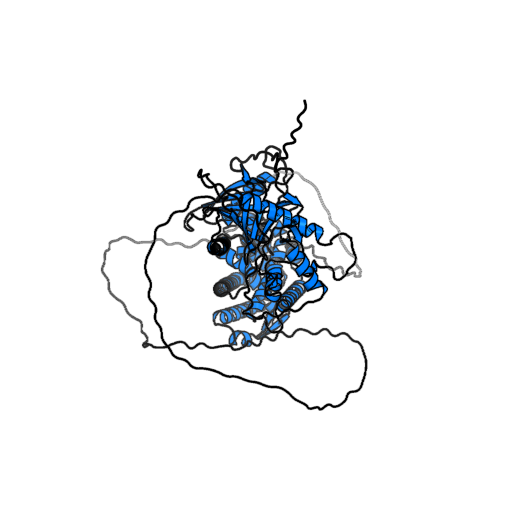 -4.628 -34.735 1.00 31.02 318 TYR A CA 1
ATOM 2523 C C . TYR A 1 318 ? 32.496 -4.967 -34.484 1.00 31.02 318 TYR A C 1
ATOM 2525 O O . TYR A 1 318 ? 33.216 -4.150 -33.919 1.00 31.02 318 TYR A O 1
ATOM 2533 N N . HIS A 1 319 ? 32.973 -6.157 -34.860 1.00 32.59 319 HIS A N 1
ATOM 2534 C CA . HIS A 1 319 ? 34.377 -6.556 -34.656 1.00 32.59 319 HIS A CA 1
ATOM 2535 C C . HIS A 1 319 ? 35.221 -6.469 -35.934 1.00 32.59 319 HIS A C 1
ATOM 2537 O O . HIS A 1 319 ? 36.436 -6.619 -35.881 1.00 32.59 319 HIS A O 1
ATOM 2543 N N . GLN A 1 320 ? 34.605 -6.157 -37.077 1.00 29.19 320 GLN A N 1
ATOM 2544 C CA . GLN A 1 320 ? 35.282 -6.066 -38.373 1.00 29.19 320 GLN A CA 1
ATOM 2545 C C . GLN A 1 320 ? 35.869 -4.664 -38.680 1.00 29.19 320 GLN A C 1
ATOM 2547 O O . GLN A 1 320 ? 36.176 -4.365 -39.830 1.00 29.19 320 GLN A O 1
ATOM 2552 N N . ALA A 1 321 ? 36.023 -3.803 -37.665 1.00 29.67 321 ALA A N 1
ATOM 2553 C CA . ALA A 1 321 ? 36.518 -2.428 -37.818 1.00 29.67 321 ALA A CA 1
ATOM 2554 C C . ALA A 1 321 ? 37.997 -2.233 -37.419 1.00 29.67 321 ALA A C 1
ATOM 2556 O O . ALA A 1 321 ? 38.710 -1.514 -38.115 1.00 29.67 321 ALA A O 1
ATOM 2557 N N . ASN A 1 322 ? 38.466 -2.890 -36.349 1.00 28.88 322 ASN A N 1
ATOM 2558 C CA . ASN A 1 322 ? 39.785 -2.640 -35.756 1.00 28.88 322 ASN A CA 1
ATOM 2559 C C . ASN A 1 322 ? 40.679 -3.890 -35.752 1.00 28.88 322 ASN A C 1
ATOM 2561 O O . ASN A 1 322 ? 40.265 -4.922 -35.223 1.00 28.88 322 ASN A O 1
ATOM 2565 N N . MET A 1 323 ? 41.931 -3.707 -36.206 1.00 30.00 323 MET A N 1
ATOM 2566 C CA . MET A 1 323 ? 43.204 -4.276 -35.699 1.00 30.00 323 MET A CA 1
ATOM 2567 C C . MET A 1 323 ? 44.182 -4.769 -36.782 1.00 30.00 323 MET A C 1
ATOM 2569 O O . MET A 1 323 ? 44.327 -5.973 -36.986 1.00 30.00 323 MET A O 1
ATOM 2573 N N . ALA A 1 324 ? 44.935 -3.840 -37.388 1.00 25.83 324 ALA A N 1
ATOM 2574 C CA . ALA A 1 324 ? 46.370 -3.968 -37.737 1.00 25.83 324 ALA A CA 1
ATOM 2575 C C . ALA A 1 324 ? 46.898 -2.658 -38.369 1.00 25.83 324 ALA A C 1
ATOM 2577 O O . ALA A 1 324 ? 46.071 -1.889 -38.857 1.00 25.83 324 ALA A O 1
ATOM 2578 N N . PRO A 1 325 ? 48.228 -2.441 -38.500 1.00 52.62 325 PRO A N 1
ATOM 2579 C CA . PRO A 1 325 ? 49.376 -3.158 -37.918 1.00 52.62 325 PRO A CA 1
ATOM 2580 C C . PRO A 1 325 ? 50.262 -2.234 -37.028 1.00 52.62 325 PRO A C 1
ATOM 2582 O O . PRO A 1 325 ? 49.807 -1.192 -36.586 1.00 52.62 325 PRO A O 1
ATOM 2585 N N . TYR A 1 326 ? 51.532 -2.624 -36.807 1.00 22.73 326 TYR A N 1
ATOM 2586 C CA . TYR A 1 326 ? 52.598 -1.977 -36.000 1.00 22.73 326 TYR A CA 1
ATOM 2587 C C . TYR A 1 326 ? 52.482 -2.159 -34.468 1.00 22.73 326 TYR A C 1
ATOM 2589 O O . TYR A 1 326 ? 51.477 -1.794 -33.881 1.00 22.73 326 TYR A O 1
ATOM 2597 N N . ARG A 1 327 ? 53.403 -2.792 -33.710 1.00 24.44 327 ARG A N 1
ATOM 2598 C CA . ARG A 1 327 ? 54.782 -3.348 -33.878 1.00 24.44 327 ARG A CA 1
ATOM 2599 C C . ARG A 1 327 ? 55.964 -2.376 -33.694 1.00 24.44 327 ARG A C 1
ATOM 2601 O O . ARG A 1 327 ? 56.346 -1.739 -34.665 1.00 24.44 327 ARG A O 1
ATOM 2608 N N . ILE A 1 328 ? 56.609 -2.435 -32.513 1.00 24.09 328 ILE A N 1
ATOM 2609 C CA . ILE A 1 328 ? 58.054 -2.256 -32.156 1.00 24.09 328 ILE A CA 1
ATOM 2610 C C . ILE A 1 328 ? 58.119 -2.273 -30.598 1.00 24.09 328 ILE A C 1
ATOM 2612 O O . ILE A 1 328 ? 57.265 -1.659 -29.974 1.00 24.09 328 ILE A O 1
ATOM 2616 N N . LYS A 1 329 ? 58.802 -3.230 -29.931 1.00 25.44 329 LYS A N 1
ATOM 2617 C CA . LYS A 1 329 ? 60.191 -3.194 -29.375 1.00 25.44 329 LYS A CA 1
ATOM 2618 C C . LYS A 1 329 ? 60.477 -1.959 -28.485 1.00 25.44 329 LYS A C 1
ATOM 2620 O O . LYS A 1 329 ? 60.107 -0.862 -28.863 1.00 25.44 329 LYS A O 1
ATOM 2625 N N . ILE A 1 330 ? 61.077 -2.070 -27.290 1.00 23.38 330 ILE A N 1
ATOM 2626 C CA . ILE A 1 330 ? 62.480 -2.441 -26.946 1.00 23.38 330 ILE A CA 1
ATOM 2627 C C . ILE A 1 330 ? 62.482 -2.989 -25.484 1.00 23.38 330 ILE A C 1
ATOM 2629 O O . ILE A 1 330 ? 61.898 -2.347 -24.624 1.00 23.38 330 ILE A O 1
ATOM 2633 N N . GLU A 1 331 ? 62.802 -4.266 -25.214 1.00 22.20 331 GLU A N 1
ATOM 2634 C CA . GLU A 1 331 ? 64.087 -4.861 -24.727 1.00 22.20 331 GLU A CA 1
ATOM 2635 C C . GLU A 1 331 ? 64.317 -4.842 -23.187 1.00 22.20 331 GLU A C 1
ATOM 2637 O O . GLU A 1 331 ? 63.759 -4.020 -22.474 1.00 22.20 331 GLU A O 1
ATOM 2642 N N . GLY A 1 332 ? 65.051 -5.851 -22.676 1.00 24.20 332 GLY A N 1
ATOM 2643 C CA . GLY A 1 332 ? 65.346 -6.104 -21.244 1.00 24.20 332 GLY A CA 1
ATOM 2644 C C . GLY A 1 332 ? 66.805 -5.758 -20.884 1.00 24.20 332 GLY A C 1
ATOM 2645 O O . GLY A 1 332 ? 67.270 -4.733 -21.379 1.00 24.20 332 GLY A O 1
ATOM 2646 N N . PRO A 1 333 ? 67.583 -6.571 -20.120 1.00 33.16 333 PRO A N 1
ATOM 2647 C CA . PRO A 1 333 ? 67.356 -7.915 -19.537 1.00 33.16 333 PRO A CA 1
ATOM 2648 C C . PRO A 1 333 ? 67.396 -7.854 -17.970 1.00 33.16 333 PRO A C 1
ATOM 2650 O O . PRO A 1 333 ? 67.168 -6.777 -17.436 1.00 33.16 333 PRO A O 1
ATOM 2653 N N . GLN A 1 334 ? 67.609 -8.868 -17.105 1.00 23.48 334 GLN A N 1
ATOM 2654 C CA . GLN A 1 334 ? 68.056 -10.281 -17.177 1.00 23.48 334 GLN A CA 1
ATOM 2655 C C . GLN A 1 334 ? 67.163 -11.208 -16.293 1.00 23.48 334 GLN A C 1
ATOM 2657 O O . GLN A 1 334 ? 65.945 -11.064 -16.310 1.00 23.48 334 GLN A O 1
ATOM 2662 N N . ALA A 1 335 ? 67.741 -12.179 -15.561 1.00 24.72 335 ALA A N 1
ATOM 2663 C CA . ALA A 1 335 ? 67.071 -13.174 -14.705 1.00 24.72 335 ALA A CA 1
ATOM 2664 C C . ALA A 1 335 ? 68.008 -13.679 -13.580 1.00 24.72 335 ALA A C 1
ATOM 2666 O O . ALA A 1 335 ? 69.218 -13.514 -13.711 1.00 24.72 335 ALA A O 1
ATOM 2667 N N . LEU A 1 336 ? 67.481 -14.372 -12.552 1.00 22.11 336 LEU A N 1
ATOM 2668 C CA . LEU A 1 336 ? 68.180 -15.474 -11.849 1.00 22.11 336 LEU A CA 1
ATOM 2669 C C . LEU A 1 336 ? 67.223 -16.336 -10.986 1.00 22.11 336 LEU A C 1
ATOM 2671 O O . LEU A 1 336 ? 66.224 -15.825 -10.487 1.00 22.11 336 LEU A O 1
ATOM 2675 N N . VAL A 1 337 ? 67.547 -17.628 -10.796 1.00 25.22 337 VAL A N 1
ATOM 2676 C CA . VAL A 1 337 ? 66.873 -18.609 -9.902 1.00 25.22 337 VAL A CA 1
ATOM 2677 C C . VAL A 1 337 ? 67.920 -19.627 -9.399 1.00 25.22 337 VAL A C 1
ATOM 2679 O O . VAL A 1 337 ? 68.692 -20.122 -10.222 1.00 25.22 337 VAL A O 1
ATOM 2682 N N . PRO A 1 338 ? 68.019 -19.894 -8.078 1.00 30.67 338 PRO A N 1
ATOM 2683 C CA . PRO A 1 338 ? 67.773 -21.232 -7.465 1.00 30.67 338 PRO A CA 1
ATOM 2684 C C . PRO A 1 338 ? 66.767 -21.135 -6.277 1.00 30.67 338 PRO A C 1
ATOM 2686 O O . PRO A 1 338 ? 66.570 -20.042 -5.761 1.00 30.67 338 PRO A O 1
ATOM 2689 N N . ALA A 1 339 ? 65.959 -22.137 -5.877 1.00 24.25 339 ALA A N 1
ATOM 2690 C CA . ALA A 1 339 ? 66.225 -23.501 -5.343 1.00 24.25 339 ALA A CA 1
ATOM 2691 C C . ALA A 1 339 ? 66.848 -23.497 -3.910 1.00 24.25 339 ALA A C 1
ATOM 2693 O O . ALA A 1 339 ? 67.626 -22.598 -3.618 1.00 24.25 339 ALA A O 1
ATOM 2694 N N . VAL A 1 340 ? 66.558 -24.413 -2.957 1.00 25.77 340 VAL A N 1
ATOM 2695 C CA . VAL A 1 340 ? 66.149 -25.847 -3.035 1.00 25.77 340 VAL A CA 1
ATOM 2696 C C . VAL A 1 340 ? 65.380 -26.351 -1.764 1.00 25.77 340 VAL A C 1
ATOM 2698 O O . VAL A 1 340 ? 65.664 -25.845 -0.684 1.00 25.77 340 VAL A O 1
ATOM 2701 N N . SER A 1 341 ? 64.563 -27.429 -1.885 1.00 23.91 341 SER A N 1
ATOM 2702 C CA . SER A 1 341 ? 64.245 -28.520 -0.885 1.00 23.91 341 SER A CA 1
ATOM 2703 C C . SER A 1 341 ? 63.581 -28.200 0.490 1.00 23.91 341 SER A C 1
ATOM 2705 O O . SER A 1 341 ? 63.684 -27.076 0.959 1.00 23.91 341 SER A O 1
ATOM 2707 N N . HIS A 1 342 ? 62.878 -29.091 1.229 1.00 27.50 342 HIS A N 1
ATOM 2708 C CA . HIS A 1 342 ? 62.500 -30.540 1.155 1.00 27.50 342 HIS A CA 1
ATOM 2709 C C . HIS A 1 342 ? 60.971 -30.698 1.468 1.00 27.50 342 HIS A C 1
ATOM 2711 O O . HIS A 1 342 ? 60.429 -29.835 2.153 1.00 27.50 342 HIS A O 1
ATOM 2717 N N . ASP A 1 343 ? 60.157 -31.607 0.888 1.00 25.44 343 ASP A N 1
ATOM 2718 C CA . ASP A 1 343 ? 59.984 -33.083 1.094 1.00 25.44 343 ASP A CA 1
ATOM 2719 C C . ASP A 1 343 ? 59.577 -33.472 2.551 1.00 25.44 343 ASP A C 1
ATOM 2721 O O . ASP A 1 343 ? 60.142 -32.907 3.481 1.00 25.44 343 ASP A O 1
ATOM 2725 N N . PHE A 1 344 ? 58.624 -34.364 2.917 1.00 24.75 344 PHE A N 1
ATOM 2726 C CA . PHE A 1 344 ? 57.923 -35.551 2.337 1.00 24.75 344 PHE A CA 1
ATOM 2727 C C . PHE A 1 344 ? 56.446 -35.677 2.895 1.00 24.75 344 PHE A C 1
ATOM 2729 O O . PHE A 1 344 ? 55.975 -34.746 3.537 1.00 24.75 344 PHE A O 1
ATOM 2736 N N . HIS A 1 345 ? 55.701 -36.812 2.868 1.00 26.25 345 HIS A N 1
ATOM 2737 C CA . HIS A 1 345 ? 54.989 -37.496 1.750 1.00 26.25 345 HIS A CA 1
ATOM 2738 C C . HIS A 1 345 ? 53.984 -38.597 2.280 1.00 26.25 345 HIS A C 1
ATOM 2740 O O . HIS A 1 345 ? 54.414 -39.445 3.050 1.00 26.25 345 HIS A O 1
ATOM 2746 N N . VAL A 1 346 ? 52.715 -38.662 1.792 1.00 26.75 346 VAL A N 1
ATOM 2747 C CA . VAL A 1 346 ? 51.726 -39.820 1.782 1.00 26.75 346 VAL A CA 1
ATOM 2748 C C . VAL A 1 346 ? 51.242 -40.516 3.105 1.00 26.75 346 VAL A C 1
ATOM 2750 O O . VAL A 1 346 ? 51.786 -40.229 4.158 1.00 26.75 346 VAL A O 1
ATOM 2753 N N . LEU A 1 347 ? 50.192 -41.387 3.195 1.00 24.14 347 LEU A N 1
ATOM 2754 C CA . LEU A 1 347 ? 49.231 -42.057 2.251 1.00 24.14 347 LEU A CA 1
ATOM 2755 C C . LEU A 1 347 ? 47.830 -42.353 2.914 1.00 24.14 347 LEU A C 1
ATOM 2757 O O . LEU A 1 347 ? 47.626 -42.072 4.088 1.00 24.14 347 LEU A O 1
ATOM 2761 N N . ASN A 1 348 ? 46.886 -42.960 2.167 1.00 28.56 348 ASN A N 1
ATOM 2762 C CA . ASN A 1 348 ? 45.505 -43.398 2.525 1.00 28.56 348 ASN A CA 1
ATOM 2763 C C . ASN A 1 348 ? 45.367 -44.948 2.361 1.00 28.56 348 ASN A C 1
ATOM 2765 O O . ASN A 1 348 ? 46.199 -45.496 1.632 1.00 28.56 348 ASN A O 1
ATOM 2769 N N . PRO A 1 349 ? 44.393 -45.688 2.963 1.00 38.81 349 PRO A N 1
ATOM 2770 C CA . PRO A 1 349 ? 43.204 -46.152 2.191 1.00 38.81 349 PRO A CA 1
ATOM 2771 C C . PRO A 1 349 ? 41.913 -46.523 3.003 1.00 38.81 349 PRO A C 1
ATOM 2773 O O . PRO A 1 349 ? 41.877 -46.478 4.227 1.00 38.81 349 PRO A O 1
ATOM 2776 N N . SER A 1 350 ? 40.849 -46.967 2.302 1.00 28.27 350 SER A N 1
ATOM 2777 C CA . SER A 1 350 ? 39.584 -47.571 2.828 1.00 28.27 350 SER A CA 1
ATOM 2778 C C . SER A 1 350 ? 39.516 -49.101 2.564 1.00 28.27 350 SER A C 1
ATOM 2780 O O . SER A 1 350 ? 40.323 -49.547 1.741 1.00 28.27 350 SER A O 1
ATOM 2782 N N . PRO A 1 351 ? 38.596 -49.923 3.164 1.00 37.97 351 PRO A N 1
ATOM 2783 C CA . PRO A 1 351 ? 37.285 -50.230 2.512 1.00 37.97 351 PRO A CA 1
ATOM 2784 C C . PRO A 1 351 ? 36.085 -50.831 3.351 1.00 37.97 351 PRO A C 1
ATOM 2786 O O . PRO A 1 351 ? 36.260 -51.447 4.391 1.00 37.97 351 PRO A O 1
ATOM 2789 N N . ALA A 1 352 ? 34.864 -50.724 2.788 1.00 25.30 352 ALA A N 1
ATOM 2790 C CA . ALA A 1 352 ? 33.728 -51.694 2.661 1.00 25.30 352 ALA A CA 1
ATOM 2791 C C . ALA A 1 352 ? 33.101 -52.602 3.792 1.00 25.30 352 ALA A C 1
ATOM 2793 O O . ALA A 1 352 ? 33.641 -53.649 4.127 1.00 25.30 352 ALA A O 1
ATOM 2794 N N . SER A 1 353 ? 31.776 -52.404 4.015 1.00 24.06 353 SER A N 1
ATOM 2795 C CA . SER A 1 353 ? 30.641 -53.393 3.904 1.00 24.06 353 SER A CA 1
ATOM 2796 C C . SER A 1 353 ? 30.154 -54.347 5.050 1.00 24.06 353 SER A C 1
ATOM 2798 O O . SER A 1 353 ? 30.925 -54.737 5.914 1.00 24.06 353 SER A O 1
ATOM 2800 N N . LEU A 1 354 ? 28.858 -54.758 4.946 1.00 24.31 354 LEU A N 1
ATOM 2801 C CA . LEU A 1 354 ? 28.001 -55.673 5.778 1.00 24.31 354 LEU A CA 1
ATOM 2802 C C . LEU A 1 354 ? 27.618 -55.197 7.213 1.00 24.31 354 LEU A C 1
ATOM 2804 O O . LEU A 1 354 ? 28.359 -54.425 7.803 1.00 24.31 354 LEU A O 1
ATOM 2808 N N . GLY A 1 355 ? 26.483 -55.592 7.842 1.00 22.73 355 GLY A N 1
ATOM 2809 C CA . GLY A 1 355 ? 25.272 -56.334 7.393 1.00 22.73 355 GLY A CA 1
ATOM 2810 C C . GLY A 1 355 ? 24.319 -56.781 8.552 1.00 22.73 355 GLY A C 1
ATOM 2811 O O . GLY A 1 355 ? 24.802 -56.970 9.661 1.00 22.73 355 GLY A O 1
ATOM 2812 N N . SER A 1 356 ? 23.012 -57.008 8.276 1.00 23.84 356 SER A N 1
ATOM 2813 C CA . SER A 1 356 ? 21.931 -57.557 9.170 1.00 23.84 356 SER A CA 1
ATOM 2814 C C . SER A 1 356 ? 21.562 -56.763 10.461 1.00 23.84 356 SER A C 1
ATOM 2816 O O . SER A 1 356 ? 22.260 -55.819 10.808 1.00 23.84 356 SER A O 1
ATOM 2818 N N . ASP A 1 357 ? 20.441 -56.986 11.183 1.00 24.17 357 ASP A N 1
ATOM 2819 C CA . ASP A 1 357 ? 19.462 -58.105 11.190 1.00 24.17 357 ASP A CA 1
ATOM 2820 C C . ASP A 1 357 ? 17.980 -57.701 11.491 1.00 24.17 357 ASP A C 1
ATOM 2822 O O . ASP A 1 357 ? 17.666 -56.528 11.696 1.00 24.17 357 ASP A O 1
ATOM 2826 N N . HIS A 1 358 ? 17.054 -58.677 11.488 1.00 27.16 358 HIS A N 1
ATOM 2827 C CA . HIS A 1 358 ? 15.583 -58.520 11.625 1.00 27.16 358 HIS A CA 1
ATOM 2828 C C . HIS A 1 358 ? 15.024 -58.335 13.060 1.00 27.16 358 HIS A C 1
ATOM 2830 O O . HIS A 1 358 ? 15.631 -58.801 14.016 1.00 27.16 358 HIS A O 1
ATOM 2836 N N . TYR A 1 359 ? 13.781 -57.821 13.189 1.00 23.86 359 TYR A N 1
ATOM 2837 C CA . TYR A 1 359 ? 12.618 -58.576 13.736 1.00 23.86 359 TYR A CA 1
ATOM 2838 C C . TYR A 1 359 ? 11.256 -57.873 13.475 1.00 23.86 359 TYR A C 1
ATOM 2840 O O . TYR A 1 359 ? 11.173 -56.649 13.436 1.00 23.86 359 TYR A O 1
ATOM 2848 N N . HIS A 1 360 ? 10.181 -58.658 13.308 1.00 24.52 360 HIS A N 1
ATOM 2849 C CA . HIS A 1 360 ? 8.764 -58.230 13.213 1.00 24.52 360 HIS A CA 1
ATOM 2850 C C . HIS A 1 360 ? 7.962 -58.761 14.423 1.00 24.52 360 HIS A C 1
ATOM 2852 O O . HIS A 1 360 ? 8.432 -59.690 15.083 1.00 24.52 360 HIS A O 1
ATOM 2858 N N . PRO A 1 361 ? 6.735 -58.251 14.682 1.00 29.05 361 PRO A N 1
ATOM 2859 C CA . PRO A 1 361 ? 5.574 -59.138 14.467 1.00 29.05 361 PRO A CA 1
ATOM 2860 C C . PRO A 1 361 ? 4.255 -58.483 13.964 1.00 29.05 361 PRO A C 1
ATOM 2862 O O . PRO A 1 361 ? 3.832 -57.439 14.444 1.00 29.05 361 PRO A O 1
ATOM 2865 N N . THR A 1 362 ? 3.578 -59.211 13.058 1.00 23.19 362 THR A N 1
ATOM 2866 C CA . THR A 1 362 ? 2.105 -59.394 12.872 1.00 23.19 362 THR A CA 1
ATOM 2867 C C . THR A 1 362 ? 1.114 -58.227 12.640 1.00 23.19 362 THR A C 1
ATOM 2869 O O . THR A 1 362 ? 1.012 -57.290 13.423 1.00 23.19 362 THR A O 1
ATOM 2872 N N . GLN A 1 363 ? 0.253 -58.404 11.620 1.00 28.50 363 GLN A N 1
ATOM 2873 C CA . GLN A 1 363 ? -1.025 -57.691 11.375 1.00 28.50 363 GLN A CA 1
ATOM 2874 C C . GLN A 1 363 ? -2.240 -58.484 11.931 1.00 28.50 363 GLN A C 1
ATOM 2876 O O . GLN A 1 363 ? -2.053 -59.600 12.422 1.00 28.50 363 GLN A O 1
ATOM 2881 N N . PRO A 1 364 ? -3.486 -57.964 11.819 1.00 32.34 364 PRO A N 1
ATOM 2882 C CA . PRO A 1 364 ? -4.378 -58.406 10.722 1.00 32.34 364 PRO A CA 1
ATOM 2883 C C . PRO A 1 364 ? -5.149 -57.263 9.990 1.00 32.34 364 PRO A C 1
ATOM 2885 O O . PRO A 1 364 ? -4.742 -56.106 10.043 1.00 32.34 364 PRO A O 1
ATOM 2888 N N . PHE A 1 365 ? -6.190 -57.597 9.204 1.00 22.83 365 PHE A N 1
ATOM 2889 C CA . PHE A 1 365 ? -6.646 -56.862 8.000 1.00 22.83 365 PHE A CA 1
ATOM 2890 C C . PHE A 1 365 ? -8.004 -56.104 8.068 1.00 22.83 365 PHE A C 1
ATOM 2892 O O . PHE A 1 365 ? -8.975 -56.645 8.584 1.00 22.83 365 PHE A O 1
ATOM 2899 N N . HIS A 1 366 ? -8.087 -54.992 7.302 1.00 22.83 366 HIS A N 1
ATOM 2900 C CA . HIS A 1 366 ? -9.270 -54.465 6.555 1.00 22.83 366 HIS A CA 1
ATOM 2901 C C . HIS A 1 366 ? -10.532 -53.969 7.347 1.00 22.83 366 HIS A C 1
ATOM 2903 O O . HIS A 1 366 ? -10.610 -54.157 8.555 1.00 22.83 366 HIS A O 1
ATOM 2909 N N . PRO A 1 367 ? -11.544 -53.318 6.706 1.00 40.28 367 PRO A N 1
ATOM 2910 C CA . PRO A 1 367 ? -11.436 -52.054 5.940 1.00 40.28 367 PRO A CA 1
ATOM 2911 C C . PRO A 1 367 ? -12.627 -51.058 6.137 1.00 40.28 367 PRO A C 1
ATOM 2913 O O . PRO A 1 367 ? -13.776 -51.484 6.181 1.00 40.28 367 PRO A O 1
ATOM 2916 N N . THR A 1 368 ? -12.421 -49.731 6.076 1.00 21.47 368 THR A N 1
ATOM 2917 C CA . THR A 1 368 ? -13.527 -48.749 5.873 1.00 21.47 368 THR A CA 1
ATOM 2918 C C . THR A 1 368 ? -13.053 -47.369 5.393 1.00 21.47 368 THR A C 1
ATOM 2920 O O . THR A 1 368 ? -11.913 -46.974 5.622 1.00 21.47 368 THR A O 1
ATOM 2923 N N . MET A 1 369 ? -13.957 -46.610 4.759 1.00 28.05 369 MET A N 1
ATOM 2924 C CA . MET A 1 369 ? -13.842 -45.151 4.608 1.00 28.05 369 MET A CA 1
ATOM 2925 C C . MET A 1 369 ? -14.385 -44.450 5.859 1.00 28.05 369 MET A C 1
ATOM 2927 O O . MET A 1 369 ? -15.450 -44.846 6.330 1.00 28.05 369 MET A O 1
ATOM 2931 N N . ASN A 1 370 ? -13.776 -43.337 6.286 1.00 23.52 370 ASN A N 1
ATOM 2932 C CA . ASN A 1 370 ? -14.544 -42.100 6.475 1.00 23.52 370 ASN A CA 1
ATOM 2933 C C . ASN A 1 370 ? -13.668 -40.834 6.521 1.00 23.52 370 ASN A C 1
ATOM 2935 O O . ASN A 1 370 ? -12.440 -40.906 6.506 1.00 23.52 370 ASN A O 1
ATOM 2939 N N . GLN A 1 371 ? -14.329 -39.678 6.536 1.00 32.12 371 GLN A N 1
ATOM 2940 C CA . GLN A 1 371 ? -13.732 -38.343 6.622 1.00 32.12 371 GLN A CA 1
ATOM 2941 C C . GLN A 1 371 ? -13.192 -38.042 8.033 1.00 32.12 371 GLN A C 1
ATOM 2943 O O . GLN A 1 371 ? -13.808 -38.428 9.023 1.00 32.12 371 GLN A O 1
ATOM 2948 N N . SER A 1 372 ? -12.106 -37.269 8.125 1.00 22.84 372 SER A N 1
ATOM 2949 C CA . SER A 1 372 ? -11.802 -36.448 9.306 1.00 22.84 372 SER A CA 1
ATOM 2950 C C . SER A 1 372 ? -10.967 -35.242 8.894 1.00 22.84 372 SER A C 1
ATOM 2952 O O . SER A 1 372 ? -9.865 -35.390 8.366 1.00 22.84 372 SER A O 1
ATOM 2954 N N . GLU A 1 373 ? -11.471 -34.047 9.177 1.00 29.77 373 GLU A N 1
ATOM 2955 C CA . GLU A 1 373 ? -10.631 -32.856 9.267 1.00 29.77 373 GLU A CA 1
ATOM 2956 C C . GLU A 1 373 ? -9.748 -32.961 10.525 1.00 29.77 373 GLU A C 1
ATOM 2958 O O . GLU A 1 373 ? -10.098 -33.650 11.485 1.00 29.77 373 GLU A O 1
ATOM 2963 N N . PHE A 1 374 ? -8.600 -32.282 10.526 1.00 23.78 374 PHE A N 1
ATOM 2964 C CA . PHE A 1 374 ? -7.736 -32.138 11.700 1.00 23.78 374 PHE A CA 1
ATOM 2965 C C . PHE A 1 374 ? -7.415 -30.651 11.898 1.00 23.78 374 PHE A C 1
ATOM 2967 O O . PHE A 1 374 ? -6.799 -30.050 11.013 1.00 23.78 374 PHE A O 1
ATOM 2974 N N . PRO A 1 375 ? -7.780 -30.040 13.041 1.00 27.42 375 PRO A N 1
ATOM 2975 C CA . PRO A 1 375 ? -7.316 -28.701 13.382 1.00 27.42 375 PRO A CA 1
ATOM 2976 C C . PRO A 1 375 ? -5.790 -28.700 13.532 1.00 27.42 375 PRO A C 1
ATOM 2978 O O . PRO A 1 375 ? -5.236 -29.520 14.266 1.00 27.42 375 PRO A O 1
ATOM 2981 N N . MET A 1 376 ? -5.096 -27.769 12.872 1.00 32.59 376 MET A N 1
ATOM 2982 C CA . MET A 1 376 ? -3.670 -27.573 13.137 1.00 32.59 376 MET A CA 1
ATOM 2983 C C . MET A 1 376 ? -3.491 -26.917 14.506 1.00 32.59 376 MET A C 1
ATOM 2985 O O . MET A 1 376 ? -3.834 -25.750 14.691 1.00 32.59 376 MET A O 1
ATOM 2989 N N . LEU A 1 377 ? -2.914 -27.657 15.453 1.00 33.44 377 LEU A N 1
ATOM 2990 C CA . LEU A 1 377 ? -2.448 -27.091 16.712 1.00 33.44 377 LEU A CA 1
ATOM 2991 C C . LEU A 1 377 ? -1.230 -26.194 16.429 1.00 33.44 377 LEU A C 1
ATOM 2993 O O . LEU A 1 377 ? -0.194 -26.685 15.974 1.00 33.44 377 LEU A O 1
ATOM 2997 N N . LEU A 1 378 ? -1.344 -24.889 16.691 1.00 40.22 378 LEU A N 1
ATOM 2998 C CA . LEU A 1 378 ? -0.189 -23.990 16.673 1.00 40.22 378 LEU A CA 1
ATOM 2999 C C . LEU A 1 378 ? 0.653 -24.238 17.930 1.00 40.22 378 LEU A C 1
ATOM 3001 O O . LEU A 1 378 ? 0.320 -23.811 19.033 1.00 40.22 378 LEU A O 1
ATOM 3005 N N . ASP A 1 379 ? 1.742 -24.968 17.734 1.00 34.03 379 ASP A N 1
ATOM 3006 C CA . ASP A 1 379 ? 2.732 -25.314 18.747 1.00 34.03 379 ASP A CA 1
ATOM 3007 C C . ASP A 1 379 ? 3.658 -24.112 19.006 1.00 34.03 379 ASP A C 1
ATOM 3009 O O . ASP A 1 379 ? 4.725 -23.976 18.407 1.00 34.03 379 ASP A O 1
ATOM 3013 N N . CYS A 1 380 ? 3.200 -23.193 19.862 1.00 35.28 380 CYS A N 1
ATOM 3014 C CA . CYS A 1 380 ? 3.866 -21.924 20.191 1.00 35.28 380 CYS A CA 1
ATOM 3015 C C . CYS A 1 380 ? 5.098 -22.074 21.113 1.00 35.28 380 CYS A C 1
ATOM 3017 O O . CYS A 1 380 ? 5.450 -21.138 21.832 1.00 35.28 380 CYS A O 1
ATOM 3019 N N . THR A 1 381 ? 5.751 -23.239 21.131 1.00 31.66 381 THR A N 1
ATOM 3020 C CA . THR A 1 381 ? 6.943 -23.484 21.950 1.00 31.66 381 THR A CA 1
ATOM 3021 C C . THR A 1 381 ? 8.197 -22.903 21.282 1.00 31.66 381 THR A C 1
ATOM 3023 O O . THR A 1 381 ? 8.713 -23.416 20.291 1.00 31.66 381 THR A O 1
ATOM 3026 N N . MET A 1 382 ? 8.695 -21.786 21.820 1.00 34.38 382 MET A N 1
ATOM 3027 C CA . MET A 1 382 ? 9.883 -21.098 21.299 1.00 34.38 382 MET A CA 1
ATOM 3028 C C . MET A 1 382 ? 11.163 -21.932 21.522 1.00 34.38 382 MET A C 1
ATOM 3030 O O . MET A 1 382 ? 11.451 -22.296 22.667 1.00 34.38 382 MET A O 1
ATOM 3034 N N . PRO A 1 383 ? 11.987 -22.191 20.486 1.00 28.62 383 PRO A N 1
ATOM 3035 C CA . PRO A 1 383 ? 13.314 -22.769 20.672 1.00 28.62 383 PRO A CA 1
ATOM 3036 C C . PRO A 1 383 ? 14.225 -21.816 21.458 1.00 28.62 383 PRO A C 1
ATOM 3038 O O . PRO A 1 383 ? 14.304 -20.627 21.152 1.00 28.62 383 PRO A O 1
ATOM 3041 N N . ARG A 1 384 ? 14.966 -22.341 22.440 1.00 33.25 384 ARG A N 1
ATOM 3042 C CA . ARG A 1 384 ? 16.127 -21.640 23.008 1.00 33.25 384 ARG A CA 1
ATOM 3043 C C . ARG A 1 384 ? 17.317 -21.821 22.075 1.00 33.25 384 ARG A C 1
ATOM 3045 O O . ARG A 1 384 ? 17.737 -22.958 21.878 1.00 33.25 384 ARG A O 1
ATOM 3052 N N . ASP A 1 385 ? 17.919 -20.729 21.615 1.00 29.16 385 ASP A N 1
ATOM 3053 C CA . ASP A 1 385 ? 19.249 -20.783 21.006 1.00 29.16 385 ASP A CA 1
ATOM 3054 C C . ASP A 1 385 ? 20.151 -19.633 21.490 1.00 29.16 385 ASP A C 1
ATOM 3056 O O . ASP A 1 385 ? 19.706 -18.507 21.697 1.00 29.16 385 ASP A O 1
ATOM 3060 N N . ARG A 1 386 ? 21.418 -19.991 21.718 1.00 28.95 386 ARG A N 1
ATOM 3061 C CA . ARG A 1 386 ? 22.613 -19.171 22.015 1.00 28.95 386 ARG A CA 1
ATOM 3062 C C . ARG A 1 386 ? 22.431 -17.829 22.744 1.00 28.95 386 ARG A C 1
ATOM 3064 O O . ARG A 1 386 ? 22.414 -16.758 22.145 1.00 28.95 386 ARG A O 1
ATOM 3071 N N . THR A 1 387 ? 22.574 -17.887 24.067 1.00 26.50 387 THR A N 1
ATOM 3072 C CA . THR A 1 387 ? 23.186 -16.793 24.837 1.00 26.50 387 THR A CA 1
ATOM 3073 C C . THR A 1 387 ? 24.615 -16.528 24.344 1.00 26.50 387 THR A C 1
ATOM 3075 O O . THR A 1 387 ? 25.449 -17.436 24.388 1.00 26.50 387 THR A O 1
ATOM 3078 N N . LEU A 1 388 ? 24.920 -15.295 23.935 1.00 28.58 388 LEU A N 1
ATOM 3079 C CA . LEU A 1 388 ? 26.295 -14.799 23.822 1.00 28.58 388 LEU A CA 1
ATOM 3080 C C . LEU A 1 388 ? 26.650 -14.010 25.087 1.00 28.58 388 LEU A C 1
ATOM 3082 O O . LEU A 1 388 ? 25.844 -13.219 25.570 1.00 28.58 388 LEU A O 1
ATOM 3086 N N . SER A 1 389 ? 27.838 -14.264 25.633 1.00 26.22 389 SER A N 1
ATOM 3087 C CA . SER A 1 389 ? 28.306 -13.659 26.883 1.00 26.22 389 SER A CA 1
ATOM 3088 C C . SER A 1 389 ? 28.847 -12.246 26.665 1.00 26.22 389 SER A C 1
ATOM 3090 O O . SER A 1 389 ? 29.638 -12.019 25.752 1.00 26.22 389 SER A O 1
ATOM 3092 N N . ASP A 1 390 ? 28.467 -11.329 27.550 1.00 24.23 390 ASP A N 1
ATOM 3093 C CA . ASP A 1 390 ? 28.908 -9.932 27.564 1.00 24.23 390 ASP A CA 1
ATOM 3094 C C . ASP A 1 390 ? 30.257 -9.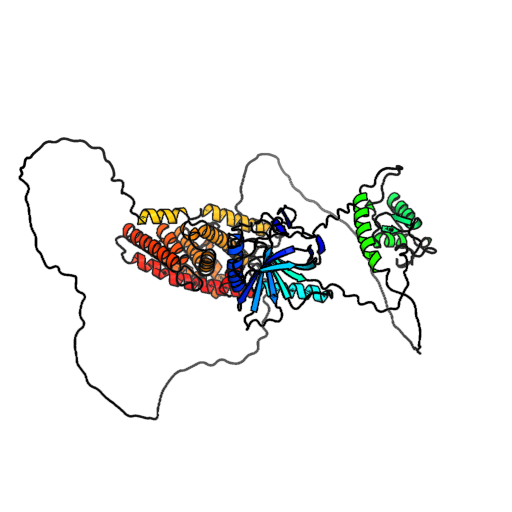778 28.314 1.00 24.23 390 ASP A C 1
ATOM 3096 O O . ASP A 1 390 ? 30.391 -10.318 29.421 1.00 24.23 390 ASP A O 1
ATOM 3100 N N . PRO A 1 391 ? 31.282 -9.100 27.755 1.00 27.58 391 PRO A N 1
ATOM 3101 C CA . PRO A 1 391 ? 32.566 -8.895 28.426 1.00 27.58 391 PRO A CA 1
ATOM 3102 C C . PRO A 1 391 ? 32.495 -7.750 29.450 1.00 27.58 391 PRO A C 1
ATOM 3104 O O . PRO A 1 391 ? 32.751 -6.586 29.146 1.00 27.58 391 PRO A O 1
ATOM 3107 N N . SER A 1 392 ? 32.188 -8.100 30.697 1.00 25.55 392 SER A N 1
ATOM 3108 C CA . SER A 1 392 ? 32.181 -7.171 31.830 1.00 25.55 392 SER A CA 1
ATOM 3109 C C . SER A 1 392 ? 33.569 -6.608 32.177 1.00 25.55 392 SER A C 1
ATOM 3111 O O . SER A 1 392 ? 34.570 -7.307 32.053 1.00 25.55 392 SER A O 1
ATOM 3113 N N . LEU A 1 393 ? 33.604 -5.363 32.676 1.00 25.23 393 LEU A N 1
ATOM 3114 C CA . LEU A 1 393 ? 34.434 -4.822 33.779 1.00 25.23 393 LEU A CA 1
ATOM 3115 C C . LEU A 1 393 ? 33.924 -3.373 34.097 1.00 25.23 393 LEU A C 1
ATOM 3117 O O . LEU A 1 393 ? 33.108 -2.854 33.333 1.00 25.23 393 LEU A O 1
ATOM 3121 N N . PRO A 1 394 ? 34.246 -2.750 35.255 1.00 30.47 394 PRO A N 1
ATOM 3122 C CA . PRO A 1 394 ? 33.227 -2.015 36.026 1.00 30.47 394 PRO A CA 1
ATOM 3123 C C . PRO A 1 394 ? 33.560 -0.533 36.306 1.00 30.47 394 PRO A C 1
ATOM 3125 O O . PRO A 1 394 ? 34.662 -0.083 36.017 1.00 30.47 394 PRO A O 1
ATOM 3128 N N . PHE A 1 395 ? 32.662 0.183 37.005 1.00 23.23 395 PHE A N 1
ATOM 3129 C CA . PHE A 1 395 ? 32.969 0.749 38.339 1.00 23.23 395 PHE A CA 1
ATOM 3130 C C . PHE A 1 395 ? 31.696 1.146 39.132 1.00 23.23 395 PHE A C 1
ATOM 3132 O O . PHE A 1 395 ? 30.578 0.940 38.670 1.00 23.23 395 PHE A O 1
ATOM 3139 N N . HIS A 1 396 ? 31.880 1.584 40.383 1.00 24.34 396 HIS A N 1
ATOM 3140 C CA . HIS A 1 396 ? 30.931 1.477 41.505 1.00 24.34 396 HIS A CA 1
ATOM 3141 C C . HIS A 1 396 ? 29.722 2.438 41.547 1.00 24.34 396 HIS A C 1
ATOM 3143 O O . HIS A 1 396 ? 29.810 3.618 41.222 1.00 24.34 396 HIS A O 1
ATOM 3149 N N . THR A 1 397 ? 28.638 1.924 42.138 1.00 22.81 397 THR A N 1
ATOM 3150 C CA . THR A 1 397 ? 27.450 2.629 42.659 1.00 22.81 397 THR A CA 1
ATOM 3151 C C . THR A 1 397 ? 27.735 3.452 43.926 1.00 22.81 397 THR A C 1
ATOM 3153 O O . THR A 1 397 ? 28.433 2.954 44.805 1.00 22.81 397 THR A O 1
ATOM 3156 N N . LEU A 1 398 ? 27.065 4.604 44.100 1.00 23.50 398 LEU A N 1
ATOM 3157 C CA . LEU A 1 398 ? 26.555 5.123 45.392 1.00 23.50 398 LEU A CA 1
ATOM 3158 C C . LEU A 1 398 ? 25.293 5.993 45.164 1.00 23.50 398 LEU A C 1
ATOM 3160 O O . LEU A 1 398 ? 25.036 6.422 44.041 1.00 23.50 398 LEU A O 1
ATOM 3164 N N . CYS A 1 399 ? 24.489 6.228 46.212 1.00 19.59 399 CYS A N 1
ATOM 3165 C CA . CYS A 1 399 ? 23.117 6.760 46.119 1.00 19.59 399 CYS A CA 1
ATOM 3166 C C . CYS A 1 399 ? 22.862 8.029 46.963 1.00 19.59 399 CYS A C 1
ATOM 3168 O O . CYS A 1 399 ? 23.140 7.998 48.158 1.00 19.59 399 CYS A O 1
ATOM 3170 N N . TYR A 1 400 ? 22.146 9.018 46.385 1.00 23.14 400 TYR A N 1
ATOM 3171 C CA . TYR A 1 400 ? 21.356 10.078 47.073 1.00 23.14 400 TYR A CA 1
ATOM 3172 C C . TYR A 1 400 ? 22.153 11.044 48.011 1.00 23.14 400 TYR A C 1
ATOM 3174 O O . TYR A 1 400 ? 23.351 10.832 48.190 1.00 23.14 400 TYR A O 1
ATOM 3182 N N . PRO A 1 401 ? 21.573 12.136 48.590 1.00 28.77 401 PRO A N 1
ATOM 3183 C CA . PRO A 1 401 ? 20.175 12.600 48.587 1.00 28.77 401 PRO A CA 1
ATOM 3184 C C . PRO A 1 401 ? 19.944 14.070 48.131 1.00 28.77 401 PRO A C 1
ATOM 3186 O O . PRO A 1 401 ? 20.846 14.758 47.666 1.00 28.77 401 PRO A O 1
ATOM 3189 N N . SER A 1 402 ? 18.702 14.549 48.278 1.00 24.23 402 SER A N 1
ATOM 3190 C CA . SER A 1 402 ? 18.246 15.931 48.023 1.00 24.23 402 SER A CA 1
ATOM 3191 C C . SER A 1 402 ? 18.549 16.915 49.173 1.00 24.23 402 SER A C 1
ATOM 3193 O O . SER A 1 402 ? 18.600 16.468 50.314 1.00 24.23 402 SER A O 1
ATOM 3195 N N . PHE A 1 403 ? 18.616 18.234 48.881 1.00 22.89 403 PHE A N 1
ATOM 3196 C CA . PHE A 1 403 ? 17.910 19.374 49.547 1.00 22.89 403 PHE A CA 1
ATOM 3197 C C . PHE A 1 403 ? 18.677 20.735 49.614 1.00 22.89 403 PHE A C 1
ATOM 3199 O O . PHE A 1 403 ? 19.897 20.781 49.672 1.00 22.89 403 PHE A O 1
ATOM 3206 N N . HIS A 1 404 ? 17.891 21.828 49.710 1.00 24.36 404 HIS A N 1
ATOM 3207 C CA . HIS A 1 404 ? 18.144 23.129 50.389 1.00 24.36 404 HIS A CA 1
ATOM 3208 C C . HIS A 1 404 ? 19.032 24.287 49.817 1.00 24.36 404 HIS A C 1
ATOM 3210 O O . HIS A 1 404 ? 20.166 24.484 50.223 1.00 24.36 404 HIS A O 1
ATOM 3216 N N . THR A 1 405 ? 18.371 25.188 49.056 1.00 20.80 405 THR A N 1
ATOM 3217 C CA . THR A 1 405 ? 18.116 26.651 49.320 1.00 20.80 405 THR A CA 1
ATOM 3218 C C . THR A 1 405 ? 19.199 27.752 49.520 1.00 20.80 405 THR A C 1
ATOM 3220 O O . THR A 1 405 ? 20.115 27.594 50.314 1.00 20.80 405 THR A O 1
ATOM 3223 N N . TYR A 1 406 ? 18.848 28.963 49.009 1.00 24.30 406 TYR A N 1
ATOM 3224 C CA . TYR A 1 406 ? 19.257 30.355 49.389 1.00 24.30 406 TYR A CA 1
ATOM 3225 C C . TYR A 1 406 ? 20.654 30.891 48.966 1.00 24.30 406 TYR A C 1
ATOM 3227 O O . TYR A 1 406 ? 21.568 30.084 48.825 1.00 24.30 406 TYR A O 1
ATOM 3235 N N . PRO A 1 407 ? 20.891 32.236 48.860 1.00 33.69 407 PRO A N 1
ATOM 3236 C CA . PRO A 1 407 ? 20.003 33.428 48.763 1.00 33.69 407 PRO A CA 1
ATOM 3237 C C . PRO A 1 407 ? 20.370 34.379 47.549 1.00 33.69 407 PRO A C 1
ATOM 3239 O O . PRO A 1 407 ? 21.034 33.905 46.628 1.00 33.69 407 PRO A O 1
ATOM 3242 N N . PRO A 1 408 ? 19.904 35.659 47.447 1.00 37.06 408 PRO A N 1
ATOM 3243 C CA . PRO A 1 408 ? 19.779 36.386 46.160 1.00 37.06 408 PRO A CA 1
ATOM 3244 C C . PRO A 1 408 ? 20.550 37.729 46.043 1.00 37.06 408 PRO A C 1
ATOM 3246 O O . PRO A 1 408 ? 21.162 38.186 47.003 1.00 37.06 408 PRO A O 1
ATOM 3249 N N . GLU A 1 409 ? 20.375 38.449 44.921 1.00 24.09 409 GLU A N 1
ATOM 3250 C CA . GLU A 1 409 ? 20.517 39.920 44.880 1.00 24.09 409 GLU A CA 1
ATOM 3251 C C . GLU A 1 409 ? 19.474 40.600 43.954 1.00 24.09 409 GLU A C 1
ATOM 3253 O O . GLU A 1 409 ? 18.751 39.926 43.219 1.00 24.09 409 GLU A O 1
ATOM 3258 N N . LYS A 1 410 ? 19.306 41.929 44.068 1.00 24.48 410 LYS A N 1
ATOM 3259 C CA . LYS A 1 410 ? 18.100 42.677 43.649 1.00 24.48 410 LYS A CA 1
ATOM 3260 C C . LYS A 1 410 ? 18.289 43.599 42.436 1.00 24.48 410 LYS A C 1
ATOM 3262 O O . LYS A 1 410 ? 19.310 44.271 42.321 1.00 24.48 410 LYS A O 1
ATOM 3267 N N . ARG A 1 411 ? 17.183 43.863 41.719 1.00 24.00 411 ARG A N 1
ATOM 3268 C CA . ARG A 1 411 ? 16.832 45.245 41.323 1.00 24.00 411 ARG A CA 1
ATOM 3269 C C . ARG A 1 411 ? 15.313 45.475 41.259 1.00 24.00 411 ARG A C 1
ATOM 3271 O O . ARG A 1 411 ? 14.629 44.936 40.400 1.00 24.00 411 ARG A O 1
ATOM 3278 N N . GLU A 1 412 ? 14.811 46.283 42.191 1.00 23.52 412 GLU A N 1
ATOM 3279 C CA . GLU A 1 412 ? 13.463 46.890 42.192 1.00 23.52 412 GLU A CA 1
ATOM 3280 C C . GLU A 1 412 ? 13.452 48.097 41.199 1.00 23.52 412 GLU A C 1
ATOM 3282 O O . GLU A 1 412 ? 14.492 48.398 40.612 1.00 23.52 412 GLU A O 1
ATOM 3287 N N . VAL A 1 413 ? 12.370 48.830 40.886 1.00 29.86 413 VAL A N 1
ATOM 3288 C CA . VAL A 1 413 ? 11.278 49.400 41.715 1.00 29.86 413 VAL A CA 1
ATOM 3289 C C . VAL A 1 413 ? 10.065 49.799 40.811 1.00 29.86 413 VAL A C 1
ATOM 3291 O O . VAL A 1 413 ? 10.203 49.732 39.592 1.00 29.86 413 VAL A O 1
ATOM 3294 N N . PRO A 1 414 ? 8.956 50.350 41.366 1.00 36.31 414 PRO A N 1
ATOM 3295 C CA . PRO A 1 414 ? 7.630 49.750 41.644 1.00 36.31 414 PRO A CA 1
ATOM 3296 C C . PRO A 1 414 ? 6.677 49.782 40.402 1.00 36.31 414 PRO A C 1
ATOM 3298 O O . PRO A 1 414 ? 7.179 49.633 39.299 1.00 36.31 414 PRO A O 1
ATOM 3301 N N . PHE A 1 415 ? 5.333 49.922 40.378 1.00 25.98 415 PHE A N 1
ATOM 3302 C CA . PHE A 1 415 ? 4.192 50.215 41.294 1.00 25.98 415 PHE A CA 1
ATOM 3303 C C . PHE A 1 415 ? 2.880 49.755 40.569 1.00 25.98 415 PHE A C 1
ATOM 3305 O O . PHE A 1 415 ? 2.943 49.510 39.369 1.00 25.98 415 PHE A O 1
ATOM 3312 N N . ASN A 1 416 ? 1.657 49.652 41.121 1.00 23.89 416 ASN A N 1
ATOM 3313 C CA . ASN A 1 416 ? 1.099 49.755 42.483 1.00 23.89 416 ASN A CA 1
ATOM 3314 C C . ASN A 1 416 ? -0.234 48.944 42.573 1.00 23.89 416 ASN A C 1
ATOM 3316 O O . ASN A 1 416 ? -0.724 48.445 41.565 1.00 23.89 416 ASN A O 1
ATOM 3320 N N . TYR A 1 417 ? -0.844 48.875 43.762 1.00 26.19 417 TYR A N 1
ATOM 3321 C CA . TYR A 1 417 ? -2.242 48.465 44.026 1.00 26.19 417 TYR A CA 1
ATOM 3322 C C . TYR A 1 417 ? -3.194 49.705 44.026 1.00 26.19 417 TYR A C 1
ATOM 3324 O O . TYR A 1 417 ? -2.706 50.825 43.886 1.00 26.19 417 TYR A O 1
ATOM 3332 N N . SER A 1 418 ? -4.537 49.656 44.144 1.00 28.62 418 SER A N 1
ATOM 3333 C CA . SER A 1 418 ? -5.447 48.727 44.862 1.00 28.62 418 SER A CA 1
ATOM 3334 C C . SER A 1 418 ? -6.903 48.747 44.264 1.00 28.62 418 SER A C 1
ATOM 3336 O O . SER A 1 418 ? -7.016 49.170 43.114 1.00 28.62 418 SER A O 1
ATOM 3338 N N . PRO A 1 419 ? -8.015 48.249 44.880 1.00 38.44 419 PRO A N 1
ATOM 3339 C CA . PRO A 1 419 ? -8.932 47.345 44.160 1.00 38.44 419 PRO A CA 1
ATOM 3340 C C . PRO A 1 419 ? -10.413 47.794 44.064 1.00 38.44 419 PRO A C 1
ATOM 3342 O O . PRO A 1 419 ? -10.833 48.772 44.678 1.00 38.44 419 PRO A O 1
ATOM 3345 N N . ALA A 1 420 ? -11.237 47.000 43.366 1.00 25.84 420 ALA A N 1
ATOM 3346 C CA . ALA A 1 420 ? -12.703 47.048 43.439 1.00 25.84 420 ALA A CA 1
ATOM 3347 C C . ALA A 1 420 ? -13.331 45.646 43.269 1.00 25.84 420 ALA A C 1
ATOM 3349 O O . ALA A 1 420 ? -12.796 44.802 42.552 1.00 25.84 420 ALA A O 1
ATOM 3350 N N . SER A 1 421 ? -14.464 45.406 43.932 1.00 28.31 421 SER A N 1
ATOM 3351 C CA . SER A 1 421 ? -15.211 44.134 43.933 1.00 28.31 421 SER A CA 1
ATOM 3352 C C . SER A 1 421 ? -16.305 44.100 42.858 1.00 28.31 421 SER A C 1
ATOM 3354 O O . SER A 1 421 ? -16.863 45.156 42.574 1.00 28.31 421 SER A O 1
ATOM 3356 N N . LEU A 1 422 ? -16.709 42.907 42.379 1.00 30.28 422 LEU A N 1
ATOM 3357 C CA . LEU A 1 422 ? -18.123 42.457 42.304 1.00 30.28 422 LEU A CA 1
ATOM 3358 C C . LEU A 1 422 ? -18.292 41.022 41.741 1.00 30.28 422 LEU A C 1
ATOM 3360 O O . LEU A 1 422 ? -17.327 40.370 41.353 1.00 30.28 422 LEU A O 1
ATOM 3364 N N . THR A 1 423 ? -19.527 40.512 41.799 1.00 34.69 423 THR A N 1
ATOM 3365 C CA . THR A 1 423 ? -19.951 39.109 41.595 1.00 34.69 423 THR A CA 1
ATOM 3366 C C . THR A 1 423 ? -20.205 38.696 40.131 1.00 34.69 423 THR A C 1
ATOM 3368 O O . THR A 1 423 ? -20.494 39.557 39.300 1.00 34.69 423 THR A O 1
ATOM 3371 N N . PRO A 1 424 ? -20.178 37.384 39.804 1.00 38.03 424 PRO A N 1
ATOM 3372 C CA . PRO A 1 424 ? -20.432 36.875 38.450 1.00 38.03 424 PRO A CA 1
ATOM 3373 C C . PRO A 1 424 ? -21.934 36.811 38.080 1.00 38.03 424 PRO A C 1
ATOM 3375 O O . PRO A 1 424 ? -22.766 36.589 38.962 1.00 38.03 424 PRO A O 1
ATOM 3378 N N . PRO A 1 425 ? -22.296 36.932 36.785 1.00 35.78 425 PRO A N 1
ATOM 3379 C CA . PRO A 1 425 ? -23.660 36.730 36.292 1.00 35.78 425 PRO A CA 1
ATOM 3380 C C . PRO A 1 425 ? -23.946 35.275 35.866 1.00 35.78 425 PRO A C 1
ATOM 3382 O O . PRO A 1 425 ? -23.069 34.566 35.373 1.00 35.78 425 PRO A O 1
ATOM 3385 N N . ALA A 1 426 ? -25.207 34.858 36.003 1.00 35.38 426 ALA A N 1
ATOM 3386 C CA . ALA A 1 426 ? -25.751 33.588 35.506 1.00 35.38 426 ALA A CA 1
ATOM 3387 C C . ALA A 1 426 ? -26.454 33.771 34.134 1.00 35.38 426 ALA A C 1
ATOM 3389 O O . ALA A 1 426 ? -26.817 34.900 33.793 1.00 35.38 426 ALA A O 1
ATOM 3390 N N . PRO A 1 427 ? -26.662 32.705 33.331 1.00 37.66 427 PRO A N 1
ATOM 3391 C CA . PRO A 1 427 ? -27.315 32.811 32.022 1.00 37.66 427 PRO A CA 1
ATOM 3392 C C . PRO A 1 427 ? -28.831 33.056 32.129 1.00 37.66 427 PRO A C 1
ATOM 3394 O O . PRO A 1 427 ? -29.475 32.605 33.075 1.00 37.66 427 PRO A O 1
ATOM 3397 N N . LEU A 1 428 ? -29.411 33.721 31.122 1.00 30.61 428 LEU A N 1
ATOM 3398 C CA . LEU A 1 428 ? -30.848 34.014 31.033 1.00 30.61 428 LEU A CA 1
ATOM 3399 C C . LEU A 1 428 ? -31.455 33.592 29.687 1.00 30.61 428 LEU A C 1
ATOM 3401 O O . LEU A 1 428 ? -30.837 33.719 28.631 1.00 30.61 428 LEU A O 1
ATOM 3405 N N . SER A 1 429 ? -32.693 33.102 29.756 1.00 32.09 429 SER A N 1
ATOM 3406 C CA . SER A 1 429 ? -33.550 32.719 28.626 1.00 32.09 429 SER A CA 1
ATOM 3407 C C . SER A 1 429 ? -34.194 33.941 27.936 1.00 32.09 429 SER A C 1
ATOM 3409 O O . SER A 1 429 ? -34.261 35.011 28.542 1.00 32.09 429 SER A O 1
ATOM 3411 N N . PRO A 1 430 ? -34.696 33.814 26.689 1.00 42.84 430 PRO A N 1
ATOM 3412 C CA . PRO A 1 430 ? -35.353 34.915 25.978 1.00 42.84 430 PRO A CA 1
ATOM 3413 C C . PRO A 1 430 ? -36.798 35.173 26.449 1.00 42.84 430 PRO A C 1
ATOM 3415 O O . PRO A 1 430 ? -37.511 34.247 26.835 1.00 42.84 430 PRO A O 1
ATOM 3418 N N . THR A 1 431 ? -37.252 36.426 26.318 1.00 30.64 431 THR A N 1
ATOM 3419 C CA . THR A 1 431 ? -38.601 36.902 26.698 1.00 30.64 431 THR A CA 1
ATOM 3420 C C . THR A 1 431 ? -39.290 37.608 25.517 1.00 30.64 431 THR A C 1
ATOM 3422 O O . THR A 1 431 ? -38.624 38.169 24.650 1.00 30.64 431 THR A O 1
ATOM 3425 N N . VAL A 1 432 ? -40.628 37.574 25.469 1.00 33.12 432 VAL A N 1
ATOM 3426 C CA . VAL A 1 432 ? -41.488 38.017 24.345 1.00 33.12 432 VAL A CA 1
ATOM 3427 C C . VAL A 1 432 ? -42.173 39.364 24.633 1.00 33.12 432 VAL A C 1
ATOM 3429 O O . VAL A 1 432 ? -42.575 39.577 25.775 1.00 33.12 432 VAL A O 1
ATOM 3432 N N . LEU A 1 433 ? -42.418 40.218 23.615 1.00 27.44 433 LEU A N 1
ATOM 3433 C CA . LEU A 1 433 ? -43.438 41.287 23.712 1.00 27.44 433 LEU A CA 1
ATOM 3434 C C . LEU A 1 433 ? -44.068 41.786 22.370 1.00 27.44 433 LEU A C 1
ATOM 3436 O O . LEU A 1 433 ? -43.509 42.621 21.672 1.00 27.44 433 LEU A O 1
ATOM 3440 N N . SER A 1 434 ? -45.285 41.295 22.090 1.00 29.30 434 SER A N 1
ATOM 3441 C CA . SER A 1 434 ? -46.521 42.021 21.678 1.00 29.30 434 SER A CA 1
ATOM 3442 C C . SER A 1 434 ? -46.702 42.869 20.379 1.00 29.30 434 SER A C 1
ATOM 3444 O O . SER A 1 434 ? -46.292 44.023 20.316 1.00 29.30 434 SER A O 1
ATOM 3446 N N . THR A 1 435 ? -47.667 42.408 19.546 1.00 26.83 435 THR A N 1
ATOM 3447 C CA . THR A 1 435 ? -48.788 43.164 18.870 1.00 26.83 435 THR A CA 1
ATOM 3448 C C . THR A 1 435 ? -48.514 44.143 17.696 1.00 26.83 435 THR A C 1
ATOM 3450 O O . THR A 1 435 ? -47.379 44.590 17.568 1.00 26.83 435 THR A O 1
ATOM 3453 N N . PRO A 1 436 ? -49.519 44.520 16.840 1.00 45.84 436 PRO A N 1
ATOM 3454 C CA . PRO A 1 436 ? -50.989 44.299 16.905 1.00 45.84 436 PRO A CA 1
ATOM 3455 C C . PRO A 1 436 ? -51.664 43.608 15.674 1.00 45.84 436 PRO A C 1
ATOM 3457 O O . PRO A 1 436 ? -50.992 43.082 14.795 1.00 45.84 436 PRO A O 1
ATOM 3460 N N . ALA A 1 437 ? -53.012 43.562 15.668 1.00 28.83 437 ALA A N 1
ATOM 3461 C CA . ALA A 1 437 ? -53.909 42.802 14.759 1.00 28.83 437 ALA A CA 1
ATOM 3462 C C . ALA A 1 437 ? -54.467 43.631 13.552 1.00 28.83 437 ALA A C 1
ATOM 3464 O O . ALA A 1 437 ? -54.050 44.784 13.422 1.00 28.83 437 ALA A O 1
ATOM 3465 N N . PRO A 1 438 ? -55.361 43.103 12.659 1.00 46.44 438 PRO A N 1
ATOM 3466 C CA . PRO A 1 438 ? -56.782 42.816 12.982 1.00 46.44 438 PRO A CA 1
ATOM 3467 C C . PRO A 1 438 ? -57.457 41.566 12.319 1.00 46.44 438 PRO A C 1
ATOM 3469 O O . PRO A 1 438 ? -56.845 40.801 11.581 1.00 46.44 438 PRO A O 1
ATOM 3472 N N . THR A 1 439 ? -58.747 41.392 12.655 1.00 28.44 439 THR A N 1
ATOM 3473 C CA . THR A 1 439 ? -59.809 40.398 12.298 1.00 28.44 439 THR A CA 1
ATOM 3474 C C . THR A 1 439 ? -60.292 40.435 10.817 1.00 28.44 439 THR A C 1
ATOM 3476 O O . THR A 1 439 ? -59.818 41.335 10.123 1.00 28.44 439 THR A O 1
ATOM 3479 N N . PRO A 1 440 ? -61.204 39.554 10.275 1.00 44.97 440 PRO A N 1
ATOM 3480 C CA . PRO A 1 440 ? -62.425 38.899 10.852 1.00 44.97 440 PRO A CA 1
ATOM 3481 C C . PRO A 1 440 ? -62.519 37.345 10.729 1.00 44.97 440 PRO A C 1
ATOM 3483 O O . PRO A 1 440 ? -61.969 36.758 9.809 1.00 44.97 440 PRO A O 1
ATOM 3486 N N . THR A 1 441 ? -63.065 36.591 11.702 1.00 30.81 441 THR A N 1
ATOM 3487 C CA . THR A 1 441 ? -64.492 36.309 12.066 1.00 30.81 441 THR A CA 1
ATOM 3488 C C . THR A 1 441 ? -65.105 35.073 11.371 1.00 30.81 441 THR A C 1
ATOM 3490 O O . THR A 1 441 ? -65.532 35.150 10.223 1.00 30.81 441 THR A O 1
ATOM 3493 N N . ALA A 1 442 ? -65.218 33.961 12.120 1.00 32.78 442 ALA A N 1
ATOM 3494 C CA . ALA A 1 442 ? -66.020 32.759 11.816 1.00 32.78 442 ALA A CA 1
ATOM 3495 C C . ALA A 1 442 ? -66.466 32.033 13.119 1.00 32.78 442 ALA A C 1
ATOM 3497 O O . ALA A 1 442 ? -66.356 32.611 14.205 1.00 32.78 442 ALA A O 1
ATOM 3498 N N . THR A 1 443 ? -67.053 30.827 13.043 1.00 29.52 443 THR A N 1
ATOM 3499 C CA . THR A 1 443 ? -68.387 30.606 13.654 1.00 29.52 443 THR A CA 1
ATOM 3500 C C . THR A 1 443 ? -68.626 29.256 14.373 1.00 29.52 443 THR A C 1
ATOM 3502 O O . THR A 1 443 ? -68.318 28.192 13.850 1.00 29.52 443 THR A O 1
ATOM 3505 N N . LEU A 1 444 ? -69.247 29.360 15.559 1.00 34.00 444 LEU A N 1
ATOM 3506 C CA . LEU A 1 444 ? -70.116 28.440 16.337 1.00 34.00 444 LEU A CA 1
ATOM 3507 C C . LEU A 1 444 ? -70.191 26.911 16.022 1.00 34.00 444 LEU A C 1
ATOM 3509 O O . LEU A 1 444 ? -70.784 26.506 15.030 1.00 34.00 444 LEU A O 1
ATOM 3513 N N . THR A 1 445 ? -69.685 26.085 16.963 1.00 27.67 445 THR A N 1
ATOM 3514 C CA . THR A 1 445 ? -70.393 25.166 17.930 1.00 27.67 445 THR A CA 1
ATOM 3515 C C . THR A 1 445 ? -71.789 24.554 17.609 1.00 27.67 445 THR A C 1
ATOM 3517 O O . THR A 1 445 ? -72.516 25.208 16.868 1.00 27.67 445 THR A O 1
ATOM 3520 N N . PRO A 1 446 ? -72.301 23.474 18.294 1.00 47.00 446 PRO A N 1
ATOM 3521 C CA . PRO A 1 446 ? -71.764 22.703 19.457 1.00 47.00 446 PRO A CA 1
ATOM 3522 C C . PRO A 1 446 ? -71.927 21.135 19.482 1.00 47.00 446 PRO A C 1
ATOM 3524 O O . PRO A 1 446 ? -72.763 20.555 18.805 1.00 47.00 446 PRO A O 1
ATOM 3527 N N . THR A 1 447 ? -71.170 20.487 20.390 1.00 32.69 447 THR A N 1
ATOM 3528 C CA . THR A 1 447 ? -71.505 19.380 21.349 1.00 32.69 447 THR A CA 1
ATOM 3529 C C . THR A 1 447 ? -72.434 18.182 21.012 1.00 32.69 447 THR A C 1
ATOM 3531 O O . THR A 1 447 ? -73.625 18.364 20.785 1.00 32.69 447 THR A O 1
ATOM 3534 N N . SER A 1 448 ? -71.962 16.937 21.259 1.00 31.36 448 SER A N 1
ATOM 3535 C CA . SER A 1 448 ? -72.713 15.858 21.977 1.00 31.36 448 SER A CA 1
ATOM 3536 C C . SER A 1 448 ? -71.887 14.577 22.291 1.00 31.36 448 SER A C 1
ATOM 3538 O O . SER A 1 448 ? -70.831 14.336 21.712 1.00 31.36 448 SER A O 1
ATOM 3540 N N . THR A 1 449 ? -72.388 13.774 23.242 1.00 33.94 449 THR A N 1
ATOM 3541 C CA . THR A 1 449 ? -71.901 12.478 23.801 1.00 33.94 449 THR A CA 1
ATOM 3542 C C . THR A 1 449 ? -73.150 11.675 24.275 1.00 33.94 449 THR A C 1
ATOM 3544 O O . THR A 1 449 ? -74.210 12.309 24.313 1.00 33.94 449 THR A O 1
ATOM 3547 N N . PRO A 1 450 ? -73.130 10.376 24.703 1.00 52.62 450 PRO A N 1
ATOM 3548 C CA . PRO A 1 450 ? -72.030 9.398 24.875 1.00 52.62 450 PRO A CA 1
ATOM 3549 C C . PRO A 1 450 ? -72.336 7.923 24.415 1.00 52.62 450 PRO A C 1
ATOM 3551 O O . PRO A 1 450 ? -73.380 7.632 23.848 1.00 52.62 450 PRO A O 1
ATOM 3554 N N . SER A 1 451 ? -71.447 6.983 24.795 1.00 30.44 451 SER A N 1
ATOM 3555 C CA . SER A 1 451 ? -71.705 5.561 25.170 1.00 30.44 451 SER A CA 1
ATOM 3556 C C . SER A 1 451 ? -72.110 4.480 24.141 1.00 30.44 451 SER A C 1
ATOM 3558 O O . SER A 1 451 ? -73.266 4.392 23.739 1.00 30.44 451 SER A O 1
ATOM 3560 N N . SER A 1 452 ? -71.230 3.483 23.927 1.00 31.47 452 SER A N 1
ATOM 3561 C CA . SER A 1 452 ? -71.477 2.047 24.253 1.00 31.47 452 SER A CA 1
ATOM 3562 C C . SER A 1 452 ? -70.288 1.118 23.897 1.00 31.47 452 SER A C 1
ATOM 3564 O O . SER A 1 452 ? -69.473 1.429 23.034 1.00 31.47 452 SER A O 1
ATOM 3566 N N . THR A 1 453 ? -70.188 -0.024 24.589 1.00 31.00 453 THR A N 1
ATOM 3567 C CA . THR A 1 453 ? -69.206 -1.130 24.423 1.00 31.00 453 THR A CA 1
ATOM 3568 C C . THR A 1 453 ? -69.973 -2.442 24.126 1.00 31.00 453 THR A C 1
ATOM 3570 O O . THR A 1 453 ? -71.160 -2.473 24.465 1.00 31.00 453 THR A O 1
ATOM 3573 N N . PRO A 1 454 ? -69.389 -3.521 23.529 1.00 43.84 454 PRO A N 1
ATOM 3574 C CA . PRO A 1 454 ? -68.191 -4.217 24.038 1.00 43.84 454 PRO A CA 1
ATOM 3575 C C . PRO A 1 454 ? -67.168 -4.792 23.010 1.00 43.84 454 PRO A C 1
ATOM 3577 O O . PRO A 1 454 ? -67.296 -4.672 21.799 1.00 43.84 454 PRO A O 1
ATOM 3580 N N . THR A 1 455 ? -66.129 -5.397 23.602 1.00 28.70 455 THR A N 1
ATOM 3581 C CA . THR A 1 455 ? -64.960 -6.205 23.159 1.00 28.70 455 THR A CA 1
ATOM 3582 C C . THR A 1 455 ? -65.184 -7.316 22.093 1.00 28.70 455 THR A C 1
ATOM 3584 O O . THR A 1 455 ? -66.341 -7.629 21.827 1.00 28.70 455 THR A O 1
ATOM 3587 N N . PRO A 1 456 ? -64.128 -7.999 21.538 1.00 43.59 456 PRO A N 1
ATOM 3588 C CA . PRO A 1 456 ? -62.702 -8.015 21.943 1.00 43.59 456 PRO A CA 1
ATOM 3589 C C . PRO A 1 456 ? -61.593 -7.893 20.853 1.00 43.59 456 PRO A C 1
ATOM 3591 O O . PRO A 1 456 ? -61.727 -8.328 19.718 1.00 43.59 456 PRO A O 1
ATOM 3594 N N . ALA A 1 457 ? -60.432 -7.404 21.311 1.00 33.22 457 ALA A N 1
ATOM 3595 C CA . ALA A 1 457 ? -59.044 -7.772 20.971 1.00 33.22 457 ALA A CA 1
ATOM 3596 C C . ALA A 1 457 ? -58.640 -8.292 19.563 1.00 33.22 457 ALA A C 1
ATOM 3598 O O . ALA A 1 457 ? -58.843 -9.456 19.225 1.00 33.22 457 ALA A O 1
ATOM 3599 N N . GLN A 1 458 ? -57.770 -7.518 18.898 1.00 32.12 458 GLN A N 1
ATOM 3600 C CA . GLN A 1 458 ? -56.510 -8.042 18.342 1.00 32.12 458 GLN A CA 1
ATOM 3601 C C . GLN A 1 458 ? -55.343 -7.141 18.778 1.00 32.12 458 GLN A C 1
ATOM 3603 O O . GLN A 1 458 ? -55.466 -5.917 18.788 1.00 32.12 458 GLN A O 1
ATOM 3608 N N . SER A 1 459 ? -54.219 -7.741 19.173 1.00 35.34 459 SER A N 1
ATOM 3609 C CA . SER A 1 459 ? -53.042 -7.029 19.681 1.00 35.34 459 SER A CA 1
ATOM 3610 C C . SER A 1 459 ? -52.082 -6.654 18.549 1.00 35.34 459 SER A C 1
ATOM 3612 O O . SER A 1 459 ? -51.246 -7.465 18.150 1.00 35.34 459 SER A O 1
ATOM 3614 N N . LEU A 1 460 ? -52.171 -5.418 18.057 1.00 35.91 460 LEU A N 1
ATOM 3615 C CA . LEU A 1 460 ? -51.156 -4.842 17.175 1.00 35.91 460 LEU A CA 1
ATOM 3616 C C . LEU A 1 460 ? -50.093 -4.122 18.009 1.00 35.91 460 LEU A C 1
ATOM 3618 O O . LEU A 1 460 ? -50.371 -3.120 18.667 1.00 35.91 460 LEU A O 1
ATOM 3622 N N . THR A 1 461 ? -48.866 -4.637 17.976 1.00 34.56 461 THR A N 1
ATOM 3623 C CA . THR A 1 461 ? -47.686 -3.947 18.506 1.00 34.56 461 THR A CA 1
ATOM 3624 C C . THR A 1 461 ? -47.427 -2.666 17.708 1.00 34.56 461 THR A C 1
ATOM 3626 O O . THR A 1 461 ? -47.461 -2.723 16.476 1.00 34.56 461 THR A O 1
ATOM 3629 N N . PRO A 1 462 ? -47.129 -1.522 18.351 1.00 40.78 462 PRO A N 1
ATOM 3630 C CA . PRO A 1 462 ? -46.793 -0.302 17.631 1.00 40.78 462 PRO A CA 1
ATOM 3631 C C . PRO A 1 462 ? -45.426 -0.457 16.956 1.00 40.78 462 PRO A C 1
ATOM 3633 O O . PRO A 1 462 ? -44.389 -0.408 17.615 1.00 40.78 462 PRO A O 1
ATOM 3636 N N . THR A 1 463 ? -45.418 -0.639 15.635 1.00 40.47 463 THR A N 1
ATOM 3637 C CA . THR A 1 463 ? -44.188 -0.606 14.836 1.00 40.47 463 THR A CA 1
ATOM 3638 C C . THR A 1 463 ? -43.613 0.807 14.886 1.00 40.47 463 THR A C 1
ATOM 3640 O O . THR A 1 463 ? -44.171 1.730 14.291 1.00 40.47 463 THR A O 1
ATOM 3643 N N . SER A 1 464 ? -42.514 0.995 15.615 1.00 49.72 464 SER A N 1
ATOM 3644 C CA . SER A 1 464 ? -41.830 2.283 15.696 1.00 49.72 464 SER A CA 1
ATOM 3645 C C . SER A 1 464 ? -41.276 2.678 14.326 1.00 49.72 464 SER A C 1
ATOM 3647 O O . SER A 1 464 ? -40.570 1.913 13.670 1.00 49.72 464 SER A O 1
ATOM 3649 N N . ILE A 1 465 ? -41.595 3.897 13.885 1.00 55.41 465 ILE A N 1
ATOM 3650 C CA . ILE A 1 465 ? -40.991 4.476 12.683 1.00 55.41 465 ILE A CA 1
ATOM 3651 C C . ILE A 1 465 ? -39.506 4.727 13.002 1.00 55.41 465 ILE A C 1
ATOM 3653 O O . ILE A 1 465 ? -39.226 5.417 13.987 1.00 55.41 465 ILE A O 1
ATOM 3657 N N . PRO A 1 466 ? -38.550 4.186 12.222 1.00 59.28 466 PRO A N 1
ATOM 3658 C CA . PRO A 1 466 ? -37.131 4.356 12.508 1.00 59.28 466 PRO A CA 1
ATOM 3659 C C . PRO A 1 466 ? -36.736 5.833 12.424 1.00 59.28 466 PRO A C 1
ATOM 3661 O O . PRO A 1 466 ? -37.012 6.519 11.438 1.00 59.28 466 PRO A O 1
ATOM 3664 N N . THR A 1 467 ? -36.067 6.330 13.465 1.00 68.62 467 THR A N 1
ATOM 3665 C CA . THR A 1 467 ? -35.540 7.700 13.502 1.00 68.62 467 THR A CA 1
ATOM 3666 C C . THR A 1 467 ? -34.429 7.882 12.457 1.00 68.62 467 THR A C 1
ATOM 3668 O O . THR A 1 467 ? -33.741 6.906 12.130 1.00 68.62 467 THR A O 1
ATOM 3671 N N . PRO A 1 468 ? -34.171 9.109 11.958 1.00 72.31 468 PRO A N 1
ATOM 3672 C CA . PRO A 1 468 ? -33.091 9.358 10.998 1.00 72.31 468 PRO A CA 1
ATOM 3673 C C . PRO A 1 468 ? -31.725 8.839 11.473 1.00 72.31 468 PRO A C 1
ATOM 3675 O O . PRO A 1 468 ? -30.981 8.250 10.689 1.00 72.31 468 PRO A O 1
ATOM 3678 N N . SER A 1 469 ? -31.433 8.974 12.771 1.00 71.56 469 SER A N 1
ATOM 3679 C CA . SER A 1 469 ? -30.218 8.457 13.408 1.00 71.56 469 SER A CA 1
ATOM 3680 C C . SER A 1 469 ? -30.138 6.930 13.371 1.00 71.56 469 SER A C 1
ATOM 3682 O O . SER A 1 469 ? -29.089 6.389 13.033 1.00 71.56 469 SER A O 1
ATOM 3684 N N . SER A 1 470 ? -31.247 6.223 13.632 1.00 77.81 470 SER A N 1
ATOM 3685 C CA . SER A 1 470 ? -31.286 4.754 13.535 1.00 77.81 470 SER A CA 1
ATOM 3686 C C . SER A 1 470 ? -31.088 4.254 12.098 1.00 77.81 470 SER A C 1
ATOM 3688 O O . SER A 1 470 ? -30.409 3.251 11.883 1.00 77.81 470 SER A O 1
ATOM 3690 N N . CYS A 1 471 ? -31.604 4.979 11.098 1.00 85.94 471 CYS A N 1
ATOM 3691 C CA . CYS A 1 471 ? -31.375 4.673 9.685 1.00 85.94 471 CYS A CA 1
ATOM 3692 C C . CYS A 1 471 ? -29.888 4.834 9.315 1.00 85.94 471 CYS A C 1
ATOM 3694 O O . CYS A 1 471 ? -29.298 3.948 8.696 1.00 85.94 471 CYS A O 1
ATOM 3696 N N . PHE A 1 472 ? -29.252 5.918 9.774 1.00 93.69 472 PHE A N 1
ATOM 3697 C CA . PHE A 1 472 ? -27.823 6.150 9.560 1.00 93.69 472 PHE A CA 1
ATOM 3698 C C . PHE A 1 472 ? -26.937 5.120 10.280 1.00 93.69 472 PHE A C 1
ATOM 3700 O O . PHE A 1 472 ? -26.004 4.601 9.675 1.00 93.69 472 PHE A O 1
ATOM 3707 N N . LEU A 1 473 ? -27.252 4.745 11.523 1.00 93.81 473 LEU A N 1
ATOM 3708 C CA . LEU A 1 473 ? -26.526 3.692 12.245 1.00 93.81 473 LEU A CA 1
ATOM 3709 C C . LEU A 1 473 ? -26.599 2.342 11.507 1.00 93.81 473 LEU A C 1
ATOM 3711 O O . LEU A 1 473 ? -25.582 1.671 11.345 1.00 93.81 473 LEU A O 1
ATOM 3715 N N . ASN A 1 474 ? -27.767 1.987 10.960 1.00 92.06 474 ASN A N 1
ATOM 3716 C CA . ASN A 1 474 ? -27.914 0.800 10.111 1.00 92.06 474 ASN A CA 1
ATOM 3717 C C . ASN A 1 474 ? -27.067 0.874 8.823 1.00 92.06 474 ASN A C 1
ATOM 3719 O O . ASN A 1 474 ? -26.518 -0.146 8.408 1.00 92.06 474 ASN A O 1
ATOM 3723 N N . GLN A 1 475 ? -26.893 2.057 8.220 1.00 93.38 475 GLN A N 1
ATOM 3724 C CA . GLN A 1 475 ? -25.976 2.254 7.084 1.00 93.38 475 GLN A CA 1
ATOM 3725 C C . GLN A 1 475 ? -24.509 1.978 7.468 1.00 93.38 475 GLN A C 1
ATOM 3727 O O . GLN A 1 475 ? -23.772 1.423 6.652 1.00 93.38 475 GLN A O 1
ATOM 3732 N N . LEU A 1 476 ? -24.082 2.324 8.692 1.00 94.31 476 LEU A N 1
ATOM 3733 C CA . LEU A 1 476 ? -22.737 2.001 9.193 1.00 94.31 476 LEU A CA 1
ATOM 3734 C C . LEU A 1 476 ? -22.579 0.489 9.433 1.00 94.31 476 LEU A C 1
ATOM 3736 O O . LEU A 1 476 ? -21.620 -0.116 8.959 1.00 94.31 476 LEU A O 1
ATOM 3740 N N . LEU A 1 477 ? -23.551 -0.142 10.107 1.00 93.44 477 LEU A N 1
ATOM 3741 C CA . LEU A 1 477 ? -23.546 -1.584 10.402 1.00 93.44 477 LEU A CA 1
ATOM 3742 C C . LEU A 1 477 ? -23.477 -2.462 9.141 1.00 93.44 477 LEU A C 1
ATOM 3744 O O . LEU A 1 477 ? -22.855 -3.523 9.170 1.00 93.44 477 LEU A O 1
ATOM 3748 N N . GLN A 1 478 ? -24.104 -2.028 8.042 1.00 89.75 478 GLN A N 1
ATOM 3749 C CA . GLN A 1 478 ? -24.085 -2.729 6.750 1.00 89.75 478 GLN A CA 1
ATOM 3750 C C . GLN A 1 478 ? -22.710 -2.731 6.061 1.00 89.75 478 GLN A C 1
ATOM 3752 O O . GLN A 1 478 ? -22.509 -3.517 5.136 1.00 89.75 478 GLN A O 1
ATOM 3757 N N . ALA A 1 479 ? -21.772 -1.875 6.480 1.00 88.56 479 ALA A N 1
ATOM 3758 C CA . ALA A 1 479 ? -20.418 -1.851 5.931 1.00 88.56 479 ALA A CA 1
ATOM 3759 C C . ALA A 1 479 ? -19.466 -2.857 6.606 1.00 88.56 479 ALA A C 1
ATOM 3761 O O . ALA A 1 479 ? -18.449 -3.202 6.004 1.00 88.56 479 ALA A O 1
ATOM 3762 N N . GLU A 1 480 ? -19.760 -3.322 7.829 1.00 90.62 480 GLU A N 1
ATOM 3763 C CA . GLU A 1 480 ? -18.856 -4.203 8.583 1.00 90.62 480 GLU A CA 1
ATOM 3764 C C . GLU A 1 480 ? -18.614 -5.554 7.882 1.00 90.62 480 GLU A C 1
ATOM 3766 O O . GLU A 1 480 ? -19.567 -6.193 7.424 1.00 90.62 480 GLU A O 1
ATOM 3771 N N . PRO A 1 481 ? -17.358 -6.038 7.831 1.00 84.62 481 PRO A N 1
ATOM 3772 C CA . PRO A 1 481 ? -17.034 -7.321 7.223 1.00 84.62 481 PRO A CA 1
ATOM 3773 C C . PRO A 1 481 ? -17.507 -8.499 8.088 1.00 84.62 481 PRO A C 1
ATOM 3775 O O . PRO A 1 481 ? -17.552 -8.424 9.315 1.00 84.62 481 PRO A O 1
ATOM 3778 N N . ASP A 1 482 ? -17.775 -9.638 7.448 1.00 86.88 482 ASP A N 1
ATOM 3779 C CA . ASP A 1 482 ? -17.982 -10.904 8.154 1.00 86.88 482 ASP A CA 1
ATOM 3780 C C . ASP A 1 482 ? -16.661 -11.377 8.786 1.00 86.88 482 ASP A C 1
ATOM 3782 O O . ASP A 1 482 ? -15.715 -11.777 8.097 1.00 86.88 482 ASP A O 1
ATOM 3786 N N . GLU A 1 483 ? -16.602 -11.353 10.118 1.00 86.94 483 GLU A N 1
ATOM 3787 C CA . GLU A 1 483 ? -15.434 -11.776 10.889 1.00 86.94 483 GLU A CA 1
ATOM 3788 C C . GLU A 1 483 ? -15.051 -13.244 10.636 1.00 86.94 483 GLU A C 1
ATOM 3790 O O . GLU A 1 483 ? -13.864 -13.575 10.648 1.00 86.94 483 GLU A O 1
ATOM 3795 N N . LYS A 1 484 ? -16.009 -14.126 10.314 1.00 88.81 484 LYS A N 1
ATOM 3796 C CA . LYS A 1 484 ? -15.701 -15.522 9.955 1.00 88.81 484 LYS A CA 1
ATOM 3797 C C . LYS A 1 484 ? -14.957 -15.589 8.625 1.00 88.81 484 LYS A C 1
ATOM 3799 O O . LYS A 1 484 ? -13.997 -16.347 8.500 1.00 88.81 484 LYS A O 1
ATOM 3804 N N . GLN A 1 485 ? -15.347 -14.768 7.650 1.00 89.31 485 GLN A N 1
ATOM 3805 C CA . GLN A 1 485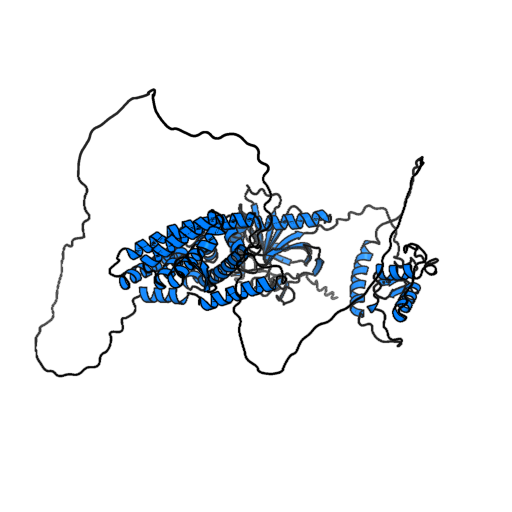 ? -14.630 -14.655 6.377 1.00 89.31 485 GLN A CA 1
ATOM 3806 C C . GLN A 1 485 ? -13.244 -14.027 6.564 1.00 89.31 485 GLN A C 1
ATOM 3808 O O . GLN A 1 485 ? -12.289 -14.474 5.929 1.00 89.31 485 GLN A O 1
ATOM 3813 N N . LEU A 1 486 ? -13.088 -13.049 7.464 1.00 87.69 486 LEU A N 1
ATOM 3814 C CA . LEU A 1 486 ? -11.767 -12.516 7.811 1.00 87.69 486 LEU A CA 1
ATOM 3815 C C . LEU A 1 486 ? -10.878 -13.587 8.469 1.00 87.69 486 LEU A C 1
ATOM 3817 O O . LEU A 1 486 ? -9.760 -13.805 8.007 1.00 87.69 486 LEU A O 1
ATOM 3821 N N . CYS A 1 487 ? -11.390 -14.317 9.463 1.00 92.44 487 CYS A N 1
ATOM 3822 C CA . CYS A 1 487 ? -10.698 -15.431 10.119 1.00 92.44 487 CYS A CA 1
ATOM 3823 C C . CYS A 1 487 ? -10.240 -16.506 9.114 1.00 92.44 487 CYS A C 1
ATOM 3825 O O . CYS A 1 487 ? -9.058 -16.856 9.081 1.00 92.44 487 CYS A O 1
ATOM 3827 N N . MET A 1 488 ? -11.131 -16.963 8.223 1.00 90.62 488 MET A N 1
ATOM 3828 C CA . MET A 1 488 ? -10.781 -17.926 7.168 1.00 90.62 488 MET A CA 1
ATOM 3829 C C . MET A 1 488 ? -9.687 -17.393 6.229 1.00 90.62 488 MET A C 1
ATOM 3831 O O . MET A 1 488 ? -8.759 -18.132 5.893 1.00 90.62 488 MET A O 1
ATOM 3835 N N . ARG A 1 489 ? -9.740 -16.108 5.841 1.00 86.12 489 ARG A N 1
ATOM 3836 C CA . ARG A 1 489 ? -8.696 -15.473 5.014 1.00 86.12 489 ARG A CA 1
ATOM 3837 C C . ARG A 1 489 ? -7.346 -15.406 5.738 1.00 86.12 489 ARG A C 1
ATOM 3839 O O . ARG A 1 489 ? -6.329 -15.731 5.126 1.00 86.12 489 ARG A O 1
ATOM 3846 N N . VAL A 1 490 ? -7.325 -15.064 7.030 1.00 89.62 490 VAL A N 1
ATOM 3847 C CA . VAL A 1 490 ? -6.103 -15.051 7.858 1.00 89.62 490 VAL A CA 1
ATOM 3848 C C . VAL A 1 490 ? -5.500 -16.457 7.968 1.00 89.62 490 VAL A C 1
ATOM 3850 O O . VAL A 1 490 ? -4.316 -16.634 7.675 1.00 89.62 490 VAL A O 1
ATOM 3853 N N . LEU A 1 491 ? -6.307 -17.470 8.308 1.00 90.25 491 LEU A N 1
ATOM 3854 C CA . LEU A 1 491 ? -5.869 -18.869 8.415 1.00 90.25 491 LEU A CA 1
ATOM 3855 C C . LEU A 1 491 ? -5.286 -19.391 7.092 1.00 90.25 491 LEU A C 1
ATOM 3857 O O . LEU A 1 491 ? -4.176 -19.925 7.078 1.00 90.25 491 LEU A O 1
ATOM 3861 N N . ALA A 1 492 ? -5.971 -19.160 5.968 1.00 85.75 492 ALA A N 1
ATOM 3862 C CA . ALA A 1 492 ? -5.483 -19.536 4.640 1.00 85.75 492 ALA A CA 1
ATOM 3863 C C . ALA A 1 492 ? -4.215 -18.764 4.216 1.00 85.75 492 ALA A C 1
ATOM 3865 O O . ALA A 1 492 ? -3.459 -19.222 3.358 1.00 85.75 492 ALA A O 1
ATOM 3866 N N . SER A 1 493 ? -3.946 -17.589 4.792 1.00 83.44 493 SER A N 1
ATOM 3867 C CA . SER A 1 493 ? -2.696 -16.855 4.564 1.00 83.44 493 SER A CA 1
ATOM 3868 C C . SER A 1 493 ? -1.530 -17.428 5.370 1.00 83.44 493 SER A C 1
ATOM 3870 O O . SER A 1 493 ? -0.464 -17.668 4.803 1.00 83.44 493 SER A O 1
ATOM 3872 N N . LEU A 1 494 ? -1.750 -17.741 6.651 1.00 85.50 494 LEU A N 1
ATOM 3873 C CA . LEU A 1 494 ? -0.764 -18.412 7.508 1.00 85.50 494 LEU A CA 1
ATOM 3874 C C . LEU A 1 494 ? -0.378 -19.795 6.961 1.00 85.50 494 LEU A C 1
ATOM 3876 O O . LEU A 1 494 ? 0.806 -20.119 6.882 1.00 85.50 494 LEU A O 1
ATOM 3880 N N . GLN A 1 495 ? -1.361 -20.585 6.518 1.00 85.12 495 GLN A N 1
ATOM 3881 C CA . GLN A 1 495 ? -1.124 -21.896 5.905 1.00 85.12 495 GLN A CA 1
ATOM 3882 C C . GLN A 1 495 ? -0.275 -21.797 4.629 1.00 85.12 495 GLN A C 1
ATOM 3884 O O . GLN A 1 495 ? 0.640 -22.597 4.448 1.00 85.12 495 GLN A O 1
ATOM 3889 N N . ARG A 1 496 ? -0.528 -20.803 3.762 1.00 80.31 496 ARG A N 1
ATOM 3890 C CA . ARG A 1 496 ? 0.279 -20.577 2.548 1.00 80.31 496 ARG A CA 1
ATOM 3891 C C . ARG A 1 496 ? 1.705 -20.143 2.876 1.00 80.31 496 ARG A C 1
ATOM 3893 O O . ARG A 1 496 ? 2.636 -20.719 2.329 1.00 80.31 496 ARG A O 1
ATOM 3900 N N . GLU A 1 497 ? 1.885 -19.187 3.788 1.00 74.50 497 GLU A N 1
ATOM 3901 C CA . GLU A 1 497 ? 3.215 -18.742 4.235 1.00 74.50 497 GLU A CA 1
ATOM 3902 C C . GLU A 1 497 ? 4.034 -19.915 4.807 1.00 74.50 497 GLU A C 1
ATOM 3904 O O . GLU A 1 497 ? 5.200 -20.087 4.453 1.00 74.50 497 GLU A O 1
ATOM 3909 N N . GLN A 1 498 ? 3.415 -20.776 5.621 1.00 76.38 498 GLN A N 1
ATOM 3910 C CA . GLN A 1 498 ? 4.079 -21.953 6.184 1.00 76.38 498 GLN A CA 1
ATOM 3911 C C . GLN A 1 498 ? 4.309 -23.078 5.153 1.00 76.38 498 GLN A C 1
ATOM 3913 O O . GLN A 1 498 ? 5.258 -23.845 5.307 1.00 76.38 498 GLN A O 1
ATOM 3918 N N . ALA A 1 499 ? 3.493 -23.177 4.098 1.00 73.19 499 ALA A N 1
ATOM 3919 C CA . ALA A 1 499 ? 3.676 -24.138 3.003 1.00 73.19 499 ALA A CA 1
ATOM 3920 C C . ALA A 1 499 ? 4.742 -23.706 1.976 1.00 73.19 499 ALA A C 1
ATOM 3922 O O . ALA A 1 499 ? 5.350 -24.560 1.333 1.00 73.19 499 ALA A O 1
ATOM 3923 N N . CYS A 1 500 ? 5.001 -22.401 1.840 1.00 65.56 500 CYS A N 1
ATOM 3924 C CA . CYS A 1 500 ? 6.132 -21.871 1.068 1.00 65.56 500 CYS A CA 1
ATOM 3925 C C . CYS A 1 500 ? 7.492 -22.145 1.737 1.00 65.56 500 CYS A C 1
ATOM 3927 O O . CYS A 1 500 ? 8.531 -22.024 1.088 1.00 65.56 500 CYS A O 1
ATOM 3929 N N . ARG A 1 501 ? 7.494 -22.510 3.024 1.00 65.50 501 ARG A N 1
ATOM 3930 C CA . ARG A 1 501 ? 8.690 -22.830 3.810 1.00 65.50 501 ARG A CA 1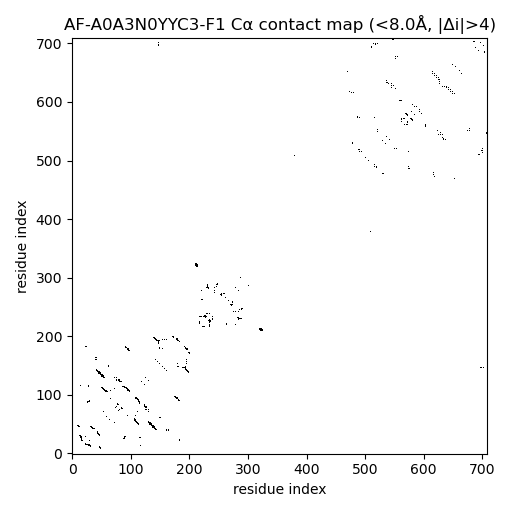
ATOM 3931 C C . ARG A 1 501 ? 8.936 -24.335 3.843 1.00 65.50 501 ARG A C 1
ATOM 3933 O O . ARG A 1 501 ? 8.016 -25.148 3.776 1.00 65.50 501 ARG A O 1
ATOM 3940 N N . GLY A 1 502 ? 10.207 -24.723 3.936 1.00 57.88 502 GLY A N 1
ATOM 3941 C CA . GLY A 1 502 ? 10.583 -26.132 4.054 1.00 57.88 502 GLY A CA 1
ATOM 3942 C C . GLY A 1 502 ? 10.055 -26.748 5.355 1.00 57.88 502 GLY A C 1
ATOM 3943 O O . GLY A 1 502 ? 9.865 -26.046 6.341 1.00 57.88 502 GLY A O 1
ATOM 3944 N N . LYS A 1 503 ? 9.891 -28.079 5.403 1.00 55.78 503 LYS A N 1
ATOM 3945 C CA . LYS A 1 503 ? 9.326 -28.816 6.563 1.00 55.78 503 LYS A CA 1
ATOM 3946 C C . LYS A 1 503 ? 10.030 -28.594 7.919 1.00 55.78 503 LYS A C 1
ATOM 3948 O O . LYS A 1 503 ? 9.519 -29.053 8.936 1.00 55.78 503 LYS A O 1
ATOM 3953 N N . HIS A 1 504 ? 11.186 -27.932 7.928 1.00 54.38 504 HIS A N 1
ATOM 3954 C CA . HIS A 1 504 ? 11.994 -27.632 9.111 1.00 54.38 504 HIS A CA 1
ATOM 3955 C C . HIS A 1 504 ? 12.109 -26.123 9.419 1.00 54.38 504 HIS A C 1
ATOM 3957 O O . HIS A 1 504 ? 12.701 -25.775 10.433 1.00 54.38 504 HIS A O 1
ATOM 3963 N N . ASP A 1 505 ? 11.534 -25.241 8.591 1.00 63.59 505 ASP A N 1
ATOM 3964 C CA . ASP A 1 505 ? 11.480 -23.789 8.817 1.00 63.59 505 ASP A CA 1
ATOM 3965 C C . ASP A 1 505 ? 10.060 -23.393 9.255 1.00 63.59 505 ASP A C 1
ATOM 3967 O O . ASP A 1 505 ? 9.157 -23.223 8.431 1.00 63.59 505 ASP A O 1
ATOM 3971 N N . ARG A 1 506 ? 9.833 -23.318 10.572 1.00 65.31 506 ARG A N 1
ATOM 3972 C CA . ARG A 1 506 ? 8.567 -22.837 11.149 1.00 65.31 506 ARG A CA 1
ATOM 3973 C C . ARG A 1 506 ? 8.617 -21.323 11.340 1.00 65.31 506 ARG A C 1
ATOM 3975 O O . ARG A 1 506 ? 9.613 -20.794 11.826 1.00 65.31 506 ARG A O 1
ATOM 3982 N N . LEU A 1 507 ? 7.509 -20.641 11.053 1.00 68.88 507 LEU A N 1
ATOM 3983 C CA . LEU A 1 507 ? 7.338 -19.239 11.443 1.00 68.88 507 LEU A CA 1
ATOM 3984 C C . LEU A 1 507 ? 7.462 -19.088 12.968 1.00 68.88 507 LEU A C 1
ATOM 3986 O O . LEU A 1 507 ? 6.809 -19.812 13.718 1.00 68.88 507 LEU A O 1
ATOM 3990 N N . ASN A 1 508 ? 8.257 -18.119 13.428 1.00 81.88 508 ASN A N 1
ATOM 3991 C CA . ASN A 1 508 ? 8.287 -17.753 14.845 1.00 81.88 508 ASN A CA 1
ATOM 3992 C C . ASN A 1 508 ? 7.026 -16.952 15.237 1.00 81.88 508 ASN A C 1
ATOM 3994 O O . ASN A 1 508 ? 6.357 -16.361 14.385 1.00 81.88 508 ASN A O 1
ATOM 3998 N N . THR A 1 509 ? 6.710 -16.904 16.534 1.00 82.81 509 THR A N 1
ATOM 3999 C CA . THR A 1 509 ? 5.485 -16.270 17.057 1.00 82.81 509 THR A CA 1
ATOM 4000 C C . THR A 1 509 ? 5.336 -14.803 16.637 1.00 82.81 509 THR A C 1
ATOM 4002 O O . THR A 1 509 ? 4.231 -14.369 16.316 1.00 82.81 509 THR A O 1
ATOM 4005 N N . PHE A 1 510 ? 6.435 -14.044 16.568 1.00 84.12 510 PHE A N 1
ATOM 4006 C CA . PHE A 1 510 ? 6.415 -12.652 16.110 1.00 84.12 510 PHE A CA 1
ATOM 4007 C C . PHE A 1 510 ? 6.029 -12.549 14.626 1.00 84.12 510 PHE A C 1
ATOM 4009 O O . PHE A 1 510 ? 5.135 -11.785 14.273 1.00 84.12 510 PHE A O 1
ATOM 4016 N N . SER A 1 511 ? 6.618 -13.385 13.768 1.00 83.75 511 SER A N 1
ATOM 4017 C CA . SER A 1 511 ? 6.310 -13.444 12.335 1.00 83.75 511 SER A CA 1
ATOM 4018 C C . SER A 1 511 ? 4.856 -13.865 12.067 1.00 83.75 511 SER A C 1
ATOM 4020 O O . SER A 1 511 ? 4.189 -13.262 11.224 1.00 83.75 511 SER A O 1
ATOM 4022 N N . ILE A 1 512 ? 4.325 -14.824 12.840 1.00 85.94 512 ILE A N 1
ATOM 4023 C CA . ILE A 1 512 ? 2.901 -15.210 12.813 1.00 85.94 512 ILE A CA 1
ATOM 4024 C C . ILE A 1 512 ? 2.015 -14.004 13.155 1.00 85.94 512 ILE A C 1
ATOM 4026 O O . ILE A 1 512 ? 1.094 -13.689 12.400 1.00 85.94 512 ILE A O 1
ATOM 4030 N N . MET A 1 513 ? 2.319 -13.288 14.243 1.00 88.50 513 MET A N 1
ATOM 4031 C CA . MET A 1 513 ? 1.559 -12.106 14.666 1.00 88.50 513 MET A CA 1
ATOM 4032 C C . MET A 1 513 ? 1.634 -10.964 13.643 1.00 88.50 513 MET A C 1
ATOM 4034 O O . MET A 1 513 ? 0.601 -10.375 13.329 1.00 88.50 513 MET A O 1
ATOM 4038 N N . CYS A 1 514 ? 2.802 -10.691 13.053 1.00 87.75 514 CYS A N 1
ATOM 4039 C CA . CYS A 1 514 ? 2.941 -9.719 11.964 1.00 87.75 514 CYS A CA 1
ATOM 4040 C C . CYS A 1 514 ? 2.119 -10.115 10.731 1.00 87.75 514 CYS A C 1
ATOM 4042 O O . CYS A 1 514 ? 1.440 -9.262 10.161 1.00 87.75 514 CYS A O 1
ATOM 4044 N N . LYS A 1 515 ? 2.111 -11.398 10.339 1.00 84.81 515 LYS A N 1
ATOM 4045 C CA . LYS A 1 515 ? 1.298 -11.882 9.211 1.00 84.81 515 LYS A CA 1
ATOM 4046 C C . LYS A 1 515 ? -0.203 -11.786 9.510 1.00 84.81 515 LYS A C 1
ATOM 4048 O O . LYS A 1 515 ? -0.977 -11.418 8.634 1.00 84.81 515 LYS A O 1
ATOM 4053 N N . MET A 1 516 ? -0.630 -12.064 10.741 1.00 91.38 516 MET A N 1
ATOM 4054 C CA . MET A 1 516 ? -2.022 -11.868 11.162 1.00 91.38 516 MET A CA 1
ATOM 4055 C C . MET A 1 516 ? -2.425 -10.390 11.159 1.00 91.38 516 MET A C 1
ATOM 4057 O O . MET A 1 516 ? -3.510 -10.063 10.679 1.00 91.38 516 MET A O 1
ATOM 4061 N N . ALA A 1 517 ? -1.562 -9.502 11.659 1.00 92.31 517 ALA A N 1
ATOM 4062 C CA . ALA A 1 517 ? -1.795 -8.060 11.665 1.00 92.31 517 ALA A CA 1
ATOM 4063 C C . ALA A 1 517 ? -1.891 -7.499 10.237 1.00 92.31 517 ALA A C 1
ATOM 4065 O O . ALA A 1 517 ? -2.855 -6.807 9.937 1.00 92.31 517 ALA A O 1
ATOM 4066 N N . ASP A 1 518 ? -0.973 -7.874 9.342 1.00 86.06 518 ASP A N 1
ATOM 4067 C CA . ASP A 1 518 ? -0.989 -7.525 7.912 1.00 86.06 518 ASP A CA 1
ATOM 4068 C C . ASP A 1 518 ? -2.301 -7.937 7.216 1.00 86.06 518 ASP A C 1
ATOM 4070 O O . ASP A 1 518 ? -2.926 -7.136 6.525 1.00 86.06 518 ASP A O 1
ATOM 4074 N N . GLN A 1 519 ? -2.781 -9.161 7.452 1.00 87.44 519 GLN A N 1
ATOM 4075 C CA . GLN A 1 519 ? -4.021 -9.651 6.837 1.00 87.44 519 GLN A CA 1
ATOM 4076 C C . GLN A 1 519 ? -5.288 -9.048 7.474 1.00 87.44 519 GLN A C 1
ATOM 4078 O O . GLN A 1 519 ? -6.289 -8.853 6.783 1.00 87.44 519 GLN A O 1
ATOM 4083 N N . THR A 1 520 ? -5.244 -8.698 8.764 1.00 91.69 520 THR A N 1
ATOM 4084 C CA . THR A 1 520 ? -6.326 -7.961 9.448 1.00 91.69 520 THR A CA 1
ATOM 4085 C C . THR A 1 520 ? -6.396 -6.518 8.940 1.00 91.69 520 THR A C 1
ATOM 4087 O O . THR A 1 520 ? -7.472 -6.034 8.595 1.00 91.69 520 THR A O 1
ATOM 4090 N N . LEU A 1 521 ? -5.238 -5.869 8.789 1.00 90.50 521 LEU A N 1
ATOM 4091 C CA . LEU A 1 521 ? -5.071 -4.551 8.175 1.00 90.50 521 LEU A CA 1
ATOM 4092 C C . LEU A 1 521 ? -5.579 -4.544 6.727 1.00 90.50 521 LEU A C 1
ATOM 4094 O O . LEU A 1 521 ? -6.194 -3.574 6.290 1.00 90.50 521 LEU A O 1
ATOM 4098 N N . PHE A 1 522 ? -5.415 -5.655 6.006 1.00 83.25 522 PHE A N 1
ATOM 4099 C CA . PHE A 1 522 ? -5.986 -5.799 4.673 1.00 83.25 522 PHE A CA 1
ATOM 4100 C C . PHE A 1 522 ? -7.525 -5.798 4.670 1.00 83.25 522 PHE A C 1
ATOM 4102 O O . PHE A 1 522 ? -8.140 -5.109 3.854 1.00 83.25 522 PHE A O 1
ATOM 4109 N N . GLY A 1 523 ? -8.156 -6.508 5.612 1.00 83.31 523 GLY A N 1
ATOM 4110 C CA . GLY A 1 523 ? -9.612 -6.477 5.804 1.00 83.31 523 GLY A CA 1
ATOM 4111 C C . GLY A 1 523 ? -10.140 -5.105 6.247 1.00 83.31 523 GLY A C 1
ATOM 4112 O O . GLY A 1 523 ? -11.205 -4.683 5.805 1.00 83.31 523 GLY A O 1
ATOM 4113 N N . LEU A 1 524 ? -9.368 -4.386 7.063 1.00 92.31 524 LEU A N 1
ATOM 4114 C CA . LEU A 1 524 ? -9.643 -3.024 7.531 1.00 92.31 524 LEU A CA 1
ATOM 4115 C C . LEU A 1 524 ? -9.617 -2.010 6.374 1.00 92.31 524 LEU A C 1
ATOM 4117 O O . LEU A 1 524 ? -10.554 -1.227 6.222 1.00 92.31 524 LEU A O 1
ATOM 4121 N N . VAL A 1 525 ? -8.597 -2.038 5.509 1.00 85.00 525 VAL A N 1
ATOM 4122 C CA . VAL A 1 525 ? -8.556 -1.141 4.339 1.00 85.00 525 VAL A CA 1
ATOM 4123 C C . VAL A 1 525 ? -9.641 -1.511 3.317 1.00 85.00 525 VAL A C 1
ATOM 4125 O O . VAL A 1 525 ? -10.246 -0.622 2.716 1.00 85.00 525 VAL A O 1
ATOM 4128 N N . GLU A 1 526 ? -9.948 -2.801 3.148 1.00 82.81 526 GLU A N 1
ATOM 4129 C CA . GLU A 1 526 ? -11.081 -3.256 2.331 1.00 82.81 526 GLU A CA 1
ATOM 4130 C C . GLU A 1 526 ? -12.424 -2.726 2.863 1.00 82.81 526 GLU A C 1
ATOM 4132 O O . GLU A 1 526 ? -13.204 -2.186 2.078 1.00 82.81 526 GLU A O 1
ATOM 4137 N N . TRP A 1 527 ? -12.669 -2.810 4.175 1.00 92.50 527 TRP A N 1
ATOM 4138 C CA . TRP A 1 527 ? -13.835 -2.228 4.856 1.00 92.50 527 TRP A CA 1
ATOM 4139 C C . TRP A 1 527 ? -13.959 -0.724 4.590 1.00 92.50 527 TRP A C 1
ATOM 4141 O O . TRP A 1 527 ? -14.978 -0.279 4.056 1.00 92.50 527 TRP A O 1
ATOM 4151 N N . ALA A 1 528 ? -12.903 0.045 4.877 1.00 89.62 528 ALA A N 1
ATOM 4152 C CA . ALA A 1 528 ? -12.902 1.494 4.692 1.00 89.62 528 ALA A CA 1
ATOM 4153 C C . ALA A 1 528 ? -13.201 1.861 3.231 1.00 89.62 528 ALA A C 1
ATOM 4155 O O . ALA A 1 528 ? -14.151 2.591 2.958 1.00 89.62 528 ALA A O 1
ATOM 4156 N N . ARG A 1 529 ? -12.481 1.263 2.271 1.00 82.81 529 ARG A N 1
ATOM 4157 C CA . ARG A 1 529 ? -12.696 1.478 0.829 1.00 82.81 529 ARG A CA 1
ATOM 4158 C C . ARG A 1 529 ? -14.095 1.058 0.360 1.00 82.81 529 ARG A C 1
ATOM 4160 O O . ARG A 1 529 ? -14.595 1.599 -0.624 1.00 82.81 529 ARG A O 1
ATOM 4167 N N . ASN A 1 530 ? -14.731 0.087 1.016 1.00 84.31 530 ASN A N 1
ATOM 4168 C CA . ASN A 1 530 ? -16.069 -0.383 0.657 1.00 84.31 530 ASN A CA 1
ATOM 4169 C C . ASN A 1 530 ? -17.194 0.471 1.274 1.00 84.31 530 ASN A C 1
ATOM 4171 O O . ASN A 1 530 ? -18.285 0.514 0.692 1.00 84.31 530 ASN A O 1
ATOM 4175 N N . SER A 1 531 ? -16.936 1.191 2.370 1.00 89.81 531 SER A N 1
ATOM 4176 C CA . SER A 1 531 ? -17.885 2.121 2.993 1.00 89.81 531 SER A CA 1
ATOM 4177 C C . SER A 1 531 ? -18.389 3.189 2.014 1.00 89.81 531 SER A C 1
ATOM 4179 O O . SER A 1 531 ? -17.626 3.760 1.236 1.00 89.81 531 SER A O 1
ATOM 4181 N N . THR A 1 532 ? -19.691 3.487 2.063 1.00 90.75 532 THR A N 1
ATOM 4182 C CA . THR A 1 532 ? -20.321 4.527 1.231 1.00 90.75 532 THR A CA 1
ATOM 4183 C C . THR A 1 532 ? -19.761 5.916 1.531 1.00 90.75 532 THR A C 1
ATOM 4185 O O . THR A 1 532 ? -19.269 6.569 0.619 1.00 90.75 532 THR A O 1
ATOM 4188 N N . LEU A 1 533 ? -19.718 6.304 2.808 1.00 93.25 533 LEU A N 1
ATOM 4189 C CA . LEU A 1 533 ? -19.231 7.614 3.267 1.00 93.25 533 LEU A CA 1
ATOM 4190 C C . LEU A 1 533 ? -17.762 7.875 2.897 1.00 93.25 533 LEU A C 1
ATOM 4192 O O . LEU A 1 533 ? -17.363 9.007 2.657 1.00 93.25 533 LEU A O 1
ATOM 4196 N N . PHE A 1 534 ? -16.943 6.823 2.844 1.00 91.75 534 PHE A N 1
ATOM 4197 C CA . PHE A 1 534 ? -15.520 6.942 2.527 1.00 91.75 534 PHE A CA 1
ATOM 4198 C C . PHE A 1 534 ? -15.275 7.102 1.019 1.00 91.75 534 PHE A C 1
ATOM 4200 O O . PHE A 1 534 ? -14.384 7.843 0.614 1.00 91.75 534 PHE A O 1
ATOM 4207 N N . LYS A 1 535 ? -16.121 6.487 0.177 1.00 88.12 535 LYS A N 1
ATOM 4208 C CA . LYS A 1 535 ? -16.121 6.674 -1.288 1.00 88.12 535 LYS A CA 1
ATOM 4209 C C . LYS A 1 535 ? -16.506 8.092 -1.722 1.00 88.12 535 LYS A C 1
ATOM 4211 O O . LYS A 1 535 ? -16.209 8.465 -2.852 1.00 88.12 535 LYS A O 1
ATOM 4216 N N . GLU A 1 536 ? -17.167 8.861 -0.856 1.00 91.06 536 GLU A N 1
ATOM 4217 C CA . GLU A 1 536 ? -17.495 10.272 -1.103 1.00 91.06 536 GLU A CA 1
ATOM 4218 C C . GLU A 1 536 ? -16.273 11.201 -0.944 1.00 91.06 536 GLU A C 1
ATOM 4220 O O . GLU A 1 536 ? -16.307 12.329 -1.437 1.00 91.06 536 GLU A O 1
ATOM 4225 N N . LEU A 1 537 ? -15.201 10.753 -0.274 1.00 86.75 537 LEU A N 1
ATOM 4226 C CA . LEU A 1 537 ? -13.956 11.511 -0.106 1.00 86.75 537 LEU A CA 1
ATOM 4227 C C . LEU A 1 537 ? -13.058 11.426 -1.348 1.00 86.75 537 LEU A C 1
ATOM 4229 O O . LEU A 1 537 ? -13.041 10.420 -2.062 1.00 86.75 537 LEU A O 1
ATOM 4233 N N . LYS A 1 538 ? -12.214 12.446 -1.544 1.00 82.69 538 LYS A N 1
ATOM 4234 C CA . LYS A 1 538 ? -11.117 12.407 -2.527 1.00 82.69 538 LYS A CA 1
ATOM 4235 C C . LYS A 1 538 ? -10.068 11.371 -2.116 1.00 82.69 538 LYS A C 1
ATOM 4237 O O . LYS A 1 538 ? -9.873 11.106 -0.934 1.00 82.69 538 LYS A O 1
ATOM 4242 N N . VAL A 1 539 ? -9.363 10.808 -3.092 1.00 77.25 539 VAL A N 1
ATOM 4243 C CA . VAL A 1 539 ? -8.394 9.717 -2.881 1.00 77.25 539 VAL A CA 1
ATOM 4244 C C . VAL A 1 539 ? -7.239 10.146 -1.982 1.00 77.25 539 VAL A C 1
ATOM 4246 O O . VAL A 1 539 ? -6.830 9.384 -1.110 1.00 77.25 539 VAL A O 1
ATOM 4249 N N . GLU A 1 540 ? -6.743 11.370 -2.153 1.00 76.69 540 GLU A N 1
ATOM 4250 C CA . GLU A 1 540 ? -5.685 11.923 -1.306 1.00 76.69 540 GLU A CA 1
ATOM 4251 C C . GLU A 1 540 ? -6.119 11.983 0.171 1.00 76.69 540 GLU A C 1
ATOM 4253 O O . GLU A 1 540 ? -5.329 11.672 1.061 1.00 76.69 540 GLU A O 1
ATOM 4258 N N . ASP A 1 541 ? -7.397 12.288 0.422 1.00 83.75 541 ASP A N 1
ATOM 4259 C CA . ASP A 1 541 ? -7.981 12.350 1.764 1.00 83.75 541 ASP A CA 1
ATOM 4260 C C . ASP A 1 541 ? -8.242 10.940 2.325 1.00 83.75 541 ASP A C 1
ATOM 4262 O O . ASP A 1 541 ? -7.941 10.678 3.488 1.00 83.75 541 ASP A O 1
ATOM 4266 N N . GLN A 1 542 ? -8.705 9.996 1.493 1.00 85.81 542 GLN A N 1
ATOM 4267 C CA . GLN A 1 542 ? -8.822 8.575 1.859 1.00 85.81 542 GLN A CA 1
ATOM 4268 C C . GLN A 1 542 ? -7.467 7.992 2.303 1.00 85.81 542 GLN A C 1
ATOM 4270 O O . GLN A 1 542 ? -7.380 7.333 3.343 1.00 85.81 542 GLN A O 1
ATOM 4275 N N . MET A 1 543 ? -6.399 8.252 1.541 1.00 82.00 543 MET A N 1
ATOM 4276 C CA . MET A 1 543 ? -5.046 7.803 1.880 1.00 82.00 543 MET A CA 1
ATOM 4277 C C . MET A 1 543 ? -4.547 8.457 3.173 1.00 82.00 543 MET A C 1
ATOM 4279 O O . MET A 1 543 ? -4.106 7.740 4.071 1.00 82.00 543 MET A O 1
ATOM 4283 N N . ALA A 1 544 ? -4.681 9.781 3.305 1.00 84.69 544 ALA A N 1
ATOM 4284 C CA . ALA A 1 544 ? -4.255 10.523 4.492 1.00 84.69 544 ALA A CA 1
ATOM 4285 C C . ALA A 1 544 ? -4.940 10.035 5.782 1.00 84.69 544 ALA A C 1
ATOM 4287 O O . ALA A 1 544 ? -4.275 9.837 6.802 1.00 84.69 544 ALA A O 1
ATOM 4288 N N . LEU A 1 545 ? -6.258 9.799 5.742 1.00 91.88 545 LEU A N 1
ATOM 4289 C CA . LEU A 1 545 ? -7.002 9.275 6.887 1.00 91.88 545 LEU A CA 1
ATOM 4290 C C . LEU A 1 545 ? -6.513 7.873 7.272 1.00 91.88 545 LEU A C 1
ATOM 4292 O O . LEU A 1 545 ? -6.141 7.665 8.429 1.00 91.88 545 LEU A O 1
ATOM 4296 N N . LEU A 1 546 ? -6.426 6.934 6.322 1.00 91.81 546 LEU A N 1
ATOM 4297 C CA . LEU A 1 546 ? -5.964 5.566 6.597 1.00 91.81 546 LEU A CA 1
ATOM 4298 C C . LEU A 1 546 ? -4.522 5.522 7.118 1.00 91.81 546 LEU A C 1
ATOM 4300 O O . LEU A 1 546 ? -4.251 4.826 8.096 1.00 91.81 546 LEU A O 1
ATOM 4304 N N . GLN A 1 547 ? -3.609 6.293 6.522 1.00 86.44 547 GLN A N 1
ATOM 4305 C CA . GLN A 1 547 ? -2.217 6.407 6.978 1.00 86.44 547 GLN A CA 1
ATOM 4306 C C . GLN A 1 547 ? -2.117 6.957 8.408 1.00 86.44 547 GLN A C 1
ATOM 4308 O O . GLN A 1 547 ? -1.232 6.549 9.158 1.00 86.44 547 GLN A O 1
ATOM 4313 N N . SER A 1 548 ? -3.047 7.820 8.832 1.00 91.00 548 SER A N 1
ATOM 4314 C CA . SER A 1 548 ? -3.055 8.345 10.201 1.00 91.00 548 SER A CA 1
ATOM 4315 C C . SER A 1 548 ? -3.504 7.319 11.255 1.00 91.00 548 SER A C 1
ATOM 4317 O O . SER A 1 548 ? -2.894 7.253 12.326 1.00 91.00 548 SER A O 1
ATOM 4319 N N . CYS A 1 549 ? -4.537 6.518 10.957 1.00 95.62 549 CYS A N 1
ATOM 4320 C CA . CYS A 1 549 ? -5.346 5.820 11.966 1.00 95.62 549 CYS A CA 1
ATOM 4321 C C . CYS A 1 549 ? -5.319 4.281 11.906 1.00 95.62 549 CYS A C 1
ATOM 4323 O O . CYS A 1 549 ? -5.917 3.634 12.766 1.00 95.62 549 CYS A O 1
ATOM 4325 N N . TRP A 1 550 ? -4.641 3.670 10.927 1.00 95.25 550 TRP A N 1
ATOM 4326 C CA . TRP A 1 550 ? -4.652 2.212 10.717 1.00 95.25 550 TRP A CA 1
ATOM 4327 C C . TRP A 1 550 ? -4.321 1.387 11.974 1.00 95.25 550 TRP A C 1
ATOM 4329 O O . TRP A 1 550 ? -4.939 0.352 12.219 1.00 95.25 550 TRP A O 1
ATOM 4339 N N . SER A 1 551 ? -3.377 1.852 12.792 1.00 96.69 551 SER A N 1
ATOM 4340 C CA . SER A 1 551 ? -2.957 1.198 14.033 1.00 96.69 551 SER A CA 1
ATOM 4341 C C . SER A 1 551 ? -3.974 1.375 15.164 1.00 96.69 551 SER A C 1
ATOM 4343 O O . SER A 1 551 ? -4.230 0.432 15.907 1.00 96.69 551 SER A O 1
ATOM 4345 N N . GLU A 1 552 ? -4.601 2.551 15.275 1.00 98.12 552 GLU A N 1
ATOM 4346 C CA . GLU A 1 552 ? -5.698 2.820 16.215 1.00 98.12 552 GLU A CA 1
ATOM 4347 C C . GLU A 1 552 ? -6.892 1.906 15.913 1.00 98.12 552 GLU A C 1
ATOM 4349 O O . GLU A 1 552 ? -7.440 1.285 16.823 1.00 98.12 552 GLU A O 1
ATOM 4354 N N . LEU A 1 553 ? -7.222 1.738 14.629 1.00 98.00 553 LEU A N 1
ATOM 4355 C CA . LEU A 1 553 ? -8.254 0.813 14.164 1.00 98.00 553 LEU A CA 1
ATOM 4356 C C . LEU A 1 553 ? -7.889 -0.659 14.420 1.00 98.00 553 LEU A C 1
ATOM 4358 O O . LEU A 1 553 ? -8.737 -1.387 14.923 1.00 98.00 553 LEU A O 1
ATOM 4362 N N . LEU A 1 554 ? -6.650 -1.102 14.160 1.00 97.38 554 LEU A N 1
ATOM 4363 C CA . LEU A 1 554 ? -6.207 -2.470 14.493 1.00 97.38 554 LEU A CA 1
ATOM 4364 C C . LEU A 1 554 ? -6.298 -2.772 15.996 1.00 97.38 554 LEU A C 1
ATOM 4366 O O . LEU A 1 554 ? -6.707 -3.869 16.382 1.00 97.38 554 LEU A O 1
ATOM 4370 N N . ILE A 1 555 ? -5.916 -1.816 16.848 1.00 98.06 555 ILE A N 1
ATOM 4371 C CA . ILE A 1 555 ? -6.016 -1.964 18.304 1.00 98.06 555 ILE A CA 1
ATOM 4372 C C . ILE A 1 555 ? -7.484 -1.962 18.743 1.00 98.06 555 ILE A C 1
ATOM 4374 O O . ILE A 1 555 ? -7.860 -2.801 19.557 1.00 98.06 555 ILE A O 1
ATOM 4378 N N . LEU A 1 556 ? -8.340 -1.111 18.172 1.00 98.06 556 LEU A N 1
ATOM 4379 C CA . LEU A 1 556 ? -9.776 -1.098 18.468 1.00 98.06 556 LEU A CA 1
ATOM 4380 C C . LEU A 1 556 ? -10.460 -2.419 18.061 1.00 98.06 556 LEU A C 1
ATOM 4382 O O . LEU A 1 556 ? -11.114 -3.048 18.894 1.00 98.06 556 LEU A O 1
ATOM 4386 N N . ASP A 1 557 ? -10.222 -2.907 16.839 1.00 96.69 557 ASP A N 1
ATOM 4387 C CA . ASP A 1 557 ? -10.677 -4.224 16.363 1.00 96.69 557 ASP A CA 1
ATOM 4388 C C . ASP A 1 557 ? -10.156 -5.369 17.258 1.00 96.69 557 ASP A C 1
ATOM 4390 O O . ASP A 1 557 ? -10.838 -6.380 17.439 1.00 96.69 557 ASP A O 1
ATOM 4394 N N . HIS A 1 558 ? -8.951 -5.252 17.832 1.00 96.25 558 HIS A N 1
ATOM 4395 C CA . HIS A 1 558 ? -8.411 -6.234 18.777 1.00 96.25 558 HIS A CA 1
ATOM 4396 C C . HIS A 1 558 ? -9.110 -6.189 20.143 1.00 96.25 558 HIS A C 1
ATOM 4398 O O . HIS A 1 558 ? -9.497 -7.242 20.656 1.00 96.25 558 HIS A O 1
ATOM 4404 N N . LEU A 1 559 ? -9.278 -4.997 20.724 1.00 97.69 559 LEU A N 1
ATOM 4405 C CA . LEU A 1 559 ? -9.909 -4.783 22.031 1.00 97.69 559 LEU A CA 1
ATOM 4406 C C . LEU A 1 559 ? -11.353 -5.292 22.033 1.00 97.69 559 LEU A C 1
ATOM 4408 O O . LEU A 1 559 ? -11.741 -6.048 22.922 1.00 97.69 559 LEU A O 1
ATOM 4412 N N . CYS A 1 560 ? -12.134 -4.949 21.010 1.00 96.00 560 CYS A N 1
ATOM 4413 C CA . CYS A 1 560 ? -13.544 -5.327 20.927 1.00 96.00 560 CYS A CA 1
ATOM 4414 C C . CYS A 1 560 ? -13.733 -6.844 20.744 1.00 96.00 560 CYS A C 1
ATOM 4416 O O . CYS A 1 560 ? -14.668 -7.417 21.302 1.00 96.00 560 CYS A O 1
ATOM 4418 N N . ARG A 1 561 ? -12.773 -7.536 20.114 1.00 95.75 561 ARG A N 1
ATOM 4419 C CA . ARG A 1 561 ? -12.703 -9.009 20.095 1.00 95.75 561 ARG A CA 1
ATOM 4420 C C . ARG A 1 561 ? -12.440 -9.618 21.477 1.00 95.75 561 ARG A C 1
ATOM 4422 O O . ARG A 1 561 ? -12.971 -10.686 21.773 1.00 95.75 561 ARG A O 1
ATOM 4429 N N . GLN A 1 562 ? -11.684 -8.943 22.350 1.00 96.75 562 GLN A N 1
ATOM 4430 C CA . GLN A 1 562 ? -11.504 -9.385 23.743 1.00 96.75 562 GLN A CA 1
ATOM 4431 C C . GLN A 1 562 ? -12.742 -9.111 24.610 1.00 96.75 562 GLN A C 1
ATOM 4433 O O . GLN A 1 562 ? -13.025 -9.879 25.531 1.00 96.75 562 GLN A O 1
ATOM 4438 N N . VAL A 1 563 ? -13.486 -8.038 24.317 1.00 96.75 563 VAL A N 1
ATOM 4439 C CA . VAL A 1 563 ? -14.784 -7.749 24.950 1.00 96.75 563 VAL A CA 1
ATOM 4440 C C . VAL A 1 563 ? -15.805 -8.828 24.575 1.00 96.75 563 VAL A C 1
ATOM 4442 O O . VAL A 1 563 ? -16.433 -9.384 25.469 1.00 96.75 563 VAL A O 1
ATOM 4445 N N . ALA A 1 564 ? -15.920 -9.174 23.287 1.00 94.06 564 ALA A N 1
ATOM 4446 C CA . ALA A 1 564 ? -16.917 -10.123 22.786 1.00 94.06 564 ALA A CA 1
ATOM 4447 C C . ALA A 1 564 ? -16.575 -11.611 23.015 1.00 94.06 564 ALA A C 1
ATOM 4449 O O . ALA A 1 564 ? -17.478 -12.411 23.258 1.00 94.06 564 ALA A O 1
ATOM 4450 N N . TYR A 1 565 ? -15.295 -12.004 22.921 1.00 93.50 565 TYR A N 1
ATOM 4451 C CA . TYR A 1 565 ? -14.883 -13.422 22.919 1.00 93.50 565 TYR A CA 1
ATOM 4452 C C . TYR A 1 565 ? -13.623 -13.743 23.747 1.00 93.50 565 TYR A C 1
ATOM 4454 O O . TYR A 1 565 ? -13.177 -14.895 23.765 1.00 93.50 565 TYR A O 1
ATOM 4462 N N . GLY A 1 566 ? -12.997 -12.757 24.394 1.00 89.62 566 GLY A N 1
ATOM 4463 C CA . GLY A 1 566 ? -11.856 -12.993 25.284 1.00 89.62 566 GLY A CA 1
ATOM 4464 C C . GLY A 1 566 ? -12.301 -13.663 26.584 1.00 89.62 566 GLY A C 1
ATOM 4465 O O . GLY A 1 566 ? -13.370 -13.349 27.103 1.00 89.62 566 GLY A O 1
ATOM 4466 N N . ARG A 1 567 ? -11.482 -14.563 27.138 1.00 91.44 567 ARG A N 1
ATOM 4467 C CA . ARG A 1 567 ? -11.681 -15.107 28.493 1.00 91.44 567 ARG A CA 1
ATOM 4468 C C . ARG A 1 567 ? -10.727 -14.414 29.460 1.00 91.44 567 ARG A C 1
ATOM 4470 O O . ARG A 1 567 ? -9.724 -13.840 29.044 1.00 91.44 567 ARG A O 1
ATOM 4477 N N . ASP A 1 568 ? -11.042 -14.444 30.746 1.00 88.00 568 ASP A N 1
ATOM 4478 C CA . ASP A 1 568 ? -10.199 -13.793 31.748 1.00 88.00 568 ASP A CA 1
ATOM 4479 C C . ASP A 1 568 ? -8.828 -14.472 31.831 1.00 88.00 568 ASP A C 1
ATOM 4481 O O . ASP A 1 568 ? -8.717 -15.698 31.795 1.00 88.00 568 ASP A O 1
ATOM 4485 N N . GLY A 1 569 ? -7.769 -13.660 31.874 1.00 88.69 569 GLY A N 1
ATOM 4486 C CA . GLY A 1 569 ? -6.390 -14.141 31.786 1.00 88.69 569 GLY A CA 1
ATOM 4487 C C . GLY A 1 569 ? -5.948 -14.612 30.391 1.00 88.69 569 GLY A C 1
ATOM 4488 O O . GLY A 1 569 ? -4.835 -15.126 30.277 1.00 88.69 569 GLY A O 1
ATOM 4489 N N . SER A 1 570 ? -6.747 -14.437 29.327 1.00 93.69 570 SER A N 1
ATOM 4490 C CA . SER A 1 570 ? -6.381 -14.843 27.961 1.00 93.69 570 SER A CA 1
ATOM 4491 C C . SER A 1 570 ? -6.615 -13.773 26.889 1.00 93.69 570 SER A C 1
ATOM 4493 O O . SER A 1 570 ? -7.372 -12.820 27.058 1.00 93.69 570 SER A O 1
ATOM 4495 N N . ILE A 1 571 ? -5.951 -13.956 25.748 1.00 93.75 571 ILE A N 1
ATOM 4496 C CA . ILE A 1 571 ? -6.102 -13.152 24.535 1.00 93.75 571 ILE A CA 1
ATOM 4497 C C . ILE A 1 571 ? -6.703 -14.023 23.431 1.00 93.75 571 ILE A C 1
ATOM 4499 O O . ILE A 1 571 ? -6.103 -15.019 23.026 1.00 93.75 571 ILE A O 1
ATOM 4503 N N . CYS A 1 572 ? -7.864 -13.622 22.922 1.00 95.00 572 CYS A N 1
ATOM 4504 C CA . CYS A 1 572 ? -8.517 -14.197 21.754 1.00 95.00 572 CYS A CA 1
ATOM 4505 C C . CYS A 1 572 ? -7.935 -13.595 20.466 1.00 95.00 572 CYS A C 1
ATOM 4507 O O . CYS A 1 572 ? -8.060 -12.395 20.197 1.00 95.00 572 CYS A O 1
ATOM 4509 N N . LEU A 1 573 ? -7.289 -14.429 19.659 1.00 93.44 573 LEU A N 1
ATOM 4510 C CA . LEU A 1 573 ? -6.777 -14.071 18.340 1.00 93.44 573 LEU A CA 1
ATOM 4511 C C . LEU A 1 573 ? -7.900 -14.042 17.288 1.00 93.44 573 LEU A C 1
ATOM 4513 O O . LEU A 1 573 ? -8.919 -14.711 17.434 1.00 93.44 573 LEU A O 1
ATOM 4517 N N . ILE A 1 574 ? -7.685 -13.342 16.166 1.00 92.69 574 ILE A N 1
ATOM 4518 C CA . ILE A 1 574 ? -8.599 -13.365 14.998 1.00 92.69 574 ILE A CA 1
ATOM 4519 C C . ILE A 1 574 ? -8.805 -14.785 14.426 1.00 92.69 574 ILE A C 1
ATOM 4521 O O . ILE A 1 574 ? -9.814 -15.060 13.790 1.00 92.69 574 ILE A O 1
ATOM 4525 N N . THR A 1 575 ? -7.887 -15.716 14.704 1.00 91.94 575 THR A N 1
ATOM 4526 C CA . THR A 1 575 ? -8.000 -17.149 14.381 1.00 91.94 575 THR A CA 1
ATOM 4527 C C . THR A 1 575 ? -8.934 -17.933 15.318 1.00 91.94 575 THR A C 1
ATOM 4529 O O . THR A 1 575 ? -9.106 -19.134 15.134 1.00 91.94 575 THR A O 1
ATOM 4532 N N . GLY A 1 576 ? -9.495 -17.299 16.355 1.00 90.38 576 GLY A N 1
ATOM 4533 C CA . GLY A 1 576 ? -10.270 -17.943 17.424 1.00 90.38 576 GLY A CA 1
ATOM 4534 C C . GLY A 1 576 ? -9.424 -18.647 18.496 1.00 90.38 576 GLY A C 1
ATOM 4535 O O . GLY A 1 576 ? -9.966 -19.122 19.495 1.00 90.38 576 GLY A O 1
ATOM 4536 N N . GLN A 1 577 ? -8.098 -18.707 18.327 1.00 90.44 577 GLN A N 1
ATOM 4537 C CA . GLN A 1 577 ? -7.183 -19.270 19.320 1.00 90.44 577 GLN A CA 1
ATOM 4538 C C . GLN A 1 577 ? -7.100 -18.360 20.554 1.00 90.44 577 GLN A C 1
ATOM 4540 O O . GLN A 1 577 ? -6.903 -17.153 20.431 1.00 90.44 577 GLN A O 1
ATOM 4545 N N . GLN A 1 578 ? -7.209 -18.951 21.743 1.00 92.94 578 GLN A N 1
ATOM 4546 C CA . GLN A 1 578 ? -6.975 -18.274 23.020 1.00 92.94 578 GLN A CA 1
ATOM 4547 C C . GLN A 1 578 ? -5.523 -18.519 23.453 1.00 92.94 578 GLN A C 1
ATOM 4549 O O . GLN A 1 578 ? -5.073 -19.666 23.442 1.00 92.94 578 GLN A O 1
ATOM 4554 N N . ILE A 1 579 ? -4.799 -17.470 23.845 1.00 90.00 579 ILE A N 1
ATOM 4555 C CA . ILE A 1 579 ? -3.439 -17.554 24.405 1.00 90.00 579 ILE A CA 1
ATOM 4556 C C . ILE A 1 579 ? -3.455 -16.986 25.823 1.00 90.00 579 ILE A C 1
ATOM 4558 O O . ILE A 1 579 ? -3.982 -15.899 26.042 1.00 90.00 579 ILE A O 1
ATOM 4562 N N . GLU A 1 580 ? -2.885 -17.699 26.793 1.00 91.44 580 GLU A N 1
ATOM 4563 C CA . GLU A 1 580 ? -2.821 -17.231 28.180 1.00 91.44 580 GLU A CA 1
ATOM 4564 C C . GLU A 1 580 ? -1.871 -16.029 28.318 1.00 91.44 580 GLU A C 1
ATOM 4566 O O . GLU A 1 580 ? -0.730 -16.057 27.846 1.00 91.44 580 GLU A O 1
ATOM 4571 N N . VAL A 1 581 ? -2.318 -14.970 28.996 1.00 91.25 581 VAL A N 1
ATOM 4572 C CA . VAL A 1 581 ? -1.542 -13.734 29.187 1.00 91.25 581 VAL A CA 1
ATOM 4573 C C . VAL A 1 581 ? -0.238 -14.015 29.942 1.00 91.25 581 VAL A C 1
ATOM 4575 O O . VAL A 1 581 ? 0.793 -13.445 29.596 1.00 91.25 581 VAL A O 1
ATOM 4578 N N . SER A 1 582 ? -0.233 -14.954 30.895 1.00 89.62 582 SER A N 1
ATOM 4579 C CA . SER A 1 582 ? 0.976 -15.387 31.620 1.00 89.62 582 SER A CA 1
ATOM 4580 C C . SER A 1 582 ? 2.071 -15.936 30.688 1.00 89.62 582 SER A C 1
ATOM 4582 O O . SER A 1 582 ? 3.257 -15.656 30.881 1.00 89.62 582 SER A O 1
ATOM 4584 N N . THR A 1 583 ? 1.682 -16.666 29.635 1.00 86.62 583 THR A N 1
ATOM 4585 C CA . THR A 1 583 ? 2.591 -17.243 28.633 1.00 86.62 583 THR A CA 1
ATOM 4586 C C . THR A 1 583 ? 3.226 -16.143 27.790 1.00 86.62 583 THR A C 1
ATOM 4588 O O . THR A 1 583 ? 4.406 -16.221 27.461 1.00 86.62 583 THR A O 1
ATOM 4591 N N . ILE A 1 584 ? 2.477 -15.077 27.494 1.00 84.19 584 ILE A N 1
ATOM 4592 C CA . ILE A 1 584 ? 3.009 -13.907 26.791 1.00 84.19 584 ILE A CA 1
ATOM 4593 C C . ILE A 1 584 ? 3.937 -13.119 27.721 1.00 84.19 584 ILE A C 1
ATOM 4595 O O . ILE A 1 584 ? 5.090 -12.897 27.369 1.00 84.19 584 ILE A O 1
ATOM 4599 N N . LEU A 1 585 ? 3.489 -12.761 28.930 1.00 85.44 585 LEU A N 1
ATOM 4600 C CA . LEU A 1 585 ? 4.267 -11.960 29.889 1.00 85.44 585 LEU A CA 1
ATOM 4601 C C . LEU A 1 585 ? 5.596 -12.615 30.310 1.00 85.44 585 LEU A C 1
ATOM 4603 O O . LEU A 1 585 ? 6.546 -11.901 30.620 1.00 85.44 585 LEU A O 1
ATOM 4607 N N . SER A 1 586 ? 5.674 -13.951 30.314 1.00 84.00 586 SER A N 1
ATOM 4608 C CA . SER A 1 586 ? 6.891 -14.709 30.655 1.00 84.00 586 SER A CA 1
ATOM 4609 C C . SER A 1 586 ? 7.865 -14.923 29.486 1.00 84.00 586 SER A C 1
ATOM 4611 O O . SER A 1 586 ? 9.008 -15.314 29.721 1.00 84.00 586 SER A O 1
ATOM 4613 N N . GLN A 1 587 ? 7.444 -14.663 28.243 1.00 77.94 587 GLN A N 1
ATOM 4614 C CA . GLN A 1 587 ? 8.266 -14.826 27.032 1.00 77.94 587 GLN A CA 1
ATOM 4615 C C . GLN A 1 587 ? 8.539 -13.503 26.295 1.00 77.94 587 GLN A C 1
ATOM 4617 O O . GLN A 1 587 ? 9.462 -13.422 25.485 1.00 77.94 587 GLN A O 1
ATOM 4622 N N . ALA A 1 588 ? 7.746 -12.464 26.557 1.00 79.25 588 ALA A N 1
ATOM 4623 C CA . ALA A 1 588 ? 7.846 -11.159 25.923 1.00 79.25 588 ALA A CA 1
ATOM 4624 C C . ALA A 1 588 ? 8.837 -10.222 26.634 1.00 79.25 588 ALA A C 1
ATOM 4626 O O . ALA A 1 588 ? 8.970 -10.211 27.858 1.00 79.25 588 ALA A O 1
ATOM 4627 N N . GLY A 1 589 ? 9.501 -9.368 25.849 1.00 84.94 589 GLY A N 1
ATOM 4628 C CA . GLY A 1 589 ? 10.283 -8.252 26.381 1.00 84.94 589 GLY A CA 1
ATOM 4629 C C . GLY A 1 589 ? 9.393 -7.170 27.007 1.00 84.94 589 GLY A C 1
ATOM 4630 O O . GLY A 1 589 ? 8.240 -7.000 26.608 1.00 84.94 589 GLY A O 1
ATOM 4631 N N . VAL A 1 590 ? 9.959 -6.402 27.947 1.00 89.00 590 VAL A N 1
ATOM 4632 C CA . VAL A 1 590 ? 9.259 -5.426 28.813 1.00 89.00 590 VAL A CA 1
ATOM 4633 C C . VAL A 1 590 ? 8.256 -4.536 28.064 1.00 89.00 590 VAL A C 1
ATOM 4635 O O . VAL A 1 590 ? 7.132 -4.365 28.532 1.00 89.00 590 VAL A O 1
ATOM 4638 N N . THR A 1 591 ? 8.618 -4.014 26.887 1.00 88.75 591 THR A N 1
ATOM 4639 C CA . THR A 1 591 ? 7.744 -3.173 26.050 1.00 88.75 591 THR A CA 1
ATOM 4640 C C . THR A 1 591 ? 6.449 -3.884 25.654 1.00 88.75 591 THR A C 1
ATOM 4642 O O . THR A 1 591 ? 5.364 -3.337 25.834 1.00 88.75 591 THR A O 1
ATOM 4645 N N . LEU A 1 592 ? 6.546 -5.121 25.157 1.00 89.25 592 LEU A N 1
ATOM 4646 C CA . LEU A 1 592 ? 5.389 -5.904 24.718 1.00 89.25 592 LEU A CA 1
ATOM 4647 C C . LEU A 1 592 ? 4.553 -6.376 25.917 1.00 89.25 592 LEU A C 1
ATOM 4649 O O . LEU A 1 592 ? 3.327 -6.321 25.858 1.00 89.25 592 LEU A O 1
ATOM 4653 N N . SER A 1 593 ? 5.194 -6.745 27.029 1.00 91.62 593 SER A N 1
ATOM 4654 C CA . SER A 1 593 ? 4.495 -7.077 28.277 1.00 91.62 593 SER A CA 1
ATOM 4655 C C . SER A 1 593 ? 3.693 -5.888 28.828 1.00 91.62 593 SER A C 1
ATOM 4657 O O . SER A 1 593 ? 2.538 -6.050 29.213 1.00 91.62 593 SER A O 1
ATOM 4659 N N . SER A 1 594 ? 4.260 -4.677 28.789 1.00 94.19 594 SER A N 1
ATOM 4660 C CA . SER A 1 594 ? 3.567 -3.433 29.163 1.00 94.19 594 SER A CA 1
ATOM 4661 C C . SER A 1 594 ? 2.366 -3.146 28.252 1.00 94.19 594 SER A C 1
ATOM 4663 O O . SER A 1 594 ? 1.262 -2.894 28.738 1.00 94.19 594 SER A O 1
ATOM 4665 N N . LEU A 1 595 ? 2.549 -3.255 26.931 1.00 95.12 595 LEU A N 1
ATOM 4666 C CA . LEU A 1 595 ? 1.482 -3.079 25.939 1.00 95.12 595 LEU A CA 1
ATOM 4667 C C . LEU A 1 595 ? 0.311 -4.051 26.151 1.00 95.12 595 LEU A C 1
ATOM 4669 O O . LEU A 1 595 ? -0.846 -3.635 26.094 1.00 95.12 595 LEU A O 1
ATOM 4673 N N . VAL A 1 596 ? 0.605 -5.324 26.436 1.00 94.56 596 VAL A N 1
ATOM 4674 C CA . VAL A 1 596 ? -0.409 -6.355 26.705 1.00 94.56 596 VAL A CA 1
ATOM 4675 C C . VAL A 1 596 ? -1.206 -6.042 27.971 1.00 94.56 596 VAL A C 1
ATOM 4677 O O . VAL A 1 596 ? -2.435 -6.078 27.921 1.00 94.56 596 VAL A O 1
ATOM 4680 N N . SER A 1 597 ? -0.548 -5.678 29.077 1.00 94.75 597 SER A N 1
ATOM 4681 C CA . SER A 1 597 ? -1.248 -5.305 30.316 1.00 94.75 597 SER A CA 1
ATOM 4682 C C . SER A 1 597 ? -2.159 -4.091 30.111 1.00 94.75 597 SER A C 1
ATOM 4684 O O . SER A 1 597 ? -3.346 -4.162 30.423 1.00 94.75 597 SER A O 1
ATOM 4686 N N . ARG A 1 598 ? -1.655 -3.022 29.474 1.00 97.19 598 ARG A N 1
ATOM 4687 C CA . ARG A 1 598 ? -2.451 -1.820 29.157 1.00 97.19 598 ARG A CA 1
ATOM 4688 C C . ARG A 1 598 ? -3.669 -2.133 28.283 1.00 97.19 598 ARG A C 1
ATOM 4690 O O . ARG A 1 598 ? -4.736 -1.555 28.480 1.00 97.19 598 ARG A O 1
ATOM 4697 N N . ALA A 1 599 ? -3.529 -3.048 27.322 1.00 97.19 599 ALA A N 1
ATOM 4698 C CA . ALA A 1 599 ? -4.652 -3.496 26.507 1.00 97.19 599 ALA A CA 1
ATOM 4699 C C . ALA A 1 599 ? -5.697 -4.252 27.350 1.00 97.19 599 ALA A C 1
ATOM 4701 O O . ALA A 1 599 ? -6.885 -3.984 27.207 1.00 97.19 599 ALA A O 1
ATOM 4702 N N . GLN A 1 600 ? -5.285 -5.134 28.265 1.00 96.25 600 GLN A N 1
ATOM 4703 C CA . GLN A 1 600 ? -6.199 -5.875 29.150 1.00 96.25 600 GLN A CA 1
ATOM 4704 C C . GLN A 1 600 ? -6.921 -4.967 30.165 1.00 96.25 600 GLN A C 1
ATOM 4706 O O . GLN A 1 600 ? -8.123 -5.138 30.396 1.00 96.25 600 GLN A O 1
ATOM 4711 N N . ASP A 1 601 ? -6.250 -3.940 30.695 1.00 96.62 601 ASP A N 1
ATOM 4712 C CA . ASP A 1 601 ? -6.891 -2.890 31.501 1.00 96.62 601 ASP A CA 1
ATOM 4713 C C . ASP A 1 601 ? -7.983 -2.165 30.696 1.00 96.62 601 ASP A C 1
ATOM 4715 O O . ASP A 1 601 ? -9.078 -1.893 31.196 1.00 96.62 601 ASP A O 1
ATOM 4719 N N . LEU A 1 602 ? -7.711 -1.874 29.420 1.00 97.81 602 LEU A N 1
ATOM 4720 C CA . LEU A 1 602 ? -8.650 -1.201 28.525 1.00 97.81 602 LEU A CA 1
ATOM 4721 C C . LEU A 1 602 ? -9.832 -2.096 28.116 1.00 97.81 602 LEU A C 1
ATOM 4723 O O . LEU A 1 602 ? -10.968 -1.622 28.097 1.00 97.81 602 LEU A O 1
ATOM 4727 N N . VAL A 1 603 ? -9.609 -3.393 27.891 1.00 98.12 603 VAL A N 1
ATOM 4728 C CA . VAL A 1 603 ? -10.683 -4.393 27.719 1.00 98.12 603 VAL A CA 1
ATOM 4729 C C . VAL A 1 603 ? -11.573 -4.448 28.958 1.00 98.12 603 VAL A C 1
ATOM 4731 O O . VAL A 1 603 ? -12.795 -4.440 28.831 1.00 98.12 603 VAL A O 1
ATOM 4734 N N . SER A 1 604 ? -10.981 -4.445 30.153 1.00 97.00 604 SER A N 1
ATOM 4735 C CA . SER A 1 604 ? -11.720 -4.468 31.420 1.00 97.00 604 SER A CA 1
ATOM 4736 C C . SER A 1 604 ? -12.608 -3.226 31.578 1.00 97.00 604 SER A C 1
ATOM 4738 O O . SER A 1 604 ? -13.788 -3.348 31.916 1.00 97.00 604 SER A O 1
ATOM 4740 N N . LYS A 1 605 ? -12.093 -2.038 31.222 1.00 97.44 605 LYS A N 1
ATOM 4741 C CA . LYS A 1 605 ? -12.884 -0.794 31.150 1.00 97.44 605 LYS A CA 1
ATOM 4742 C C . LYS A 1 605 ? -14.043 -0.921 30.150 1.00 97.44 605 LYS A C 1
ATOM 4744 O O . LYS A 1 605 ? -15.182 -0.635 30.515 1.00 97.44 605 LYS A O 1
ATOM 4749 N N . LEU A 1 606 ? -13.790 -1.385 28.923 1.00 97.75 606 LEU A N 1
ATOM 4750 C CA . LEU A 1 606 ? -14.819 -1.527 27.877 1.00 97.75 606 LEU A CA 1
ATOM 4751 C C . LEU A 1 606 ? -15.898 -2.570 28.221 1.00 97.75 606 LEU A C 1
ATOM 4753 O O . LEU A 1 606 ? -17.071 -2.343 27.929 1.00 97.75 606 LEU A O 1
ATOM 4757 N N . ARG A 1 607 ? -15.538 -3.665 28.905 1.00 96.69 607 ARG A N 1
ATOM 4758 C CA . ARG A 1 607 ? -16.503 -4.630 29.462 1.00 96.69 607 ARG A CA 1
ATOM 4759 C C . ARG A 1 607 ? -17.369 -4.004 30.554 1.00 96.69 607 ARG A C 1
ATOM 4761 O O . ARG A 1 607 ? -18.579 -4.199 30.536 1.00 96.69 607 ARG A O 1
ATOM 4768 N N . SER A 1 608 ? -16.784 -3.219 31.466 1.00 95.62 608 SER A N 1
ATOM 4769 C CA . SER A 1 608 ? -17.551 -2.538 32.525 1.00 95.62 608 SER A CA 1
ATOM 4770 C C . SER A 1 608 ? -18.546 -1.505 31.978 1.00 95.62 608 SER A C 1
ATOM 4772 O O . SER A 1 608 ? -19.631 -1.351 32.530 1.00 95.62 608 SER A O 1
ATOM 4774 N N . LEU A 1 609 ? -18.220 -0.869 30.845 1.00 95.88 609 LEU A N 1
ATOM 4775 C CA . LEU A 1 609 ? -19.127 0.010 30.101 1.00 95.88 609 LEU A CA 1
ATOM 4776 C C . LEU A 1 609 ? -20.187 -0.740 29.277 1.00 95.88 609 LEU A C 1
ATOM 4778 O O . LEU A 1 609 ? -21.081 -0.088 28.753 1.00 95.88 609 LEU A O 1
ATOM 4782 N N . GLN A 1 610 ? -20.112 -2.070 29.154 1.00 95.56 610 GLN A N 1
ATOM 4783 C CA . GLN A 1 610 ? -20.980 -2.873 28.280 1.00 95.56 610 GLN A CA 1
ATOM 4784 C C . GLN A 1 610 ? -20.957 -2.355 26.830 1.00 95.56 610 GLN A C 1
ATOM 4786 O O . GLN A 1 610 ? -21.992 -2.000 26.268 1.00 95.56 610 GLN A O 1
ATOM 4791 N N . LEU A 1 611 ? -19.756 -2.253 26.247 1.00 97.00 611 LEU A N 1
ATOM 4792 C CA . LEU A 1 611 ? -19.582 -1.879 24.840 1.00 97.00 611 LEU A CA 1
ATOM 4793 C C . LEU A 1 611 ? -20.306 -2.877 23.920 1.00 97.00 611 LEU A C 1
ATOM 4795 O O . LEU A 1 611 ? -19.950 -4.059 23.902 1.00 97.00 611 LEU A O 1
ATOM 4799 N N . ASP A 1 612 ? -21.261 -2.390 23.128 1.00 95.94 612 ASP A N 1
ATOM 4800 C CA . ASP A 1 612 ? -21.963 -3.185 22.113 1.00 95.94 612 ASP A CA 1
ATOM 4801 C C . ASP A 1 612 ? -21.384 -3.006 20.688 1.00 95.94 612 ASP A C 1
ATOM 4803 O O . ASP A 1 612 ? -20.352 -2.355 20.475 1.00 95.94 612 ASP A O 1
ATOM 4807 N N . ARG A 1 613 ? -21.999 -3.667 19.696 1.00 95.62 613 ARG A N 1
ATOM 4808 C CA . ARG A 1 613 ? -21.514 -3.672 18.306 1.00 95.62 613 ARG A CA 1
ATOM 4809 C C . ARG A 1 613 ? -21.725 -2.314 17.643 1.00 95.62 613 ARG A C 1
ATOM 4811 O O . ARG A 1 613 ? -20.855 -1.841 16.917 1.00 95.62 613 ARG A O 1
ATOM 4818 N N . GLU A 1 614 ? -22.876 -1.712 17.878 1.00 96.50 614 GLU A N 1
ATOM 4819 C CA . GLU A 1 614 ? -23.295 -0.417 17.361 1.00 96.50 614 GLU A CA 1
ATOM 4820 C C . GLU A 1 614 ? -22.354 0.693 17.853 1.00 96.50 614 GLU A C 1
ATOM 4822 O O . GLU A 1 614 ? -21.861 1.498 17.055 1.00 96.50 614 GLU A O 1
ATOM 4827 N N . GLU A 1 615 ? -22.018 0.674 19.144 1.00 97.75 615 GLU A N 1
ATOM 4828 C CA . GLU A 1 615 ? -21.048 1.567 19.777 1.00 97.75 615 GLU A CA 1
ATOM 4829 C C . GLU A 1 615 ? -19.634 1.365 19.216 1.00 97.75 615 GLU A C 1
ATOM 4831 O O . GLU A 1 615 ? -18.972 2.337 18.845 1.00 97.75 615 GLU A O 1
ATOM 4836 N N . PHE A 1 616 ? -19.179 0.114 19.075 1.00 97.81 616 PHE A N 1
ATOM 4837 C CA . PHE A 1 616 ? -17.894 -0.226 18.450 1.00 97.81 616 PHE A CA 1
ATOM 4838 C C . PHE A 1 616 ? -17.773 0.302 17.013 1.00 97.81 616 PHE A C 1
ATOM 4840 O O . PHE A 1 616 ? -16.761 0.917 16.666 1.00 97.81 616 PHE A O 1
ATOM 4847 N N . VAL A 1 617 ? -18.806 0.115 16.186 1.00 97.50 617 VAL A N 1
ATOM 4848 C CA . VAL A 1 617 ? -18.820 0.611 14.801 1.00 97.50 617 VAL A CA 1
ATOM 4849 C C . VAL A 1 617 ? -18.774 2.137 14.776 1.00 97.50 617 VAL A C 1
ATOM 4851 O O . VAL A 1 617 ? -17.988 2.707 14.019 1.00 97.50 617 VAL A O 1
ATOM 4854 N N . CYS A 1 618 ? -19.516 2.819 15.652 1.00 98.25 618 CYS A N 1
ATOM 4855 C CA . CYS A 1 618 ? -19.397 4.270 15.785 1.00 98.25 618 CYS A CA 1
ATOM 4856 C C . CYS A 1 618 ? -17.968 4.699 16.152 1.00 98.25 618 CYS A C 1
ATOM 4858 O O . CYS A 1 618 ? -17.417 5.581 15.497 1.00 98.25 618 CYS A O 1
ATOM 4860 N N . LEU A 1 619 ? -17.329 4.052 17.133 1.00 98.56 619 LEU A N 1
ATOM 4861 C CA . LEU A 1 619 ? -15.945 4.357 17.520 1.00 98.56 619 LEU A CA 1
ATOM 4862 C C . LEU A 1 619 ? -14.954 4.138 16.359 1.00 98.56 619 LEU A C 1
ATOM 4864 O O . LEU A 1 619 ? -14.086 4.984 16.148 1.00 98.56 619 LEU A O 1
ATOM 4868 N N . LYS A 1 620 ? -15.116 3.081 15.547 1.00 97.88 620 LYS A N 1
ATOM 4869 C CA . LYS A 1 620 ? -14.322 2.870 14.317 1.00 97.88 620 LYS A CA 1
ATOM 4870 C C . LYS A 1 620 ? -14.488 4.012 13.319 1.00 97.88 620 LYS A C 1
ATOM 4872 O O . LYS A 1 620 ? -13.498 4.514 12.790 1.00 97.88 620 LYS A O 1
ATOM 4877 N N . TYR A 1 621 ? -15.720 4.454 13.080 1.00 98.31 621 TYR A N 1
ATOM 4878 C CA . TYR A 1 621 ? -15.983 5.580 12.186 1.00 98.31 621 TYR A CA 1
ATOM 4879 C C . TYR A 1 621 ? -15.441 6.913 12.735 1.00 98.31 621 TYR A C 1
ATOM 4881 O O . TYR A 1 621 ? -14.939 7.713 11.949 1.00 98.31 621 TYR A O 1
ATOM 4889 N N . LEU A 1 622 ? -15.457 7.144 14.053 1.00 98.44 622 LEU A N 1
ATOM 4890 C CA . LEU A 1 622 ? -14.855 8.338 14.671 1.00 98.44 622 LEU A CA 1
ATOM 4891 C C . LEU A 1 622 ? -13.322 8.362 14.563 1.00 98.44 622 LEU A C 1
ATOM 4893 O O . LEU A 1 622 ? -12.749 9.429 14.344 1.00 98.44 622 LEU A O 1
ATOM 4897 N N . VAL A 1 623 ? -12.668 7.200 14.681 1.00 98.38 623 VAL A N 1
ATOM 4898 C CA . VAL A 1 623 ? -11.214 7.050 14.486 1.00 98.38 623 VAL A CA 1
ATOM 4899 C C . VAL A 1 623 ? -10.825 7.222 13.011 1.00 98.38 623 VAL A C 1
ATOM 4901 O O . VAL A 1 623 ? -9.822 7.873 12.722 1.00 98.38 623 VAL A O 1
ATOM 4904 N N . LEU A 1 624 ? -11.620 6.684 12.075 1.00 97.81 624 LEU A N 1
ATOM 4905 C CA . LEU A 1 624 ? -11.370 6.811 10.633 1.00 97.81 624 LEU A CA 1
ATOM 4906 C C . LEU A 1 624 ? -11.596 8.242 10.119 1.00 97.81 624 LEU A C 1
ATOM 4908 O O . LEU A 1 624 ? -10.765 8.767 9.383 1.00 97.81 624 LEU A O 1
ATOM 4912 N N . PHE A 1 625 ? -12.706 8.882 10.494 1.00 97.88 625 PHE A N 1
ATOM 4913 C CA . PHE A 1 625 ? -13.044 10.247 10.078 1.00 97.88 625 PHE A CA 1
ATOM 4914 C C . PHE A 1 625 ? -12.491 11.265 11.081 1.00 97.88 625 PHE A C 1
ATOM 4916 O O . PHE A 1 625 ? -13.232 11.958 11.777 1.00 97.88 625 PHE A O 1
ATOM 4923 N N . ASN A 1 626 ? -11.162 11.336 11.158 1.00 96.00 626 ASN A N 1
ATOM 4924 C CA . ASN A 1 626 ? -10.437 12.261 12.020 1.00 96.00 626 ASN A CA 1
ATOM 4925 C C . ASN A 1 626 ? -10.089 13.570 11.273 1.00 96.00 626 ASN A C 1
ATOM 4927 O O . ASN A 1 626 ? -9.220 13.555 10.396 1.00 96.00 626 ASN A O 1
ATOM 4931 N N . PRO A 1 627 ? -10.701 14.720 11.614 1.00 95.81 627 PRO A N 1
ATOM 4932 C CA . PRO A 1 627 ? -10.430 15.976 10.926 1.00 95.81 627 PRO A CA 1
ATOM 4933 C C . PRO A 1 627 ? -9.082 16.601 11.308 1.00 95.81 627 PRO A C 1
ATOM 4935 O O . PRO A 1 627 ? -8.567 17.416 10.550 1.00 95.81 627 PRO A O 1
ATOM 4938 N N . ASP A 1 628 ? -8.440 16.221 12.419 1.00 94.31 628 ASP A N 1
ATOM 4939 C CA . ASP A 1 628 ? -7.147 16.797 12.837 1.00 94.31 628 ASP A CA 1
ATOM 4940 C C . ASP A 1 628 ? -5.974 16.421 11.915 1.00 94.31 628 ASP A C 1
ATOM 4942 O O . ASP A 1 628 ? -4.897 17.021 11.990 1.00 94.31 628 ASP A O 1
ATOM 4946 N N . VAL A 1 629 ? -6.171 15.460 11.008 1.00 92.00 629 VAL A N 1
ATOM 4947 C CA . VAL A 1 629 ? -5.163 15.016 10.039 1.00 92.00 629 VAL A CA 1
ATOM 4948 C C . VAL A 1 629 ? -4.794 16.171 9.099 1.00 92.00 629 VAL A C 1
ATOM 4950 O O . VAL A 1 629 ? -5.575 16.601 8.252 1.00 92.00 629 VAL A O 1
ATOM 4953 N N . LYS A 1 630 ? -3.574 16.699 9.259 1.00 85.62 630 LYS A N 1
ATOM 4954 C CA . LYS A 1 630 ? -3.106 17.937 8.602 1.00 85.62 630 LYS A CA 1
ATOM 4955 C C . LYS A 1 630 ? -3.036 17.864 7.072 1.00 85.62 630 LYS A C 1
ATOM 4957 O O . LYS A 1 630 ? -3.048 18.904 6.424 1.00 85.62 630 LYS A O 1
ATOM 4962 N N . SER A 1 631 ? -2.924 16.663 6.509 1.00 82.56 631 SER A N 1
ATOM 4963 C CA . SER A 1 631 ? -2.844 16.411 5.066 1.00 82.56 631 SER A CA 1
ATOM 4964 C C . SER A 1 631 ? -4.210 16.351 4.371 1.00 82.56 631 SER A C 1
ATOM 4966 O O . SER A 1 631 ? -4.254 16.494 3.149 1.00 82.56 631 SER A O 1
ATOM 4968 N N . VAL A 1 632 ? -5.313 16.198 5.114 1.00 87.50 632 VAL A N 1
ATOM 4969 C CA . VAL A 1 632 ? -6.674 16.175 4.552 1.00 87.50 632 VAL A CA 1
ATOM 4970 C C . VAL A 1 632 ? -7.034 17.541 3.968 1.00 87.50 632 VAL A C 1
ATOM 4972 O O . VAL A 1 632 ? -6.915 18.572 4.632 1.00 87.50 632 VAL A O 1
ATOM 4975 N N . GLN A 1 633 ? -7.496 17.532 2.721 1.00 87.44 633 GLN A N 1
ATOM 4976 C CA . GLN A 1 633 ? -7.930 18.693 1.957 1.00 87.44 633 GLN A CA 1
ATOM 4977 C C . GLN A 1 633 ? -9.387 19.046 2.286 1.00 87.44 633 GLN A C 1
ATOM 4979 O O . GLN A 1 633 ? -9.664 20.179 2.681 1.00 87.44 633 GLN A O 1
ATOM 4984 N N . ASP A 1 634 ? -10.324 18.094 2.183 1.00 91.38 634 ASP A N 1
ATOM 4985 C CA . ASP A 1 634 ? -11.746 18.331 2.488 1.00 91.38 634 ASP A CA 1
ATOM 4986 C C . ASP A 1 634 ? -12.090 18.087 3.966 1.00 91.38 634 ASP A C 1
ATOM 4988 O O . ASP A 1 634 ? -12.920 17.250 4.332 1.00 91.38 634 ASP A O 1
ATOM 4992 N N . ARG A 1 635 ? -11.425 18.846 4.847 1.00 95.88 635 ARG A N 1
ATOM 4993 C CA . ARG A 1 635 ? -11.615 18.762 6.308 1.00 95.88 635 ARG A CA 1
ATOM 4994 C C . ARG A 1 635 ? -13.089 18.888 6.698 1.00 95.88 635 ARG A C 1
ATOM 4996 O O . ARG A 1 635 ? -13.560 18.133 7.538 1.00 95.88 635 ARG A O 1
ATOM 5003 N N . ARG A 1 636 ? -13.837 19.757 6.009 1.00 96.31 636 ARG A N 1
ATOM 5004 C CA . ARG A 1 636 ? -15.267 20.001 6.244 1.00 96.31 636 ARG A CA 1
ATOM 5005 C C . ARG A 1 636 ? -16.134 18.759 6.009 1.00 96.31 636 ARG A C 1
ATOM 5007 O O . ARG A 1 636 ? -17.053 18.513 6.786 1.00 96.31 636 ARG A O 1
ATOM 5014 N N . GLN A 1 637 ? -15.863 17.975 4.964 1.00 96.00 637 GLN A N 1
ATOM 5015 C CA . GLN A 1 637 ? -16.589 16.726 4.702 1.00 96.00 637 GLN A CA 1
ATOM 5016 C C . GLN A 1 637 ? -16.293 15.664 5.777 1.00 96.00 637 GLN A C 1
ATOM 5018 O O . GLN A 1 637 ? -17.190 14.921 6.188 1.00 96.00 637 GLN A O 1
ATOM 5023 N N . VAL A 1 638 ? -15.055 15.629 6.285 1.00 97.44 638 VAL A N 1
ATOM 5024 C CA . VAL A 1 638 ? -14.652 14.750 7.394 1.00 97.44 638 VAL A CA 1
ATOM 5025 C C . VAL A 1 638 ? -15.317 15.177 8.708 1.00 97.44 638 VAL A C 1
ATOM 5027 O O . VAL A 1 638 ? -15.945 14.342 9.354 1.00 97.44 638 VAL A O 1
ATOM 5030 N N . GLU A 1 639 ? -15.279 16.469 9.053 1.00 97.56 639 GLU A N 1
ATOM 5031 C CA . GLU A 1 639 ? -15.957 17.068 10.218 1.00 97.56 639 GLU A CA 1
ATOM 5032 C C . GLU A 1 639 ? -17.461 16.740 10.218 1.00 97.56 639 GLU A C 1
ATOM 5034 O O . GLU A 1 639 ? -17.975 16.162 11.175 1.00 97.56 639 GLU A O 1
ATOM 5039 N N . GLN A 1 640 ? -18.159 16.996 9.105 1.00 97.44 640 GLN A N 1
ATOM 5040 C CA . GLN A 1 640 ? -19.590 16.690 8.955 1.00 97.44 640 GLN A CA 1
ATOM 5041 C C . GLN A 1 640 ? -19.910 15.195 9.081 1.00 97.44 640 GLN A C 1
ATOM 5043 O O . GLN A 1 640 ? -20.985 14.824 9.562 1.00 97.44 640 GLN A O 1
ATOM 5048 N N . THR A 1 641 ? -18.997 14.319 8.659 1.00 96.75 641 THR A N 1
ATOM 5049 C CA . THR A 1 641 ? -19.168 12.871 8.826 1.00 96.75 641 THR A CA 1
ATOM 5050 C C . THR A 1 641 ? -18.965 12.468 10.287 1.00 96.75 641 THR A C 1
ATOM 5052 O O . THR A 1 641 ? -19.790 11.737 10.837 1.00 96.75 641 THR A O 1
ATOM 5055 N N . GLN A 1 642 ? -17.943 13.012 10.951 1.00 97.56 642 GLN A N 1
ATOM 5056 C CA . GLN A 1 642 ? -17.672 12.771 12.368 1.00 97.56 642 GLN A CA 1
ATOM 5057 C C . GLN A 1 642 ? -18.819 13.270 13.270 1.00 97.56 642 GLN A C 1
ATOM 5059 O O . GLN A 1 642 ? -19.234 12.560 14.186 1.00 97.56 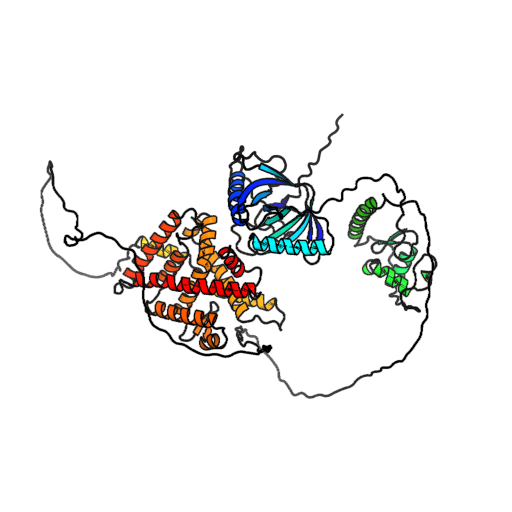642 GLN A O 1
ATOM 5064 N N . GLU A 1 643 ? -19.404 14.439 12.986 1.00 97.12 643 GLU A N 1
ATOM 5065 C CA . GLU A 1 643 ? -20.593 14.955 13.687 1.00 97.12 643 GLU A CA 1
ATOM 5066 C C . GLU A 1 643 ? -21.797 14.005 13.594 1.00 97.12 643 GLU A C 1
ATOM 5068 O O . GLU A 1 643 ? -22.485 13.766 14.591 1.00 97.12 643 GLU A O 1
ATOM 5073 N N . ARG A 1 644 ? -22.062 13.446 12.403 1.00 97.38 644 ARG A N 1
ATOM 5074 C CA . ARG A 1 644 ? -23.168 12.495 12.185 1.00 97.38 644 ARG A CA 1
ATOM 5075 C C . ARG A 1 644 ? -22.973 11.213 12.993 1.00 97.38 644 ARG A C 1
ATOM 5077 O O . ARG A 1 644 ? -23.939 10.707 13.560 1.00 97.38 644 ARG A O 1
ATOM 5084 N N . VAL A 1 645 ? -21.740 10.710 13.066 1.00 97.69 645 VAL A N 1
ATOM 5085 C CA . VAL A 1 645 ? -21.396 9.496 13.826 1.00 97.69 645 VAL A CA 1
ATOM 5086 C C . VAL A 1 645 ? -21.466 9.756 15.334 1.00 97.69 645 VAL A C 1
ATOM 5088 O O . VAL A 1 645 ? -22.070 8.962 16.051 1.00 97.69 645 VAL A O 1
ATOM 5091 N N . ASN A 1 646 ? -20.956 10.897 15.815 1.00 97.19 646 ASN A N 1
ATOM 5092 C CA . ASN A 1 646 ? -21.106 11.315 17.215 1.00 97.19 646 ASN A CA 1
ATOM 5093 C C . ASN A 1 646 ? -22.583 11.395 17.629 1.00 97.19 646 ASN A C 1
ATOM 5095 O O . ASN A 1 646 ? -22.951 10.894 18.690 1.00 97.19 646 ASN A O 1
ATOM 5099 N N . ARG A 1 647 ? -23.447 11.972 16.780 1.00 96.69 647 ARG A N 1
ATOM 5100 C CA . ARG A 1 647 ? -24.892 12.044 17.044 1.00 96.69 647 ARG A CA 1
ATOM 5101 C C . ARG A 1 647 ? -25.535 10.657 17.100 1.00 96.69 647 ARG A C 1
ATOM 5103 O O . ARG A 1 647 ? -26.284 10.395 18.030 1.00 96.69 647 ARG A O 1
ATOM 5110 N N . ALA A 1 648 ? -25.202 9.758 16.173 1.00 97.06 648 ALA A N 1
ATOM 5111 C CA . ALA A 1 648 ? -25.714 8.386 16.193 1.00 97.06 648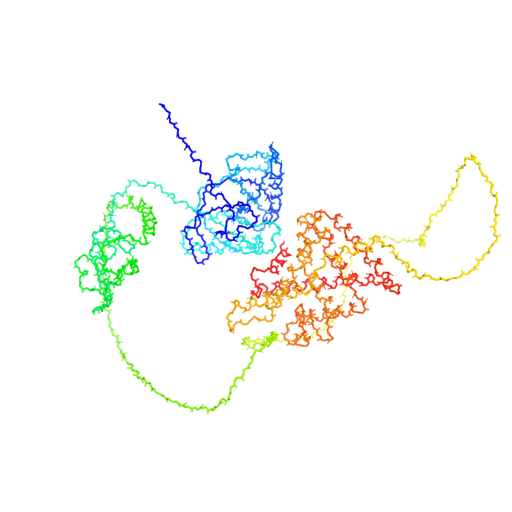 ALA A CA 1
ATOM 5112 C C . ALA A 1 648 ? -25.281 7.604 17.448 1.00 97.06 648 ALA A C 1
ATOM 5114 O O . ALA A 1 648 ? -26.104 6.911 18.040 1.00 97.06 648 ALA A O 1
ATOM 5115 N N . LEU A 1 649 ? -24.028 7.761 17.891 1.00 97.06 649 LEU A N 1
ATOM 5116 C CA . LEU A 1 649 ? -23.511 7.145 19.119 1.00 97.06 649 LEU A CA 1
ATOM 5117 C C . LEU A 1 649 ? -24.198 7.696 20.380 1.00 97.06 649 LEU A C 1
ATOM 5119 O O . LEU A 1 649 ? -24.550 6.932 21.279 1.00 97.06 649 LEU A O 1
ATOM 5123 N N . MET A 1 650 ? -24.413 9.012 20.446 1.00 95.25 650 MET A N 1
ATOM 5124 C CA . MET A 1 650 ? -25.129 9.658 21.550 1.00 95.25 650 MET A CA 1
ATOM 5125 C C . MET A 1 650 ? -26.596 9.210 21.598 1.00 95.25 650 MET A C 1
ATOM 5127 O O . MET A 1 650 ? -27.072 8.770 22.642 1.00 95.25 650 MET A O 1
ATOM 5131 N N . ASP A 1 651 ? -27.287 9.234 20.456 1.00 94.50 651 ASP A N 1
ATOM 5132 C CA . ASP A 1 651 ? -28.679 8.794 20.355 1.00 94.50 651 ASP A CA 1
ATOM 5133 C C . ASP A 1 651 ? -28.818 7.307 20.733 1.00 94.50 651 ASP A C 1
ATOM 5135 O O . ASP A 1 651 ? -29.757 6.944 21.442 1.00 94.50 651 ASP A O 1
ATOM 5139 N N . HIS A 1 652 ? -27.896 6.441 20.292 1.00 95.56 652 HIS A N 1
ATOM 5140 C CA . HIS A 1 652 ? -27.892 5.009 20.620 1.00 95.56 652 HIS A CA 1
ATOM 5141 C C . HIS A 1 652 ? -27.649 4.757 22.109 1.00 95.56 652 HIS A C 1
ATOM 5143 O O . HIS A 1 652 ? -28.475 4.113 22.751 1.00 95.56 652 HIS A O 1
ATOM 5149 N N . THR A 1 653 ? -26.573 5.310 22.680 1.00 95.31 653 THR A N 1
ATOM 5150 C CA . THR A 1 653 ? -26.240 5.135 24.110 1.00 95.31 653 THR A CA 1
ATOM 5151 C C . THR A 1 653 ? -27.365 5.619 25.029 1.00 95.31 653 THR A C 1
ATOM 5153 O O . THR A 1 653 ? -27.678 4.946 26.010 1.00 95.31 653 THR A O 1
ATOM 5156 N N . MET A 1 654 ? -28.042 6.725 24.692 1.00 92.06 654 MET A N 1
ATOM 5157 C CA . MET A 1 654 ? -29.217 7.200 25.436 1.00 92.06 654 MET A CA 1
ATOM 5158 C C . MET A 1 654 ? -30.441 6.275 25.312 1.00 92.06 654 MET A C 1
ATOM 5160 O O . MET A 1 654 ? -31.232 6.197 26.251 1.00 92.06 654 MET A O 1
ATOM 5164 N N . GLN A 1 655 ? -30.614 5.578 24.184 1.00 91.69 655 GLN A N 1
ATOM 5165 C CA . GLN A 1 655 ? -31.724 4.640 23.965 1.00 91.69 655 GLN A CA 1
ATOM 5166 C C . GLN A 1 655 ? -31.483 3.273 24.620 1.00 91.69 655 GLN A C 1
ATOM 5168 O O . GLN A 1 655 ? -32.409 2.711 25.203 1.00 91.69 655 GLN A O 1
ATOM 5173 N N . THR A 1 656 ? -30.264 2.733 24.543 1.00 92.38 656 THR A N 1
ATOM 5174 C CA . THR A 1 656 ? -29.929 1.406 25.092 1.00 92.38 656 THR A CA 1
ATOM 5175 C C . THR A 1 656 ? -29.573 1.447 26.578 1.00 92.38 656 THR A C 1
ATOM 5177 O O . THR A 1 656 ? -29.868 0.497 27.299 1.00 92.38 656 THR A O 1
ATOM 5180 N N . HIS A 1 657 ? -28.989 2.550 27.062 1.00 89.56 657 HIS A N 1
ATOM 5181 C CA . HIS A 1 657 ? -28.521 2.703 28.444 1.00 89.56 657 HIS A CA 1
ATOM 5182 C C . HIS A 1 657 ? -29.073 3.983 29.118 1.00 89.56 657 HIS A C 1
ATOM 5184 O O . HIS A 1 657 ? -28.293 4.772 29.654 1.00 89.56 657 HIS A O 1
ATOM 5190 N N . PRO A 1 658 ? -30.406 4.200 29.182 1.00 81.88 658 PRO A N 1
ATOM 5191 C CA . PRO A 1 658 ? -31.008 5.450 29.678 1.00 81.88 658 PRO A CA 1
ATOM 5192 C C . PRO A 1 658 ? -30.696 5.795 31.150 1.00 81.88 658 PRO A C 1
ATOM 5194 O O . PRO A 1 658 ? -30.932 6.923 31.574 1.00 81.88 658 PRO A O 1
ATOM 5197 N N . GLY A 1 659 ? -30.164 4.850 31.935 1.00 80.25 659 GLY A N 1
ATOM 5198 C CA . GLY A 1 659 ? -29.669 5.087 33.299 1.00 80.25 659 GLY A CA 1
ATOM 5199 C C . GLY A 1 659 ? -28.208 5.558 33.400 1.00 80.25 659 GLY A C 1
ATOM 5200 O O . GLY A 1 659 ? -27.783 5.933 34.488 1.00 80.25 659 GLY A O 1
ATOM 5201 N N . HIS A 1 660 ? -27.443 5.550 32.303 1.00 84.88 660 HIS A N 1
ATOM 5202 C CA . HIS A 1 660 ? -26.008 5.867 32.269 1.00 84.88 660 HIS A CA 1
ATOM 5203 C C . HIS A 1 660 ? -25.732 7.028 31.302 1.00 84.88 660 HIS A C 1
ATOM 5205 O O . HIS A 1 660 ? -25.144 6.855 30.234 1.00 84.88 660 HIS A O 1
ATOM 5211 N N . SER A 1 661 ? -26.181 8.230 31.671 1.00 84.75 661 SER A N 1
ATOM 5212 C CA . SER A 1 661 ? -26.078 9.436 30.834 1.00 84.75 661 SER A CA 1
ATOM 5213 C C . SER A 1 661 ? -24.641 9.870 30.512 1.00 84.75 661 SER A C 1
ATOM 5215 O O . SER A 1 661 ? -24.433 10.629 29.568 1.00 84.75 661 SER A O 1
ATOM 5217 N N . ASP A 1 662 ? -23.641 9.375 31.246 1.00 92.25 662 ASP A N 1
ATOM 5218 C CA . ASP A 1 662 ? -22.224 9.609 30.976 1.00 92.25 662 ASP A CA 1
ATOM 5219 C C . ASP A 1 662 ? -21.594 8.581 30.016 1.00 92.25 662 ASP A C 1
ATOM 5221 O O . ASP A 1 662 ? -20.497 8.845 29.519 1.00 92.25 662 ASP A O 1
ATOM 5225 N N . LYS A 1 663 ? -22.264 7.456 29.692 1.00 95.62 663 LYS A N 1
ATOM 5226 C CA . LYS A 1 663 ? -21.697 6.359 28.871 1.00 95.62 663 LYS A CA 1
ATOM 5227 C C . LYS A 1 663 ? -21.089 6.865 27.560 1.00 95.62 663 LYS A C 1
ATOM 5229 O O . LYS A 1 663 ? -19.967 6.487 27.230 1.00 95.62 663 LYS A O 1
ATOM 5234 N N . PHE A 1 664 ? -21.781 7.766 26.859 1.00 96.56 664 PHE A N 1
ATOM 5235 C CA . PHE A 1 664 ? -21.279 8.433 25.652 1.00 96.56 664 PHE A CA 1
ATOM 5236 C C . PHE A 1 664 ? -19.891 9.065 25.867 1.00 96.56 664 PHE A C 1
ATOM 5238 O O . PHE A 1 664 ? -18.942 8.772 25.138 1.00 96.56 664 PHE A O 1
ATOM 5245 N N . GLY A 1 665 ? -19.747 9.882 26.915 1.00 96.06 665 GLY A N 1
ATOM 5246 C CA . GLY A 1 665 ? -18.482 10.524 27.268 1.00 96.06 665 GLY A CA 1
ATOM 5247 C C . GLY A 1 665 ? -17.419 9.520 27.718 1.00 96.06 665 GLY A C 1
ATOM 5248 O O . GLY A 1 665 ? -16.269 9.621 27.294 1.00 96.06 665 GLY A O 1
ATOM 5249 N N . GLN A 1 666 ? -17.794 8.515 28.515 1.00 97.50 666 GLN A N 1
ATOM 5250 C CA . GLN A 1 666 ? -16.874 7.467 28.973 1.00 97.50 666 GLN A CA 1
ATOM 5251 C C . GLN A 1 666 ? -16.275 6.668 27.809 1.00 97.50 666 GLN A C 1
ATOM 5253 O O . GLN A 1 666 ? -15.076 6.388 27.831 1.00 97.50 666 GLN A O 1
ATOM 5258 N N . LEU A 1 667 ? -17.076 6.341 26.786 1.00 97.75 667 LEU A N 1
ATOM 5259 C CA . LEU A 1 667 ? -16.624 5.666 25.565 1.00 97.75 667 LEU A CA 1
ATOM 5260 C C . LEU A 1 667 ? -15.616 6.523 24.786 1.00 97.75 667 LEU A C 1
ATOM 5262 O O . LEU A 1 667 ? -14.529 6.042 24.461 1.00 97.75 667 LEU A O 1
ATOM 5266 N N . LEU A 1 668 ? -15.918 7.805 24.549 1.00 97.69 668 LEU A N 1
ATOM 5267 C CA . LEU A 1 668 ? -14.981 8.723 23.886 1.00 97.69 668 LEU A CA 1
ATOM 5268 C C . LEU A 1 668 ? -13.676 8.885 24.684 1.00 97.69 668 LEU A C 1
ATOM 5270 O O . LEU A 1 668 ? -12.590 8.879 24.105 1.00 97.69 668 LEU A O 1
ATOM 5274 N N . LEU A 1 669 ? -13.752 8.913 26.019 1.00 97.56 669 LEU A N 1
ATOM 5275 C CA . LEU A 1 669 ? -12.597 8.938 26.925 1.00 97.56 669 LEU A CA 1
ATOM 5276 C C . LEU A 1 669 ? -11.768 7.635 26.936 1.00 97.56 669 LEU A C 1
ATOM 5278 O O . LEU A 1 669 ? -10.801 7.537 27.699 1.00 97.56 669 LEU A O 1
ATOM 5282 N N . ARG A 1 670 ? -12.092 6.622 26.118 1.00 98.06 670 ARG A N 1
ATOM 5283 C CA . ARG A 1 670 ? -11.220 5.458 25.849 1.00 98.06 670 ARG A CA 1
ATOM 5284 C C . ARG A 1 670 ? -10.344 5.640 24.607 1.00 98.06 670 ARG A C 1
ATOM 5286 O O . ARG A 1 670 ? -9.246 5.089 24.577 1.00 98.06 670 ARG A O 1
ATOM 5293 N N . LEU A 1 671 ? -10.753 6.456 23.632 1.00 98.00 671 LEU A N 1
ATOM 5294 C CA . LEU A 1 671 ? -9.984 6.688 22.400 1.00 98.00 671 LEU A CA 1
ATOM 5295 C C . LEU A 1 671 ? -8.564 7.257 22.641 1.00 98.00 671 LEU A C 1
ATOM 5297 O O . LEU A 1 671 ? -7.631 6.773 21.997 1.00 98.00 671 LEU A O 1
ATOM 5301 N N . PRO A 1 672 ? -8.317 8.178 23.601 1.00 98.12 672 PRO A N 1
ATOM 5302 C CA . PRO A 1 672 ? -6.954 8.611 23.929 1.00 98.12 672 PRO A CA 1
ATOM 5303 C C . PRO A 1 672 ? -6.050 7.477 24.434 1.00 98.12 672 PRO A C 1
ATOM 5305 O O . PRO A 1 672 ? -4.840 7.500 24.209 1.00 98.12 672 PRO A O 1
ATOM 5308 N N . GLU A 1 673 ? -6.620 6.466 25.096 1.00 97.88 673 GLU A N 1
ATOM 5309 C CA . GLU A 1 673 ? -5.873 5.306 25.587 1.00 97.88 673 GLU A CA 1
ATOM 5310 C C . GLU A 1 673 ? -5.569 4.318 24.450 1.00 97.88 673 GLU A C 1
ATOM 5312 O O . GLU A 1 673 ? -4.429 3.867 24.344 1.00 97.88 673 GLU A O 1
ATOM 5317 N N . VAL A 1 674 ? -6.524 4.089 23.532 1.00 98.44 674 VAL A N 1
ATOM 5318 C CA . VAL A 1 674 ? -6.300 3.359 22.263 1.00 98.44 674 VAL A CA 1
ATOM 5319 C C . VAL A 1 674 ? -5.137 3.982 21.485 1.00 98.44 674 VAL A C 1
ATOM 5321 O O . VAL A 1 674 ? -4.186 3.283 21.138 1.00 98.44 674 VAL A O 1
ATOM 5324 N N . ARG A 1 675 ? -5.163 5.305 21.288 1.00 97.75 675 ARG A N 1
ATOM 5325 C CA . ARG A 1 675 ? -4.122 6.064 20.576 1.00 97.75 675 ARG A CA 1
ATOM 5326 C C . ARG A 1 675 ? -2.764 6.047 21.282 1.00 97.75 675 ARG A C 1
ATOM 5328 O O . ARG A 1 675 ? -1.718 5.990 20.644 1.00 97.75 675 ARG A O 1
ATOM 5335 N N . SER A 1 676 ? -2.760 6.049 22.613 1.00 98.00 676 SER A N 1
ATOM 5336 C CA . SER A 1 676 ? -1.538 5.918 23.415 1.00 98.00 676 SER A CA 1
ATOM 5337 C C . SER A 1 676 ? -0.940 4.500 23.389 1.00 98.00 676 SER A C 1
ATOM 5339 O O . SER A 1 676 ? 0.257 4.335 23.638 1.00 98.00 676 SER A O 1
ATOM 5341 N N . ILE A 1 677 ? -1.746 3.472 23.110 1.00 98.19 677 ILE A N 1
ATOM 5342 C CA . ILE A 1 677 ? -1.273 2.100 22.877 1.00 98.19 677 ILE A CA 1
ATOM 5343 C C . ILE A 1 677 ? -0.778 1.959 21.431 1.00 98.19 677 ILE A C 1
ATOM 5345 O O . ILE A 1 677 ? 0.324 1.457 21.222 1.00 98.19 677 ILE A O 1
ATOM 5349 N N . SER A 1 678 ? -1.531 2.447 20.438 1.00 97.50 678 SER A N 1
ATOM 5350 C CA . SER A 1 678 ? -1.179 2.298 19.020 1.00 97.50 678 SER A CA 1
ATOM 5351 C C . SER A 1 678 ? 0.149 2.973 18.658 1.00 97.50 678 SER A C 1
ATOM 5353 O O . SER A 1 678 ? 0.978 2.334 18.019 1.00 97.50 678 SER A O 1
ATOM 5355 N N . LEU A 1 679 ? 0.417 4.189 19.149 1.00 95.56 679 LEU A N 1
ATOM 5356 C CA . LEU A 1 679 ? 1.694 4.890 18.935 1.00 95.56 679 LEU A CA 1
ATOM 5357 C C . LEU A 1 679 ? 2.902 4.115 19.500 1.00 95.56 679 LEU A C 1
ATOM 5359 O O . LEU A 1 679 ? 3.983 4.130 18.919 1.00 95.56 679 LEU A O 1
ATOM 5363 N N . GLN A 1 680 ? 2.729 3.405 20.621 1.00 96.12 680 GLN A N 1
ATOM 5364 C CA . GLN A 1 680 ? 3.784 2.558 21.195 1.00 96.12 680 GLN A CA 1
ATOM 5365 C C . GLN A 1 680 ? 3.937 1.221 20.448 1.00 96.12 680 GLN A C 1
ATOM 5367 O O . GLN A 1 680 ? 5.034 0.666 20.409 1.00 96.12 680 GLN A O 1
ATOM 5372 N N . VAL A 1 681 ? 2.864 0.712 19.832 1.00 94.88 681 VAL A N 1
ATOM 5373 C CA . VAL A 1 681 ? 2.912 -0.446 18.925 1.00 94.88 681 VAL A CA 1
ATOM 5374 C C . VAL A 1 681 ? 3.596 -0.081 17.605 1.00 94.88 681 VAL A C 1
ATOM 5376 O O . VAL A 1 681 ? 4.396 -0.873 17.115 1.00 94.88 681 VAL A O 1
ATOM 5379 N N . GLU A 1 682 ? 3.346 1.112 17.059 1.00 91.81 682 GLU A N 1
ATOM 5380 C CA . GLU A 1 682 ? 4.041 1.644 15.879 1.00 91.81 682 GLU A CA 1
ATOM 5381 C C . GLU A 1 682 ? 5.549 1.746 16.125 1.00 91.81 682 GLU A C 1
ATOM 5383 O O . GLU A 1 682 ? 6.317 1.136 15.386 1.00 91.81 682 GLU A O 1
ATOM 5388 N N . GLU A 1 683 ? 5.969 2.401 17.211 1.00 89.88 683 GLU A N 1
ATOM 5389 C CA . GLU A 1 683 ? 7.383 2.502 17.601 1.00 89.88 683 GLU A CA 1
ATOM 5390 C C . GLU A 1 683 ? 8.029 1.116 17.799 1.00 89.88 683 GLU A C 1
ATOM 5392 O O . GLU A 1 683 ? 9.112 0.847 17.281 1.00 89.88 683 GLU A O 1
ATOM 5397 N N . TYR A 1 684 ? 7.350 0.187 18.484 1.00 90.69 684 TYR A N 1
ATOM 5398 C CA . TYR A 1 684 ? 7.853 -1.177 18.684 1.00 90.69 684 TYR A CA 1
ATOM 5399 C C . TYR A 1 684 ? 8.017 -1.952 17.364 1.00 90.69 684 TYR A C 1
ATOM 5401 O O . TYR A 1 684 ? 9.027 -2.634 17.165 1.00 90.69 684 TYR A O 1
ATOM 5409 N N . LEU A 1 685 ? 7.054 -1.840 16.443 1.00 89.81 685 LEU A N 1
ATOM 5410 C CA . LEU A 1 685 ? 7.139 -2.456 15.117 1.00 89.81 685 LEU A CA 1
ATOM 5411 C C . LEU A 1 685 ? 8.206 -1.783 14.244 1.00 89.81 685 LEU A C 1
ATOM 5413 O O . LEU A 1 685 ? 8.912 -2.480 13.520 1.00 89.81 685 LEU A O 1
ATOM 5417 N N . TYR A 1 686 ? 8.378 -0.464 14.340 1.00 84.25 686 TYR A N 1
ATOM 5418 C CA . TYR A 1 686 ? 9.414 0.272 13.618 1.00 84.25 686 TYR A CA 1
ATOM 5419 C C . TYR A 1 686 ? 10.822 -0.127 14.090 1.00 84.25 686 TYR A C 1
ATOM 5421 O O . TYR A 1 686 ? 11.674 -0.465 13.269 1.00 84.25 686 TYR A O 1
ATOM 5429 N N . GLN A 1 687 ? 11.048 -0.236 15.404 1.00 83.31 687 GLN A N 1
ATOM 5430 C CA . GLN A 1 687 ? 12.298 -0.769 15.966 1.00 83.31 687 GLN A CA 1
ATOM 5431 C C . GLN A 1 687 ? 12.586 -2.205 15.492 1.00 83.31 687 GLN A C 1
ATOM 5433 O O . GLN A 1 687 ? 13.711 -2.519 15.107 1.00 83.31 687 GLN A O 1
ATOM 5438 N N . ARG A 1 688 ? 11.571 -3.081 15.470 1.00 82.50 688 ARG A N 1
ATOM 5439 C CA . ARG A 1 688 ? 11.696 -4.458 14.952 1.00 82.50 688 ARG A CA 1
ATOM 5440 C C . ARG A 1 688 ? 11.954 -4.490 13.440 1.00 82.50 688 ARG A C 1
ATOM 5442 O O . ARG A 1 688 ? 12.680 -5.357 12.963 1.00 82.50 688 ARG A O 1
ATOM 5449 N N . HIS A 1 689 ? 11.419 -3.530 12.686 1.00 77.94 689 HIS A N 1
ATOM 5450 C CA . HIS A 1 689 ? 11.677 -3.385 11.254 1.00 77.94 689 HIS A CA 1
ATOM 5451 C C . HIS A 1 689 ? 13.123 -2.956 10.970 1.00 77.94 689 HIS A C 1
ATOM 5453 O O . HIS A 1 689 ? 13.771 -3.566 10.123 1.00 77.94 689 HIS A O 1
ATOM 5459 N N . LEU A 1 690 ? 13.663 -1.986 11.720 1.00 74.00 690 LEU A N 1
ATOM 5460 C CA . LEU A 1 690 ? 15.070 -1.568 11.611 1.00 74.00 690 LEU A CA 1
ATOM 5461 C C . LEU A 1 690 ? 16.064 -2.704 11.926 1.00 74.00 690 LEU A C 1
ATOM 5463 O O . LEU A 1 690 ? 17.190 -2.685 11.437 1.00 74.00 690 LEU A O 1
ATOM 5467 N N . LEU A 1 691 ? 15.642 -3.699 12.713 1.00 75.12 691 LEU A N 1
ATOM 5468 C CA . LEU A 1 691 ? 16.411 -4.910 13.022 1.00 75.12 691 LEU A CA 1
ATOM 5469 C C . LEU A 1 691 ? 16.211 -6.050 12.001 1.00 75.12 691 LEU A C 1
ATOM 5471 O O . LEU A 1 691 ? 16.858 -7.087 12.115 1.00 75.12 691 LEU A O 1
ATOM 5475 N N . GLY A 1 692 ? 15.355 -5.861 10.990 1.00 67.44 692 GLY A N 1
ATOM 5476 C CA . GLY A 1 692 ? 15.090 -6.838 9.929 1.00 67.44 692 GLY A CA 1
ATOM 5477 C C . GLY A 1 692 ? 14.053 -7.918 10.268 1.00 67.44 692 GLY A C 1
ATOM 5478 O O . GLY A 1 692 ? 13.866 -8.835 9.472 1.00 67.44 692 GLY A O 1
ATOM 5479 N N . ASP A 1 693 ? 13.360 -7.822 11.409 1.00 72.69 693 ASP A N 1
ATOM 5480 C CA . ASP A 1 693 ? 12.401 -8.847 11.854 1.00 72.69 693 ASP A CA 1
ATOM 5481 C C . ASP A 1 693 ? 11.029 -8.759 11.155 1.00 72.69 693 ASP A C 1
ATOM 5483 O O . ASP A 1 693 ? 10.270 -9.732 11.157 1.00 72.69 693 ASP A O 1
ATOM 5487 N N . LEU A 1 694 ? 10.676 -7.602 10.574 1.00 70.25 694 LEU A N 1
ATOM 5488 C CA . LEU A 1 694 ? 9.447 -7.452 9.783 1.00 70.25 694 LEU A CA 1
ATOM 5489 C C . LEU A 1 694 ? 9.674 -7.876 8.323 1.00 70.25 694 LEU A C 1
ATOM 5491 O O . LEU A 1 694 ? 10.664 -7.465 7.717 1.00 70.25 694 LEU A O 1
ATOM 5495 N N . PRO A 1 695 ? 8.727 -8.606 7.703 1.00 61.19 695 PRO A N 1
ATOM 5496 C CA . PRO A 1 695 ? 8.828 -8.970 6.297 1.00 61.19 695 PRO A CA 1
ATOM 5497 C C . PRO A 1 695 ? 8.795 -7.728 5.393 1.00 61.19 695 PRO A C 1
ATOM 5499 O O . PRO A 1 695 ? 7.856 -6.923 5.419 1.00 61.19 695 PRO A O 1
ATOM 5502 N N . CYS A 1 696 ? 9.815 -7.601 4.546 1.00 47.75 696 CYS A N 1
ATOM 5503 C CA . CYS A 1 696 ? 9.826 -6.657 3.433 1.00 47.75 696 CYS A CA 1
ATOM 5504 C C . CYS A 1 696 ? 8.682 -6.984 2.457 1.00 47.75 696 CYS A C 1
ATOM 5506 O O . CYS A 1 696 ? 8.451 -8.156 2.153 1.00 47.75 696 CYS A O 1
ATOM 5508 N N . ASN A 1 697 ? 8.026 -5.957 1.905 1.00 61.06 697 ASN A N 1
ATOM 5509 C CA . ASN A 1 697 ? 6.833 -6.080 1.048 1.00 61.06 697 ASN A CA 1
ATOM 5510 C C . ASN A 1 697 ? 5.604 -6.658 1.797 1.00 61.06 697 ASN A C 1
ATOM 5512 O O . ASN A 1 697 ? 5.022 -7.664 1.391 1.00 61.06 697 ASN A O 1
ATOM 5516 N N . SER A 1 698 ? 5.217 -6.023 2.909 1.00 72.44 698 SER A N 1
ATOM 5517 C CA . SER A 1 698 ? 3.931 -6.252 3.586 1.00 72.44 698 SER A CA 1
ATOM 5518 C C . SER A 1 698 ? 3.200 -4.924 3.784 1.00 72.44 698 SER A C 1
ATOM 5520 O O . SER A 1 698 ? 3.856 -3.891 3.955 1.00 72.44 698 SER A O 1
ATOM 5522 N N . LEU A 1 699 ? 1.862 -4.941 3.813 1.00 75.38 699 LEU A N 1
ATOM 5523 C CA . LEU A 1 699 ? 1.071 -3.727 4.030 1.00 75.38 699 LEU A CA 1
ATOM 5524 C C . LEU A 1 699 ? 1.357 -3.133 5.417 1.00 75.38 699 LEU A C 1
ATOM 5526 O O . LEU A 1 699 ? 1.359 -1.917 5.582 1.00 75.38 699 LEU A O 1
ATOM 5530 N N . LEU A 1 700 ? 1.658 -3.981 6.404 1.00 80.62 700 LEU A N 1
ATOM 5531 C CA . LEU A 1 700 ? 2.080 -3.535 7.732 1.00 80.62 700 LEU A CA 1
ATOM 5532 C C . LEU A 1 700 ? 3.362 -2.683 7.665 1.00 80.62 700 LEU A C 1
ATOM 5534 O O . LEU A 1 700 ? 3.393 -1.579 8.203 1.00 80.62 700 LEU A O 1
ATOM 5538 N N . THR A 1 701 ? 4.395 -3.161 6.963 1.00 74.31 701 THR A N 1
ATOM 5539 C CA . THR A 1 701 ? 5.654 -2.419 6.750 1.00 74.31 701 THR A CA 1
ATOM 5540 C C . THR A 1 701 ? 5.422 -1.130 5.948 1.00 74.31 701 THR A C 1
ATOM 5542 O O . THR A 1 701 ? 5.989 -0.085 6.259 1.00 74.31 701 THR A O 1
ATOM 5545 N N . GLU A 1 702 ? 4.552 -1.178 4.939 1.00 73.19 702 GLU A N 1
ATOM 5546 C CA . GLU A 1 702 ? 4.187 -0.029 4.103 1.00 73.19 702 GLU A CA 1
ATOM 5547 C C . GLU A 1 702 ? 3.479 1.090 4.887 1.00 73.19 702 GLU A C 1
ATOM 5549 O O . GLU A 1 702 ? 3.855 2.258 4.768 1.00 73.19 702 GLU A O 1
ATOM 5554 N N . MET A 1 703 ? 2.494 0.742 5.722 1.00 81.19 703 MET A N 1
ATOM 5555 C CA . MET A 1 703 ? 1.729 1.703 6.529 1.00 81.19 703 MET A CA 1
ATOM 5556 C C . MET A 1 703 ? 2.533 2.257 7.716 1.00 81.19 703 MET A C 1
ATOM 5558 O O . MET A 1 703 ? 2.276 3.382 8.146 1.00 81.19 703 MET A O 1
ATOM 5562 N N . LEU A 1 704 ? 3.540 1.519 8.203 1.00 79.00 704 LEU A N 1
ATOM 5563 C CA . LEU A 1 704 ? 4.553 2.050 9.122 1.00 79.00 704 LEU A CA 1
ATOM 5564 C C . LEU A 1 704 ? 5.399 3.129 8.431 1.00 79.00 704 LEU A C 1
ATOM 5566 O O . LEU A 1 704 ? 5.471 4.252 8.925 1.00 79.00 704 LEU A O 1
ATOM 5570 N N . HIS A 1 705 ? 5.992 2.838 7.265 1.00 70.19 705 HIS A N 1
ATOM 5571 C CA . HIS A 1 705 ? 6.818 3.821 6.550 1.00 70.19 705 HIS A CA 1
ATOM 5572 C C . HIS A 1 705 ? 6.065 5.122 6.251 1.00 70.19 705 HIS A C 1
ATOM 5574 O O . HIS A 1 705 ? 6.596 6.194 6.527 1.00 70.19 705 HIS A O 1
ATOM 5580 N N . ALA A 1 706 ? 4.824 5.033 5.763 1.00 67.19 706 ALA A N 1
ATOM 5581 C CA . ALA A 1 706 ? 4.009 6.190 5.380 1.00 67.19 706 ALA A CA 1
ATOM 5582 C C . ALA A 1 706 ? 3.633 7.146 6.535 1.00 67.19 706 ALA A C 1
ATOM 5584 O O . ALA A 1 706 ? 3.055 8.199 6.282 1.00 67.19 706 ALA A O 1
ATOM 5585 N N . LYS A 1 707 ? 3.929 6.782 7.793 1.00 64.12 707 LYS A N 1
ATOM 5586 C CA . LYS A 1 707 ? 3.695 7.609 8.990 1.00 64.12 707 LYS A CA 1
ATOM 5587 C C . LYS A 1 707 ? 4.988 8.166 9.611 1.00 64.12 707 LYS A C 1
ATOM 5589 O O . LYS A 1 707 ? 4.923 9.052 10.460 1.00 64.12 707 LYS A O 1
ATOM 5594 N N . HIS A 1 708 ? 6.150 7.674 9.172 1.00 58.47 708 HIS A N 1
ATOM 5595 C CA . HIS A 1 708 ? 7.482 8.170 9.550 1.00 58.47 708 HIS A CA 1
ATOM 5596 C C . HIS A 1 708 ? 8.154 9.018 8.443 1.00 58.47 708 HIS A C 1
ATOM 5598 O O . HIS A 1 708 ? 9.297 9.443 8.616 1.00 58.47 708 HIS A O 1
ATOM 5604 N N . THR A 1 709 ? 7.450 9.265 7.330 1.00 45.97 709 THR A N 1
ATOM 5605 C CA . THR A 1 709 ? 7.785 10.222 6.253 1.00 45.97 709 THR A CA 1
ATOM 5606 C C . THR A 1 709 ? 6.921 11.475 6.342 1.00 45.97 709 THR A C 1
ATOM 5608 O O . THR A 1 709 ? 7.498 12.580 6.405 1.00 45.97 709 THR A O 1
#

Organism: Anabarilius grahami (NCBI:txid495550)

Solvent-accessible surface area (backbone atoms only — not comparable to full-atom values): 44132 Å² total; per-residue (Å²): 137,84,86,81,80,76,77,76,74,75,71,35,57,49,42,70,46,46,89,86,50,87,66,48,75,83,35,65,33,27,69,49,68,49,80,75,49,71,64,97,79,38,36,34,36,34,36,57,23,44,42,26,46,31,23,63,25,72,29,70,47,53,54,63,14,47,58,56,16,47,52,57,54,50,42,33,34,69,26,46,21,76,70,55,49,71,54,74,69,37,26,44,35,39,31,44,40,61,64,83,62,55,85,92,39,73,41,70,35,41,36,31,40,43,46,45,70,90,32,49,88,69,59,68,53,60,68,53,89,70,44,48,76,48,70,50,62,70,43,42,32,41,37,32,79,48,61,51,71,82,38,57,67,60,49,51,54,51,42,55,51,48,49,53,60,37,57,76,68,68,60,62,55,47,79,59,45,40,34,45,34,38,41,61,61,94,85,56,81,64,93,28,50,28,34,37,35,31,47,46,54,77,83,84,75,80,88,74,100,79,36,73,34,70,83,81,81,44,9,83,63,24,60,38,69,55,71,46,80,47,46,78,42,66,28,19,64,69,57,48,54,47,51,49,55,34,59,63,64,70,57,84,62,75,58,95,63,92,64,68,67,74,51,36,79,79,48,51,75,78,45,63,22,34,48,54,53,40,37,46,74,76,51,46,40,69,86,66,51,65,83,70,84,77,93,74,82,89,62,92,60,53,66,60,56,51,53,52,47,52,60,49,53,68,51,51,72,73,57,63,65,63,62,32,82,85,92,81,88,84,86,85,87,88,87,89,87,83,89,81,90,81,91,90,84,92,91,86,90,87,86,88,87,89,82,90,85,88,88,86,84,86,84,90,83,89,89,83,88,82,91,78,89,76,86,82,78,81,78,84,75,78,82,88,75,83,90,80,84,79,90,82,84,88,84,86,90,87,81,88,87,90,87,85,86,88,88,90,88,88,84,87,80,92,88,84,89,88,91,86,89,89,85,88,87,82,92,81,85,92,85,87,86,84,89,86,88,86,88,87,91,85,84,83,86,85,90,90,84,82,91,90,84,85,87,84,89,80,91,77,77,85,81,74,77,79,48,74,52,56,53,51,48,50,59,54,62,71,43,63,75,60,62,67,61,50,24,53,52,39,51,57,47,53,53,49,60,50,65,76,35,57,101,85,52,73,78,50,73,66,52,50,50,52,54,47,48,29,48,50,51,50,53,51,53,50,33,49,68,65,25,70,78,51,63,76,48,56,66,70,36,49,50,45,34,49,48,71,29,54,52,38,50,53,48,49,61,47,40,54,41,35,55,77,66,30,53,91,70,37,43,41,42,78,79,71,50,73,43,51,46,68,64,46,52,75,72,45,57,70,70,59,34,50,52,53,52,56,48,53,55,48,28,53,51,42,50,75,68,62,70,49,70,69,54,50,51,34,52,52,50,47,55,51,35,49,51,84,49,84,77,40,76,65,37,67,65,29,43,58,50,28,53,54,40,52,50,30,40,45,55,45,39,52,69,79,37,70,89,46,85,55,51,55,59,58,56,59,70,42,50,67,55,46,47,61,48,25,58,54,50,50,52,52,51,48,56,38,40,78,72,63,69,51,66,81,76,38,57,51,54,45,49,51,50,66,64,78,111

InterPro domains:
  IPR000536 Nuclear hormone receptor, ligand-binding domain [PF00104] (504-686)
  IPR000536 Nuclear hormone receptor, ligand-binding domain [PS51843] (468-707)
  IPR000536 Nuclear hormone receptor, ligand-binding domain [SM00430] (515-678)
  IPR001628 Zinc finger, nuclear hormone receptor-type [PF00105] (219-286)
  IPR001628 Zinc finger, nuclear hormone receptor-type [PR00047] (219-235)
  IPR001628 Zinc finger, nuclear hormone receptor-type [PR00047] (235-250)
  IPR001628 Zinc finger, nuclear hormone receptor-type [PR00047] (268-276)
  IPR001628 Zinc finger, nuclear hormone receptor-type [PR00047] (276-284)
  IPR001628 Zinc finger, nuclear hormone receptor-type [PS00031] (219-245)
  IPR001628 Zinc finger, nuclear hormone receptor-type [PS51030] (216-291)
  IPR001628 Zinc finger, nuclear hormone receptor-type [SM00399] (216-287)
  IPR001723 Nuclear hormone receptor [PR00398] (280-290)
  IPR001723 Nuclear hormone receptor [PR00398] (516-537)
  IPR001723 Nuclear hormone receptor [PR00398] (537-553)
  IPR001723 Nuclear hormone receptor [PR00398] (609-624)
  IPR001723 Nuclear hormone receptor [PR00398] (666-683)
  IPR006917 SOUL heme-binding protein [PF04832] (29-198)
  IPR011256 Regulatory factor, effector binding domain superfamily [G3DSA:3.20.80.10] (29-208)
  IPR011256 Regulatory factor, effector binding domain superfamily [SSF55136] (24-200)
  IPR013088 Zinc finger, NHR/GATA-type [G3DSA:3.30.50.10] (210-320)

Sequence (709 aa):
MIVLLFALTVDGRIGDSTSENSFCTETKECLLFDLVCAGDDYEVRHYDAAKWVTAEAESYFMEIAISRAFRKLFKYITGENVAGAKIDMTAPVIIKVNESASMWQSSNYVLSFLLPSSFQANPPKPTDSSVYFTDTPDMKVYVRSYGGWMMSVVSKSQAQSLKTSLDKVQAKYESEYRYDVGYNSPMKIMNRHNEVWYIAKAHELKPDPDSRATQEEGCPVCGDRVSGYHYGLLTCESCKGFFKRSVQNNKRYTCADAQSCPMDPAQRKRCPSCRFQKCLAVGMKKEAVRADRMRGGRNKFGPLYRRDRQLKQQRGTYHQANMAPYRIKIEGPQALVPAVSHDFHVLNPSPASLGSDHYHPTQPFHPTMNQSEFPMLLDCTMPRDRTLSDPSLPFHTLCYPSFHTYPPEKREVPFNYSPASLTPPAPLSPTVLSTPAPTPTATLTPTSTPSSTPTPAQSLTPTSIPTPSSCFLNQLLQAEPDEKQLCMRVLASLQREQACRGKHDRLNTFSIMCKMADQTLFGLVEWARNSTLFKELKVEDQMALLQSCWSELLILDHLCRQVAYGRDGSICLITGQQIEVSTILSQAGVTLSSLVSRAQDLVSKLRSLQLDREEFVCLKYLVLFNPDVKSVQDRRQVEQTQERVNRALMDHTMQTHPGHSDKFGQLLLRLPEVRSISLQVEEYLYQRHLLGDLPCNSLLTEMLHAKHT

Nearest PDB structures (foldseek):
  4dos-assembly1_A  TM=9.775E-01  e=1.940E-24  Homo sapiens
  6oqx-assembly1_A  TM=9.737E-01  e=1.192E-23  Homo sapiens
  5l11-assembly1_A  TM=9.736E-01  e=2.615E-23  Homo sapiens
  1yok-assembly1_A  TM=9.575E-01  e=1.855E-23  Homo sapiens
  1pk5-assembly1_A  TM=9.662E-01  e=4.082E-22  Mus musculus